Protein 3BNJ (pdb70)

Sequence (471 aa):
KTAHSQQGIEGKAMSEEWARYYPRQFDSWKKTKESSDNNITDMLKEEKPALVVAWAGYPFSKDYNAPRGHYYALQDNINTLRTGAPVDGKTGPLPSACWTCKSPDVPRIIIEQDGELEYFTGKWAKYGDEIVNTIGCYNCHDDKSAELKSKVPYLDRGLSAAGFKTFAESTHQEKRSLVCAQCHVEFYFKKTEWKDDKGVDKTAMVVTLPWSKGISTEQMEAYYDEINFADWTHGISKTPMLKAQHPDWELYKTGIHGQKGVSCADCHMPYTQEGAVKYSDHKVGNPLDNMDKSCMNCHRESEQKLKDIVKQKFERKEFLQDIAFDNIGKAHLETGKAMELGATDAELKEIRTHIRHAQWRADMAIAGHGSFFHAPEEVLRLLASGNEEAQKARIKLVKVLAKYGAIDYVAPDFETKEKAQKLAKV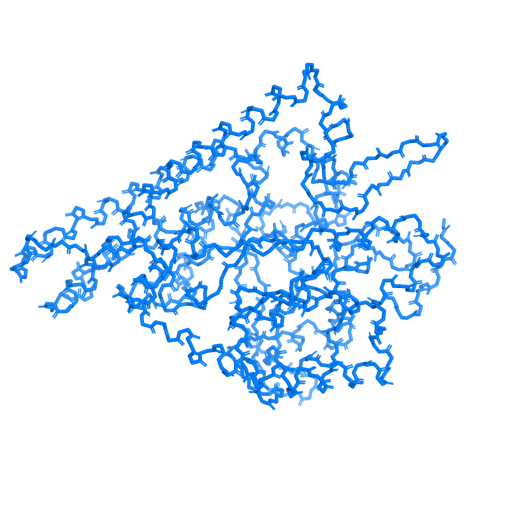DMEAFIAEKLKFKQTLEQEWKKKQAIAKGRLNPESLKGVDEKSSYYDKTKK

Nearest PDB structures (foldseek):
  3bng-assembly1_A  TM=1.001E+00  e=8.511E-74  Wolinella succinogenes
  3bnf-assembly1_A  TM=1.001E+00  e=4.387E-73  Wolinella succinogenes
  1qdb-assembly2_C  TM=9.888E-01  e=6.116E-60  Sulfurospirillum deleyianum
  2rdz-assembly1_A  TM=9.538E-01  e=1.515E-41  Escherichia coli
  3ubr-assembly1_B  TM=9.563E-01  e=2.294E-40  Shewanella oneidensis

CATH classification: 1.10.1130.10 (+1 more: 1.20.140.10)

InterPro domains:
  IPR003321 Cytochrome c552 [PF02335] (51-483)
  IPR003321 Cytochrome c552 [PIRSF000243] (6-490)
  IPR003321 Cytochrome c552 [PTHR30633] (6-475)
  IPR003321 Cytochrome c552 [cd00548] (50-429)
  IPR017570 Formate-dependent cytochrome c nitrite reductase, c552 subunit [MF_01182] (2-488)
  IPR017570 Formate-dependent cytochrome c nitrite reductase, c552 subunit [NF008339] (12-489)
  IPR036280 Multiheme cytochrome superfamily [SSF48695] (50-504)

Organism: Wolinella succinogenes (strain ATCC 29543 / DSM 1740 / CCUG 13145 / JCM 31913 / LMG 7466 / NCTC 11488 / FDC 602W) (NCBI:txid273121)

Foldseek 3Di:
DAPQQVFFDLVQAQVSCCVRPVPLSVLLLCLLVFDDWAWVCQVFVLVLLLQQQHLVVQTDTDDGGLLQQQVQLLQTLRQFFDPAQQDTDAWLCSLCQFGLLNLVCCVPVNQQSSQFGHVRNCLQRGAGGDHQNCFADRNPRQGDHSDPQLQVLCVLQVHHGLVRDDSLVSLASSVVSHQAWWFFDWDWDADPVRDITTGGHTHHQANQHLALVSSVVSCVVVVAAPGQHLQQRFRADAGARRPPSLLCQAPCVVVSHHLQLQQFFWDDDPPDIGTRSSGGDSLVPCVRRPVVPDDDDSVVVVVVLVVLVVLLVVLLSLLSVLLSQLSQLSSVLVVLPDDCVLCVLLSVLSRQLCSLQNNLPNNVCSSPSHVVSSNVSSVSSSVSSVVSVVSSLVSCVVSPRNVDDRDDRNGSVSSCVVSVNPNVVSNVSSVVSCVPVSVVSNVSSVVVVSDDCVSVVVNPQDGPVHHVPDD

GO terms:
  GO:0042597 periplasmic space (C, EXP)
  GO:0042279 nitrite reductase (cytochrome, ammonia-forming) activity (F, EXP)
  GO:0030288 outer membrane-bounded periplasmic space (C, IDA)
  GO:0009061 anaerobic respiration (P, IDA)

Secondary structure (DSSP, 8-state):
--TTTT--TTTTSGGGGTTT-HHHHHHHHGGGG-----BHHHH-THHHHHTTTSGGGT--B----GGGHHHHHHHSGGG---SSTT-SSSBGGGGTTS-THHHHHHHHH-HHHHTBSBGGGGTTT--S-S-HHHHB-TTT--B----HHHHHHHHHTTPPPTTTS-HHHHHHHHHHTTSS--EEEEEEEE-TT--EEEEEEEE---BTBSSHHHHHHHHHHTT--SEE-TTT--EE------HHHHHTTSHHHHTT--HHHHHS-EEEETTEEEE----S-GGGGHHHHTTTT--S-HHHHHHHHHHHHHHHHHHHHHHHHHHHHHHHHHHHHHHHT--HHHHHHHHHHHHHHHHHHHHHHSSTTHHHHSHHHHHHHHHHHHHHHHHHHHHHHHHHHHTT-TT--PPP--SHHHHHHHTT--HHHHHHHHHHHHHTHHHHHHHHHHHHTS--GGGGTTTTSB-SS-B-S--

B-factor: mean 23.87, std 9.18, range [12.29, 74.83]

Structure (mmCIF, N/CA/C/O backbone):
data_3BNJ
#
_entry.id   3BNJ
#
_cell.length_a   119.4
_cell.length_b   119.4
_cell.length_c   184.789
_cell.angle_alpha   90.00
_cell.angle_beta   90.00
_cell.angle_gamma   90.00
#
_symmetry.space_group_name_H-M   'I 41 2 2'
#
loop_
_entity.id
_entity.type
_entity.pdbx_description
1 polymer 'Cytochrome c-552'
2 non-polymer 'CALCIUM ION'
3 non-polymer 'SULFITE ION'
4 non-polymer 'SULFATE ION'
5 non-polymer 'YTTRIUM ION'
6 non-polymer 'ACETATE ION'
7 non-polymer 'PROTOPORPHYRIN IX CONTAINING FE'
8 water water
#
loop_
_atom_site.group_PDB
_atom_site.id
_atom_site.type_symbol
_atom_site.label_atom_id
_atom_site.label_alt_id
_atom_site.label_comp_id
_atom_site.label_asym_id
_atom_site.label_entity_id
_atom_site.label_seq_id
_atom_site.pdbx_PDB_ins_code
_atom_site.Cartn_x
_atom_site.Cartn_y
_atom_site.Cartn_z
_atom_site.occupancy
_atom_site.B_iso_or_equiv
_atom_site.auth_seq_id
_atom_site.auth_comp_id
_atom_site.auth_asym_id
_atom_site.auth_atom_id
_atom_site.pdbx_PDB_model_num
ATOM 1 N N . LYS A 1 15 ? 33.250 66.797 49.545 1.00 35.07 37 LYS A N 1
ATOM 2 C CA . LYS A 1 15 ? 34.469 66.528 48.730 1.00 34.65 37 LYS A CA 1
ATOM 3 C C . LYS A 1 15 ? 34.743 65.026 48.645 1.00 33.57 37 LYS A C 1
ATOM 4 O O . LYS A 1 15 ? 34.413 64.258 49.555 1.00 33.91 37 LYS A O 1
ATOM 10 N N . THR A 1 16 ? 35.356 64.613 47.543 1.00 31.72 38 THR A N 1
ATOM 11 C CA . THR A 1 16 ? 35.491 63.197 47.251 1.00 29.67 38 THR A CA 1
ATOM 12 C C . THR A 1 16 ? 36.818 62.667 47.771 1.00 29.30 38 THR A C 1
ATOM 13 O O . THR A 1 16 ? 37.651 63.428 48.268 1.00 29.49 38 THR A O 1
ATOM 17 N N . ALA A 1 17 ? 37.005 61.357 47.633 1.00 28.43 39 ALA A N 1
ATOM 18 C CA . ALA A 1 17 ? 38.261 60.699 47.977 1.00 27.89 39 ALA A CA 1
ATOM 19 C C . ALA A 1 17 ? 39.301 60.830 46.857 1.00 27.29 39 ALA A C 1
ATOM 20 O O . ALA A 1 17 ? 40.410 60.301 46.963 1.00 27.81 39 ALA A O 1
ATOM 22 N N . HIS A 1 18 ? 38.941 61.541 45.788 1.00 26.22 40 HIS A N 1
ATOM 23 C CA . HIS A 1 18 ? 39.820 61.721 44.635 1.00 25.04 40 HIS A CA 1
ATOM 24 C C . HIS A 1 18 ? 39.800 63.179 44.211 1.00 25.49 40 HIS A C 1
ATOM 25 O O . HIS A 1 18 ? 39.751 63.495 43.019 1.00 24.84 40 HIS A O 1
ATOM 32 N N . SER A 1 19 ? 39.865 64.072 45.200 1.00 25.75 41 SER A N 1
ATOM 33 C CA . SER A 1 19 ? 39.657 65.496 44.973 1.00 26.53 41 SER A CA 1
ATOM 34 C C . SER A 1 19 ? 40.693 66.171 44.084 1.00 26.37 41 SER A C 1
ATOM 35 O O . SER A 1 19 ? 40.429 67.239 43.535 1.00 26.66 41 SER A O 1
ATOM 38 N N . GLN A 1 20 ? 41.855 65.547 43.919 1.00 26.85 42 GLN A N 1
ATOM 39 C CA A GLN A 1 20 ? 42.855 66.103 43.017 0.50 27.08 42 GLN A CA 1
ATOM 40 C CA B GLN A 1 20 ? 42.896 66.062 43.032 0.50 27.37 42 GLN A CA 1
ATOM 41 C C . GLN A 1 20 ? 42.801 65.463 41.630 1.00 27.07 42 GLN A C 1
ATOM 42 O O . GLN A 1 20 ? 43.607 65.774 40.753 1.00 27.89 42 GLN A O 1
ATOM 53 N N . GLY A 1 21 ? 41.805 64.606 41.426 1.00 26.22 43 GLY A N 1
ATOM 54 C CA . GLY A 1 21 ? 41.600 63.966 40.133 1.00 24.91 43 GLY A CA 1
ATOM 55 C C . GLY A 1 21 ? 42.030 62.528 40.144 1.00 24.35 43 GLY A C 1
ATOM 56 O O . GLY A 1 21 ? 42.585 62.027 41.129 1.00 25.07 43 GLY A O 1
ATOM 57 N N . ILE A 1 22 ? 41.771 61.851 39.033 1.00 22.78 44 ILE A N 1
ATOM 58 C CA . ILE A 1 22 ? 42.058 60.435 38.933 1.00 22.31 44 ILE A CA 1
ATOM 59 C C . ILE A 1 22 ? 43.079 60.205 37.835 1.00 22.24 44 ILE A C 1
ATOM 60 O O . ILE A 1 22 ? 42.863 60.562 36.685 1.00 22.33 44 ILE A O 1
ATOM 65 N N . GLU A 1 23 ? 44.211 59.622 38.202 1.00 21.96 45 GLU A N 1
ATOM 66 C CA . GLU A 1 23 ? 45.215 59.219 37.221 1.00 22.47 45 GLU A CA 1
ATOM 67 C C . GLU A 1 23 ? 44.622 58.097 36.371 1.00 21.03 45 GLU A C 1
ATOM 68 O O . GLU A 1 23 ? 44.128 57.112 36.906 1.00 20.59 45 GLU A O 1
ATOM 74 N N . GLY A 1 24 ? 44.661 58.259 35.049 1.00 20.40 46 GLY A N 1
ATOM 75 C CA . GLY A 1 24 ? 44.055 57.275 34.152 1.00 20.40 46 GLY A CA 1
ATOM 76 C C . GLY A 1 24 ? 42.537 57.367 34.093 1.00 20.47 46 GLY A C 1
ATOM 77 O O . GLY A 1 24 ? 41.863 56.386 33.783 1.00 19.74 46 GLY A O 1
ATOM 78 N N . LYS A 1 25 ? 42.024 58.560 34.388 1.00 20.46 47 LYS A N 1
ATOM 79 C CA . LYS A 1 25 ? 40.581 58.847 34.452 1.00 21.33 47 LYS A CA 1
ATOM 80 C C . LYS A 1 25 ? 39.737 58.341 33.283 1.00 21.16 47 LYS A C 1
ATOM 81 O O . LYS A 1 25 ? 38.567 58.005 33.465 1.00 21.13 47 LYS A O 1
ATOM 87 N N . ALA A 1 26 ? 40.297 58.295 32.080 1.00 20.61 48 ALA A N 1
ATOM 88 C CA . ALA A 1 26 ? 39.499 57.825 30.950 1.00 20.74 48 ALA A CA 1
ATOM 89 C C . ALA A 1 26 ? 39.181 56.351 31.069 1.00 21.12 48 ALA A C 1
ATOM 90 O O . ALA A 1 26 ? 38.219 55.883 30.483 1.00 22.50 48 ALA A O 1
ATOM 92 N N . MET A 1 27 ? 39.966 55.611 31.849 1.00 20.19 49 MET A N 1
ATOM 93 C CA . MET A 1 27 ? 39.712 54.197 32.047 1.00 19.99 49 MET A CA 1
ATOM 94 C C . MET A 1 27 ? 38.802 54.051 33.248 1.00 19.29 49 MET A C 1
ATOM 95 O O . MET A 1 27 ? 39.192 54.376 34.374 1.00 19.40 49 MET A O 1
ATOM 100 N N . SER A 1 28 ? 37.578 53.593 33.009 1.00 17.91 50 SER A N 1
ATOM 101 C CA . SER A 1 28 ? 36.566 53.546 34.065 1.00 17.39 50 SER A CA 1
ATOM 102 C C . SER A 1 28 ? 37.038 52.668 35.201 1.00 17.56 50 SER A C 1
ATOM 103 O O . SER A 1 28 ? 36.653 52.883 36.338 1.00 17.77 50 SER A O 1
ATOM 106 N N . GLU A 1 29 ? 37.902 51.703 34.896 1.00 17.92 51 GLU A N 1
ATOM 107 C CA . GLU A 1 29 ? 38.409 50.822 35.952 1.00 19.37 51 GLU A CA 1
ATOM 108 C C . GLU A 1 29 ? 39.142 51.574 37.053 1.00 18.60 51 GLU A C 1
ATOM 109 O O . GLU A 1 29 ? 39.176 51.125 38.190 1.00 19.33 51 GLU A O 1
ATOM 115 N N . GLU A 1 30 ? 39.649 52.748 36.713 1.00 17.92 52 GLU A N 1
ATOM 116 C CA . GLU A 1 30 ? 40.338 53.618 37.665 1.00 17.90 52 GLU A CA 1
ATOM 117 C C . GLU A 1 30 ? 39.397 54.230 38.698 1.00 18.56 52 GLU A C 1
ATOM 118 O O . GLU A 1 30 ? 39.838 54.734 39.744 1.00 19.68 52 GLU A O 1
ATOM 124 N N . TRP A 1 31 ? 38.109 54.209 38.401 1.00 18.12 53 TRP A N 1
ATOM 125 C CA . TRP A 1 31 ? 37.133 54.832 39.293 1.00 17.93 53 TRP A CA 1
ATOM 126 C C . TRP A 1 31 ? 36.598 53.800 40.263 1.00 18.34 53 TRP A C 1
ATOM 127 O O . TRP A 1 31 ? 35.937 54.143 41.248 1.00 18.47 53 TRP A O 1
ATOM 138 N N . ALA A 1 32 ? 36.862 52.532 39.974 1.00 18.65 54 ALA A N 1
ATOM 139 C CA . ALA A 1 32 ? 36.298 51.429 40.744 1.00 19.23 54 ALA A CA 1
ATOM 140 C C . ALA A 1 32 ? 36.695 51.472 42.202 1.00 20.22 54 ALA A C 1
ATOM 141 O O . ALA A 1 32 ? 35.914 51.068 43.059 1.00 21.68 54 ALA A O 1
ATOM 143 N N . ARG A 1 33 ? 37.889 51.978 42.486 1.00 20.57 55 ARG A N 1
ATOM 144 C CA . ARG A 1 33 ? 38.365 51.984 43.863 1.00 21.55 55 ARG A CA 1
ATOM 145 C C . ARG A 1 33 ? 37.540 52.934 44.720 1.00 22.08 55 ARG A C 1
ATOM 146 O O . ARG A 1 33 ? 37.439 52.749 45.929 1.00 23.08 55 ARG A O 1
ATOM 154 N N . TYR A 1 34 ? 36.942 53.939 44.087 1.00 21.70 56 TYR A N 1
ATOM 155 C CA . TYR A 1 34 ? 36.141 54.917 44.812 1.00 21.65 56 TYR A CA 1
ATOM 156 C C . TYR A 1 34 ? 34.676 54.582 44.812 1.00 21.22 56 TYR A C 1
ATOM 157 O O . TYR A 1 34 ? 33.969 54.860 45.785 1.00 22.04 56 TYR A O 1
ATOM 166 N N . TYR A 1 35 ? 34.214 53.998 43.708 1.00 20.79 57 TYR A N 1
ATOM 167 C CA . TYR A 1 35 ? 32.791 53.799 43.484 1.00 20.70 57 TYR A CA 1
ATOM 168 C C . TYR A 1 35 ? 32.528 52.387 43.005 1.00 21.39 57 TYR A C 1
ATOM 169 O O . TYR A 1 35 ? 32.069 52.180 41.878 1.00 20.68 57 TYR A O 1
ATOM 178 N N . PRO A 1 36 ? 32.807 51.393 43.860 1.00 21.70 58 PRO A N 1
ATOM 179 C CA . PRO A 1 36 ? 32.669 50.012 43.390 1.00 22.20 58 PRO A CA 1
ATOM 180 C C . PRO A 1 36 ? 31.239 49.660 42.949 1.00 22.63 58 PRO A C 1
ATOM 181 O O . PRO A 1 36 ? 31.060 48.854 42.032 1.00 22.82 58 PRO A O 1
ATOM 185 N N . ARG A 1 37 ? 30.233 50.267 43.578 1.00 22.60 59 ARG A N 1
ATOM 186 C CA . ARG A 1 37 ? 28.849 49.924 43.283 1.00 22.97 59 ARG A CA 1
ATOM 187 C C . ARG A 1 37 ? 28.444 50.410 41.890 1.00 21.88 59 ARG A C 1
ATOM 188 O O . ARG A 1 37 ? 27.900 49.647 41.090 1.00 21.89 59 ARG A O 1
ATOM 196 N N . GLN A 1 38 ? 28.694 51.683 41.618 1.00 21.07 60 GLN A N 1
ATOM 197 C CA . GLN A 1 38 ? 28.391 52.248 40.297 1.00 20.14 60 GLN A CA 1
ATOM 198 C C . GLN A 1 38 ? 29.254 51.608 39.215 1.00 19.89 60 GLN A C 1
ATOM 199 O O . GLN A 1 38 ? 28.791 51.364 38.105 1.00 19.48 60 GLN A O 1
ATOM 205 N N . PHE A 1 39 ? 30.503 51.297 39.539 1.00 19.12 61 PHE A N 1
ATOM 206 C CA . PHE A 1 39 ? 31.316 50.588 38.581 1.00 19.12 61 PHE A CA 1
ATOM 207 C C . PHE A 1 39 ? 30.701 49.219 38.228 1.00 19.56 61 PHE A C 1
ATOM 208 O O . PHE A 1 39 ? 30.637 48.821 37.065 1.00 19.08 61 PHE A O 1
ATOM 216 N N . ASP A 1 40 ? 30.247 48.491 39.240 1.00 19.43 62 ASP A N 1
ATOM 217 C CA . ASP A 1 40 ? 29.703 47.168 39.018 1.00 21.00 62 ASP A CA 1
ATOM 218 C C . ASP A 1 40 ? 28.450 47.231 38.151 1.00 20.83 62 ASP A C 1
ATOM 219 O O . ASP A 1 40 ? 28.279 46.417 37.250 1.00 21.10 62 ASP A O 1
ATOM 224 N N . SER A 1 41 ? 27.569 48.180 38.438 1.00 20.37 63 SER A N 1
ATOM 225 C CA . SER A 1 41 ? 26.330 48.265 37.656 1.00 19.90 63 SER A CA 1
ATOM 226 C C . SER A 1 41 ? 26.616 48.790 36.253 1.00 19.39 63 SER A C 1
ATOM 227 O O . SER A 1 41 ? 26.044 48.309 35.282 1.00 19.81 63 SER A O 1
ATOM 230 N N . TRP A 1 42 ? 27.524 49.754 36.147 1.00 18.85 64 TRP A N 1
ATOM 231 C CA . TRP A 1 42 ? 27.950 50.261 34.847 1.00 18.32 64 TRP A CA 1
ATOM 232 C C . TRP A 1 42 ? 28.460 49.130 33.945 1.00 18.92 64 TRP A C 1
ATOM 233 O O . TRP A 1 42 ? 28.127 49.063 32.767 1.00 18.55 64 TRP A O 1
ATOM 244 N N . LYS A 1 43 ? 29.241 48.211 34.506 1.00 18.82 65 LYS A N 1
ATOM 245 C CA . LYS A 1 43 ? 29.795 47.119 33.705 1.00 19.98 65 LYS A CA 1
ATOM 246 C C . LYS A 1 43 ? 28.719 46.160 33.215 1.00 18.97 65 LYS A C 1
ATOM 247 O O . LYS A 1 43 ? 28.897 45.446 32.235 1.00 19.19 65 LYS A O 1
ATOM 253 N N . LYS A 1 44 ? 27.583 46.140 33.899 1.00 18.71 66 LYS A N 1
ATOM 254 C CA . LYS A 1 44 ? 26.552 45.181 33.572 1.00 18.79 66 LYS A CA 1
ATOM 255 C C . LYS A 1 44 ? 25.826 45.485 32.262 1.00 18.38 66 LYS A C 1
ATOM 256 O O . LYS A 1 44 ? 25.021 44.666 31.816 1.00 18.71 66 LYS A O 1
ATOM 262 N N . THR A 1 45 ? 26.105 46.620 31.621 1.00 17.44 67 THR A N 1
ATOM 263 C CA . THR A 1 45 ? 25.518 46.793 30.281 1.00 16.84 67 THR A CA 1
ATOM 264 C C . THR A 1 45 ? 26.107 45.765 29.307 1.00 16.98 67 THR A C 1
ATOM 265 O O . THR A 1 45 ? 25.594 45.598 28.214 1.00 17.02 67 THR A O 1
ATOM 269 N N . LYS A 1 46 ? 27.164 45.064 29.722 1.00 17.15 68 LYS A N 1
ATOM 270 C CA . LYS A 1 46 ? 27.661 43.896 28.990 1.00 17.78 68 LYS A CA 1
ATOM 271 C C . LYS A 1 46 ? 26.546 42.891 28.753 1.00 17.52 68 LYS A C 1
ATOM 272 O O . LYS A 1 46 ? 26.576 42.135 27.781 1.00 17.88 68 LYS A O 1
ATOM 278 N N . GLU A 1 47 ? 25.551 42.888 29.641 1.00 18.31 69 GLU A N 1
ATOM 279 C CA . GLU A 1 47 ? 24.441 41.936 29.533 1.00 19.19 69 GLU A CA 1
ATOM 280 C C . GLU A 1 47 ? 23.564 42.157 28.314 1.00 19.63 69 GLU A C 1
ATOM 281 O O . GLU A 1 47 ? 22.913 41.230 27.825 1.00 20.43 69 GLU A O 1
ATOM 287 N N . SER A 1 48 ? 23.535 43.394 27.848 1.00 19.57 70 SER A N 1
ATOM 288 C CA A SER A 1 48 ? 22.731 43.774 26.699 0.50 19.68 70 SER A CA 1
ATOM 289 C CA B SER A 1 48 ? 22.732 43.736 26.695 0.50 19.61 70 SER A CA 1
ATOM 290 C C . SER A 1 48 ? 23.589 43.607 25.449 1.00 19.82 70 SER A C 1
ATOM 291 O O . SER A 1 48 ? 24.145 44.578 24.946 1.00 19.78 70 SER A O 1
ATOM 296 N N . ASP A 1 49 ? 23.711 42.377 24.974 1.00 20.49 71 ASP A N 1
ATOM 297 C CA . ASP A 1 49 ? 24.644 42.081 23.898 1.00 21.70 71 ASP A CA 1
ATOM 298 C C . ASP A 1 49 ? 23.982 41.759 22.563 1.00 21.22 71 ASP A C 1
ATOM 299 O O . ASP A 1 49 ? 24.678 41.424 21.616 1.00 20.90 71 ASP A O 1
ATOM 304 N N . ASN A 1 50 ? 22.659 41.858 22.480 1.00 21.81 72 ASN A N 1
ATOM 305 C CA A ASN A 1 50 ? 21.946 41.467 21.266 0.50 22.23 72 ASN A CA 1
ATOM 306 C CA B ASN A 1 50 ? 21.949 41.450 21.271 0.50 22.17 72 ASN A CA 1
ATOM 307 C C . ASN A 1 50 ? 22.241 42.387 20.103 1.00 21.99 72 ASN A C 1
ATOM 308 O O . ASN A 1 50 ? 22.203 43.605 20.250 1.00 22.35 72 ASN A O 1
ATOM 317 N N . ILE A 1 51 ? 22.547 41.794 18.956 1.00 21.47 73 ILE A N 1
ATOM 318 C CA . ILE A 1 51 ? 22.691 42.542 17.713 1.00 21.49 73 ILE A CA 1
ATOM 319 C C . ILE A 1 51 ? 21.403 42.292 16.925 1.00 21.45 73 ILE A C 1
ATOM 320 O O . ILE A 1 51 ? 21.127 41.167 16.491 1.00 22.27 73 ILE A O 1
ATOM 325 N N . THR A 1 52 ? 20.587 43.333 16.816 1.00 20.01 74 THR A N 1
ATOM 326 C CA . THR A 1 52 ? 19.409 43.278 15.960 1.00 19.41 74 THR A CA 1
ATOM 327 C C . THR A 1 52 ? 19.752 44.059 14.715 1.00 17.62 74 THR A C 1
ATOM 328 O O . THR A 1 52 ? 19.993 45.254 14.768 1.00 17.65 74 THR A O 1
ATOM 332 N N . ASP A 1 53 ? 19.823 43.347 13.601 1.00 17.48 75 ASP A N 1
ATOM 333 C CA . ASP A 1 53 ? 20.176 43.944 12.336 1.00 16.55 75 ASP A CA 1
ATOM 334 C C . ASP A 1 53 ? 18.928 44.626 11.799 1.00 16.57 75 ASP A C 1
ATOM 335 O O . ASP A 1 53 ? 17.973 43.960 11.414 1.00 16.91 75 ASP A O 1
ATOM 340 N N . MET A 1 54 ? 18.925 45.956 11.833 1.00 15.92 76 MET A N 1
ATOM 341 C CA . MET A 1 54 ? 17.727 46.703 11.461 1.00 16.42 76 MET A CA 1
ATOM 342 C C . MET A 1 54 ? 17.482 46.722 9.960 1.00 15.84 76 MET A C 1
ATOM 343 O O . MET A 1 54 ? 16.371 46.914 9.533 1.00 15.95 76 MET A O 1
ATOM 348 N N . LEU A 1 55 ? 18.526 46.507 9.166 1.00 16.02 77 LEU A N 1
ATOM 349 C CA . LEU A 1 55 ? 18.357 46.376 7.727 1.00 15.98 77 LEU A CA 1
ATOM 350 C C . LEU A 1 55 ? 17.685 45.068 7.370 1.00 16.41 77 LEU A C 1
ATOM 351 O O . LEU A 1 55 ? 16.964 44.994 6.377 1.00 16.66 77 LEU A O 1
ATOM 356 N N . LYS A 1 56 ? 17.921 44.043 8.179 1.00 16.38 78 LYS A N 1
ATOM 357 C CA . LYS A 1 56 ? 17.237 42.773 8.007 1.00 17.47 78 LYS A CA 1
ATOM 358 C C . LYS A 1 56 ? 15.787 42.913 8.438 1.00 17.21 78 LYS A C 1
ATOM 359 O O . LYS A 1 56 ? 14.879 42.433 7.763 1.00 17.24 78 LYS A O 1
ATOM 365 N N . GLU A 1 57 ? 15.556 43.617 9.547 1.00 17.44 79 GLU A N 1
ATOM 366 C CA A GLU A 1 57 ? 14.200 43.771 10.046 0.50 17.57 79 GLU A CA 1
ATOM 367 C CA B GLU A 1 57 ? 14.201 43.807 10.068 0.50 17.82 79 GLU A CA 1
ATOM 368 C C . GLU A 1 57 ? 13.381 44.733 9.185 1.00 17.35 79 GLU A C 1
ATOM 369 O O . GLU A 1 57 ? 12.179 44.518 8.985 1.00 18.35 79 GLU A O 1
ATOM 380 N N . LYS A 1 58 ? 14.024 45.791 8.704 1.00 16.42 80 LYS A N 1
ATOM 381 C CA . LYS A 1 58 ? 13.337 46.848 7.971 1.00 16.29 80 LYS A CA 1
ATOM 382 C C . LYS A 1 58 ? 14.107 47.135 6.699 1.00 15.39 80 LYS A C 1
ATOM 383 O O . LYS A 1 58 ? 14.803 48.147 6.600 1.00 15.08 80 LYS A O 1
ATOM 389 N N . PRO A 1 59 ? 14.014 46.217 5.722 1.00 15.07 81 PRO A N 1
ATOM 390 C CA . PRO A 1 59 ? 14.820 46.396 4.527 1.00 15.42 81 PRO A CA 1
ATOM 391 C C . PRO A 1 59 ? 14.488 47.672 3.754 1.00 14.88 81 PRO A C 1
ATOM 392 O O . PRO A 1 59 ? 15.294 48.131 2.960 1.00 15.05 81 PRO A O 1
ATOM 396 N N . ALA A 1 60 ? 13.319 48.249 3.989 1.00 14.28 82 ALA A N 1
ATOM 397 C CA . ALA A 1 60 ? 13.017 49.528 3.356 1.00 14.63 82 ALA A CA 1
ATOM 398 C C . ALA A 1 60 ? 14.069 50.569 3.706 1.00 14.50 82 ALA A C 1
ATOM 399 O O . ALA A 1 60 ? 14.300 51.506 2.937 1.00 14.24 82 ALA A O 1
ATOM 401 N N . LEU A 1 61 ? 14.679 50.433 4.882 1.00 13.85 83 LEU A N 1
ATOM 402 C CA . LEU A 1 61 ? 15.711 51.379 5.285 1.00 14.13 83 LEU A CA 1
ATOM 403 C C . LEU A 1 61 ? 16.921 51.347 4.341 1.00 14.03 83 LEU A C 1
ATOM 404 O O . LEU A 1 61 ? 17.609 52.350 4.166 1.00 14.50 83 LEU A O 1
ATOM 409 N N . VAL A 1 62 ? 17.203 50.175 3.764 1.00 13.99 84 VAL A N 1
ATOM 410 C CA . VAL A 1 62 ? 18.323 50.074 2.841 1.00 14.58 84 VAL A CA 1
ATOM 411 C C . VAL A 1 62 ? 18.046 50.954 1.631 1.00 14.67 84 VAL A C 1
ATOM 412 O O . VAL A 1 62 ? 18.924 51.667 1.167 1.00 14.96 84 VAL A O 1
ATOM 416 N N . VAL A 1 63 ? 16.818 50.902 1.120 1.00 14.42 85 VAL A N 1
ATOM 417 C CA . VAL A 1 63 ? 16.469 51.765 0.001 1.00 14.21 85 VAL A CA 1
ATOM 418 C C . VAL A 1 63 ? 16.510 53.237 0.410 1.00 13.91 85 VAL A C 1
ATOM 419 O O . VAL A 1 63 ? 17.051 54.069 -0.309 1.00 14.17 85 VAL A O 1
ATOM 423 N N . ALA A 1 64 ? 15.989 53.542 1.589 1.00 13.40 86 ALA A N 1
ATOM 424 C CA . ALA A 1 64 ? 16.023 54.917 2.111 1.00 13.23 86 ALA A CA 1
ATOM 425 C C . ALA A 1 64 ? 17.449 55.434 2.161 1.00 14.26 86 ALA A C 1
ATOM 426 O O . ALA A 1 64 ? 17.702 56.597 1.873 1.00 13.62 86 ALA A O 1
ATOM 428 N N . TRP A 1 65 ? 18.382 54.560 2.531 1.00 13.49 87 TRP A N 1
ATOM 429 C CA . TRP A 1 65 ? 19.746 54.997 2.759 1.00 14.19 87 TRP A CA 1
ATOM 430 C C . TRP A 1 65 ? 20.699 54.621 1.654 1.00 14.36 87 TRP A C 1
ATOM 431 O O . TRP A 1 65 ? 21.908 54.644 1.866 1.00 14.39 87 TRP A O 1
ATOM 442 N N . ALA A 1 66 ? 20.176 54.291 0.474 1.00 14.31 88 ALA A N 1
ATOM 443 C CA . ALA A 1 66 ? 21.039 53.987 -0.655 1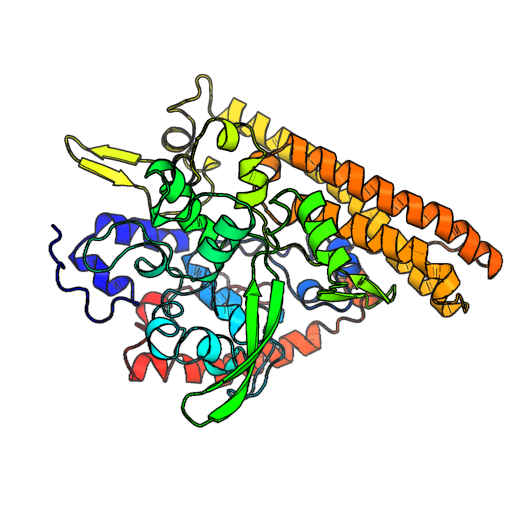.00 14.79 88 ALA A CA 1
ATOM 444 C C . ALA A 1 66 ? 21.973 55.151 -0.898 1.00 14.67 88 ALA A C 1
ATOM 445 O O . ALA A 1 66 ? 21.543 56.308 -0.976 1.00 15.27 88 ALA A O 1
ATOM 447 N N . GLY A 1 67 ? 23.253 54.834 -1.044 1.00 15.27 89 GLY A N 1
ATOM 448 C CA . GLY A 1 67 ? 24.255 55.856 -1.232 1.00 16.23 89 GLY A CA 1
ATOM 449 C C . GLY A 1 67 ? 24.891 56.320 0.065 1.00 15.86 89 GLY A C 1
ATOM 450 O O . GLY A 1 67 ? 25.767 57.190 0.039 1.00 17.15 89 GLY A O 1
ATOM 451 N N . TYR A 1 68 ? 24.448 55.761 1.194 1.00 15.28 90 TYR A N 1
ATOM 452 C CA . TYR A 1 68 ? 24.893 56.198 2.503 1.00 15.44 90 TYR A CA 1
ATOM 453 C C . TYR A 1 68 ? 25.330 54.971 3.290 1.00 14.76 90 TYR A C 1
ATOM 454 O O . TYR A 1 68 ? 24.826 53.887 3.074 1.00 14.77 90 TYR A O 1
ATOM 463 N N . PRO A 1 69 ? 26.294 55.133 4.205 1.00 15.42 91 PRO A N 1
ATOM 464 C CA . PRO A 1 69 ? 26.792 53.929 4.870 1.00 15.22 91 PRO A CA 1
ATOM 465 C C . PRO A 1 69 ? 25.772 53.103 5.630 1.00 15.05 91 PRO A C 1
ATOM 466 O O . PRO A 1 69 ? 25.976 51.907 5.828 1.00 15.36 91 PRO A O 1
ATOM 470 N N . PHE A 1 70 ? 24.681 53.720 6.066 1.00 14.65 92 PHE A N 1
ATOM 471 C CA . PHE A 1 70 ? 23.666 52.976 6.796 1.00 14.80 92 PHE A CA 1
ATOM 472 C C . PHE A 1 70 ? 22.986 51.929 5.941 1.00 15.04 92 PHE A C 1
ATOM 473 O O . PHE A 1 70 ? 22.349 51.049 6.477 1.00 15.92 92 PHE A O 1
ATOM 481 N N . SER A 1 71 ? 23.160 51.995 4.625 1.00 15.09 93 SER A N 1
ATOM 482 C CA . SER A 1 71 ? 22.608 50.956 3.761 1.00 15.39 93 SER A CA 1
ATOM 483 C C . SER A 1 71 ? 23.469 49.692 3.799 1.00 15.49 93 SER A C 1
ATOM 484 O O . SER A 1 71 ? 23.049 48.655 3.294 1.00 15.98 93 SER A O 1
ATOM 487 N N . LYS A 1 72 ? 24.653 49.787 4.413 1.00 15.66 94 LYS A N 1
ATOM 488 C CA . LYS A 1 72 ? 25.577 48.652 4.574 1.00 16.31 94 LYS A CA 1
ATOM 489 C C . LYS A 1 72 ? 25.327 47.930 5.871 1.00 15.86 94 LYS A C 1
ATOM 490 O O . LYS A 1 72 ? 25.294 46.714 5.904 1.00 15.46 94 LYS A O 1
ATOM 496 N N . ASP A 1 73 ? 25.174 48.681 6.957 1.00 15.23 95 ASP A N 1
ATOM 497 C CA . ASP A 1 73 ? 25.134 48.069 8.279 1.00 14.96 95 ASP A CA 1
ATOM 498 C C . ASP A 1 73 ? 24.456 49.072 9.186 1.00 14.28 95 ASP A C 1
ATOM 499 O O . ASP A 1 73 ? 24.839 50.241 9.241 1.00 15.30 95 ASP A O 1
ATOM 504 N N . TYR A 1 74 ? 23.403 48.613 9.846 1.00 14.18 96 TYR A N 1
ATOM 505 C CA . TYR A 1 74 ? 22.683 49.445 10.794 1.00 14.27 96 TYR A CA 1
ATOM 506 C C . TYR A 1 74 ? 21.978 48.517 11.731 1.00 14.36 96 TYR A C 1
ATOM 507 O O . TYR A 1 74 ? 21.076 47.772 11.333 1.00 14.42 96 TYR A O 1
ATOM 516 N N . ASN A 1 75 ? 22.435 48.516 12.979 1.00 14.81 97 ASN A N 1
ATOM 517 C CA . ASN A 1 75 ? 21.875 47.645 13.988 1.00 15.49 97 ASN A CA 1
ATOM 518 C C . ASN A 1 75 ? 21.247 48.482 15.073 1.00 15.41 97 ASN A C 1
ATOM 519 O O . ASN A 1 75 ? 21.570 49.643 15.216 1.00 15.26 97 ASN A O 1
ATOM 524 N N . ALA A 1 76 ? 20.356 47.874 15.829 1.00 15.57 98 ALA A N 1
ATOM 525 C CA . ALA A 1 76 ? 19.788 48.518 16.999 1.00 16.01 98 ALA A CA 1
ATOM 526 C C . ALA A 1 76 ? 20.863 48.734 18.058 1.00 16.80 98 ALA A C 1
ATOM 527 O O . ALA A 1 76 ? 21.867 48.048 18.067 1.00 16.91 98 ALA A O 1
ATOM 529 N N . PRO A 1 77 ? 20.642 49.687 18.974 1.00 16.24 99 PRO A N 1
ATOM 530 C CA . PRO A 1 77 ? 21.627 49.891 20.019 1.00 16.61 99 PRO A CA 1
ATOM 531 C C . PRO A 1 77 ? 21.663 48.689 20.926 1.00 17.25 99 PRO A C 1
ATOM 532 O O . PRO A 1 77 ? 20.664 47.980 21.087 1.00 18.14 99 PRO A O 1
ATOM 536 N N . ARG A 1 78 ? 22.815 48.477 21.536 1.00 16.15 100 ARG A N 1
ATOM 537 C CA . ARG A 1 78 ? 22.892 47.526 22.646 1.00 16.68 100 ARG A CA 1
ATOM 538 C C . ARG A 1 78 ? 23.671 48.212 23.746 1.00 15.84 100 ARG A C 1
ATOM 539 O O . ARG A 1 78 ? 23.767 49.439 23.748 1.00 15.64 100 ARG A O 1
ATOM 547 N N . GLY A 1 79 ? 24.194 47.446 24.697 1.00 15.08 101 GLY A N 1
ATOM 548 C CA . GLY A 1 79 ? 24.712 48.059 25.896 1.00 15.43 101 GLY A CA 1
ATOM 549 C C . GLY A 1 79 ? 25.894 48.959 25.652 1.00 15.25 101 GLY A C 1
ATOM 550 O O . GLY A 1 79 ? 26.688 48.733 24.723 1.00 15.00 101 GLY A O 1
ATOM 551 N N . HIS A 1 80 ? 26.025 49.966 26.511 1.00 15.47 102 HIS A N 1
ATOM 552 C CA . HIS A 1 80 ? 27.140 50.892 26.423 1.00 14.82 102 HIS A CA 1
ATOM 553 C C . HIS A 1 80 ? 28.494 50.172 26.400 1.00 14.49 102 HIS A C 1
ATOM 554 O O . HIS A 1 80 ? 29.444 50.651 25.809 1.00 14.95 102 HIS A O 1
ATOM 561 N N . TYR A 1 81 ? 28.556 49.023 27.063 1.00 14.35 103 TYR A N 1
ATOM 562 C CA . TYR A 1 81 ? 29.745 48.169 27.084 1.00 14.93 103 TYR A CA 1
ATOM 563 C C . TYR A 1 81 ? 30.300 47.904 25.698 1.00 14.57 103 TYR A C 1
ATOM 564 O O . TYR A 1 81 ? 31.505 47.675 25.542 1.00 14.99 103 TYR A O 1
ATOM 573 N N . TYR A 1 82 ? 29.414 47.890 24.700 1.00 14.73 104 TYR A N 1
ATOM 574 C CA . TYR A 1 82 ? 29.793 47.510 23.347 1.00 14.71 104 TYR A CA 1
ATOM 575 C C . TYR A 1 82 ? 29.966 48.688 22.427 1.00 14.60 104 TYR A C 1
ATOM 576 O O . TYR A 1 82 ? 30.270 48.502 21.262 1.00 15.02 104 TYR A O 1
ATOM 585 N N . ALA A 1 83 ? 29.802 49.900 22.944 1.00 14.91 105 ALA A N 1
ATOM 586 C CA . ALA A 1 83 ? 29.732 51.053 22.046 1.00 13.88 105 ALA A CA 1
ATOM 587 C C . ALA A 1 83 ? 30.995 51.204 21.209 1.00 14.30 105 ALA A C 1
ATOM 588 O O . ALA A 1 83 ? 30.935 51.377 20.002 1.00 14.89 105 ALA A O 1
ATOM 590 N N . LEU A 1 84 ? 32.150 51.149 21.851 1.00 14.52 106 LEU A N 1
ATOM 591 C CA . LEU A 1 84 ? 33.391 51.351 21.139 1.00 15.72 106 LEU A CA 1
ATOM 592 C C . LEU A 1 84 ? 33.585 50.208 20.146 1.00 15.35 106 LEU A C 1
ATOM 593 O O . LEU A 1 84 ? 33.907 50.426 18.978 1.00 15.39 106 LEU A O 1
ATOM 598 N N . GLN A 1 85 ? 33.343 48.980 20.586 1.00 14.93 107 GLN A N 1
ATOM 599 C CA . GLN A 1 85 ? 33.576 47.861 19.693 1.00 14.69 107 GLN A CA 1
ATOM 600 C C . GLN A 1 85 ? 32.611 47.868 18.515 1.00 15.04 107 GLN A C 1
ATOM 601 O O . GLN A 1 85 ? 32.979 47.468 17.406 1.00 15.03 107 GLN A O 1
ATOM 607 N N . ASP A 1 86 ? 31.375 48.298 18.750 1.00 14.61 108 ASP A N 1
ATOM 608 C CA . ASP A 1 86 ? 30.410 48.348 17.663 1.00 14.52 108 ASP A CA 1
ATOM 609 C C . ASP A 1 86 ? 30.775 49.413 16.654 1.00 14.37 108 ASP A C 1
ATOM 610 O O . ASP A 1 86 ? 30.600 49.220 15.459 1.00 14.87 108 ASP A O 1
ATOM 615 N N . ASN A 1 87 ? 31.350 50.502 17.135 1.00 14.89 109 ASN A N 1
ATOM 616 C CA . ASN A 1 87 ? 31.892 51.536 16.277 1.00 15.00 109 ASN A CA 1
ATOM 617 C C . ASN A 1 87 ? 33.001 50.956 15.398 1.00 14.83 109 ASN A C 1
ATOM 618 O O . ASN A 1 87 ? 33.086 51.261 14.226 1.00 14.99 109 ASN A O 1
ATOM 623 N N . ILE A 1 88 ? 33.826 50.084 15.962 1.00 15.06 110 ILE A N 1
ATOM 624 C CA . ILE A 1 88 ? 34.890 49.444 15.193 1.00 15.59 110 ILE A CA 1
ATOM 625 C C . ILE A 1 88 ? 34.316 48.411 14.234 1.00 15.38 110 ILE A C 1
ATOM 626 O O . ILE A 1 88 ? 34.790 48.258 13.113 1.00 15.37 110 ILE A O 1
ATOM 631 N N . ASN A 1 89 ? 33.310 47.677 14.687 1.00 14.56 111 ASN A N 1
ATOM 632 C CA . ASN A 1 89 ? 32.825 46.540 13.906 1.00 15.28 111 ASN A CA 1
ATOM 633 C C . ASN A 1 89 ? 31.908 46.930 12.770 1.00 15.23 111 ASN A C 1
ATOM 634 O O . ASN A 1 89 ? 31.804 46.223 11.780 1.00 16.04 111 ASN A O 1
ATOM 639 N N . THR A 1 90 ? 31.174 48.014 12.931 1.00 14.58 112 THR A N 1
ATOM 640 C CA . THR A 1 90 ? 30.184 48.325 11.921 1.00 14.83 112 THR A CA 1
ATOM 641 C C . THR A 1 90 ? 30.835 48.433 10.549 1.00 15.16 112 THR A C 1
ATOM 642 O O . THR A 1 90 ? 31.922 48.971 10.407 1.00 15.65 112 THR A O 1
ATOM 646 N N . LEU A 1 91 ? 30.134 47.958 9.526 1.00 15.36 113 LEU A N 1
ATOM 647 C CA . LEU A 1 91 ? 30.684 48.091 8.201 1.00 15.56 113 LEU A CA 1
ATOM 648 C C . LEU A 1 91 ? 30.786 49.563 7.844 1.00 15.87 113 LEU A C 1
ATOM 649 O O . LEU A 1 91 ? 31.524 49.926 6.952 1.00 15.23 113 LEU A O 1
ATOM 654 N N . ARG A 1 92 ? 30.073 50.429 8.562 1.00 15.17 114 ARG A N 1
ATOM 655 C CA . ARG A 1 92 ? 30.115 51.849 8.211 1.00 15.58 114 ARG A CA 1
ATOM 656 C C . ARG A 1 92 ? 31.508 52.444 8.316 1.00 15.17 114 ARG A C 1
ATOM 657 O O . ARG A 1 92 ? 31.875 53.309 7.527 1.00 16.07 114 ARG A O 1
ATOM 665 N N . THR A 1 93 ? 32.292 51.999 9.302 1.00 15.39 115 THR A N 1
ATOM 666 C CA . THR A 1 93 ? 33.651 52.515 9.445 1.00 15.24 115 THR A CA 1
ATOM 667 C C . THR A 1 93 ? 34.639 51.843 8.490 1.00 15.87 115 THR A C 1
ATOM 668 O O . THR A 1 93 ? 35.790 52.232 8.422 1.00 16.51 115 THR A O 1
ATOM 672 N N . GLY A 1 94 ? 34.184 50.823 7.763 1.00 15.63 116 GLY A N 1
ATOM 673 C CA . GLY A 1 94 ? 35.028 50.244 6.717 1.00 16.93 116 GLY A CA 1
ATOM 674 C C . GLY A 1 94 ? 36.316 49.644 7.220 1.00 17.05 116 GLY A C 1
ATOM 675 O O . GLY A 1 94 ? 36.416 49.164 8.346 1.00 17.83 116 GLY A O 1
ATOM 676 N N . ALA A 1 95 ? 37.319 49.687 6.361 1.00 17.68 117 ALA A N 1
ATOM 677 C CA . ALA A 1 95 ? 38.502 48.905 6.595 1.00 18.33 117 ALA A CA 1
ATOM 678 C C . ALA A 1 95 ? 39.732 49.741 6.319 1.00 19.03 117 ALA A C 1
ATOM 679 O O . ALA A 1 95 ? 40.394 49.574 5.292 1.00 19.95 117 ALA A O 1
ATOM 681 N N . PRO A 1 96 ? 40.064 50.640 7.245 1.00 19.39 118 PRO A N 1
ATOM 682 C CA . PRO A 1 96 ? 41.291 51.406 7.128 1.00 20.15 118 PRO A CA 1
ATOM 683 C C . PRO A 1 96 ? 42.492 50.472 7.101 1.00 20.47 118 PRO A C 1
ATOM 684 O O . PRO A 1 96 ? 42.431 49.374 7.648 1.00 20.21 118 PRO A O 1
ATOM 688 N N . VAL A 1 97 ? 43.564 50.914 6.454 1.00 21.52 119 VAL A N 1
ATOM 689 C CA . VAL A 1 97 ? 44.839 50.183 6.479 1.00 22.30 119 VAL A CA 1
ATOM 690 C C . VAL A 1 97 ? 45.877 50.919 7.319 1.00 22.89 119 VAL A C 1
ATOM 691 O O . VAL A 1 97 ? 46.926 50.364 7.646 1.00 23.90 119 VAL A O 1
ATOM 695 N N . ASP A 1 98 ? 45.564 52.158 7.666 1.00 22.94 120 ASP A N 1
ATOM 696 C CA . ASP A 1 98 ? 46.438 53.008 8.460 1.00 23.50 120 ASP A CA 1
ATOM 697 C C . ASP A 1 98 ? 45.615 54.170 8.989 1.00 23.54 120 ASP A C 1
ATOM 698 O O . ASP A 1 98 ? 44.391 54.198 8.808 1.00 23.67 120 ASP A O 1
ATOM 703 N N . GLY A 1 99 ? 46.277 55.131 9.621 1.00 23.58 121 GLY A N 1
ATOM 704 C CA . GLY A 1 99 ? 45.597 56.274 10.217 1.00 23.69 121 GLY A CA 1
ATOM 705 C C . GLY A 1 99 ? 45.032 57.294 9.253 1.00 24.18 121 GLY A C 1
ATOM 706 O O . GLY A 1 99 ? 44.348 58.228 9.676 1.00 24.01 121 GLY A O 1
ATOM 707 N N . LYS A 1 100 ? 45.301 57.107 7.960 1.00 23.67 122 LYS A N 1
ATOM 708 C CA . LYS A 1 100 ? 44.933 58.084 6.943 1.00 24.15 122 LYS A CA 1
ATOM 709 C C . LYS A 1 100 ? 43.891 57.541 5.977 1.00 23.24 122 LYS A C 1
ATOM 710 O O . LYS A 1 100 ? 43.552 58.188 4.983 1.00 23.43 122 LYS A O 1
ATOM 716 N N . THR A 1 101 ? 43.390 56.346 6.261 1.00 21.80 123 THR A N 1
ATOM 717 C CA . THR A 1 101 ? 42.462 55.685 5.344 1.00 21.62 123 THR A CA 1
ATOM 718 C C . THR A 1 101 ? 41.153 55.331 6.038 1.00 21.18 123 THR A C 1
ATOM 719 O O . THR A 1 101 ? 40.977 55.620 7.217 1.00 21.05 123 THR A O 1
ATOM 723 N N . GLY A 1 102 ? 40.260 54.672 5.305 1.00 20.64 124 GLY A N 1
ATOM 724 C CA . GLY A 1 102 ? 38.931 54.380 5.794 1.00 19.97 124 GLY A CA 1
ATOM 725 C C . GLY A 1 102 ? 37.955 55.468 5.401 1.00 19.74 124 GLY A C 1
ATOM 726 O O . GLY A 1 102 ? 38.348 56.615 5.171 1.00 19.67 124 GLY A O 1
ATOM 727 N N . PRO A 1 103 ? 36.671 55.114 5.317 1.00 19.11 125 PRO A N 1
ATOM 728 C CA . PRO A 1 103 ? 35.664 56.045 4.817 1.00 19.30 125 PRO A CA 1
ATOM 729 C C . PRO A 1 103 ? 35.279 57.211 5.739 1.00 18.86 125 PRO A C 1
ATOM 730 O O . PRO A 1 103 ? 34.911 58.288 5.245 1.00 20.00 125 PRO A O 1
ATOM 734 N N . LEU A 1 104 ? 35.360 57.021 7.049 1.00 18.02 126 LEU A N 1
ATOM 735 C CA . LEU A 1 104 ? 34.734 57.959 7.972 1.00 17.61 126 LEU A CA 1
ATOM 736 C C . LEU A 1 104 ? 35.742 58.766 8.765 1.00 17.38 126 LEU A C 1
ATOM 737 O O . LEU A 1 104 ? 36.893 58.370 8.893 1.00 17.08 126 LEU A O 1
ATOM 742 N N . PRO A 1 105 ? 35.310 59.930 9.269 1.00 17.35 127 PRO A N 1
ATOM 743 C CA . PRO A 1 105 ? 36.178 60.844 9.978 1.00 17.83 127 PRO A CA 1
ATOM 744 C C . PRO A 1 105 ? 36.289 60.584 11.477 1.00 17.56 127 PRO A C 1
ATOM 745 O O . PRO A 1 105 ? 35.570 59.749 12.041 1.00 16.64 127 PRO A O 1
ATOM 749 N N . SER A 1 106 ? 37.192 61.319 12.112 1.00 17.11 128 SER A N 1
ATOM 750 C CA . SER A 1 106 ? 37.466 61.117 13.514 1.00 17.70 128 SER A CA 1
ATOM 751 C C . SER A 1 106 ? 36.240 61.364 14.384 1.00 17.26 128 SER A C 1
ATOM 752 O O . SER A 1 106 ? 36.151 60.819 15.474 1.00 17.13 128 SER A O 1
ATOM 755 N N . ALA A 1 107 ? 35.297 62.170 13.900 1.00 16.93 129 ALA A N 1
ATOM 756 C CA . ALA A 1 107 ? 34.091 62.452 14.675 1.00 16.84 129 ALA A CA 1
ATOM 757 C C . ALA A 1 107 ? 33.321 61.200 15.040 1.00 16.49 129 ALA A C 1
ATOM 758 O O . ALA A 1 107 ? 32.521 61.217 15.962 1.00 16.36 129 ALA A O 1
ATOM 760 N N . CYS A 1 108 ? 33.544 60.107 14.317 1.00 16.16 130 CYS A N 1
ATOM 761 C CA . CYS A 1 108 ? 32.827 58.889 14.641 1.00 15.85 130 CYS A CA 1
ATOM 762 C C . CYS A 1 108 ? 33.168 58.273 15.987 1.00 15.42 130 CYS A C 1
ATOM 763 O O . CYS A 1 108 ? 32.416 57.442 16.453 1.00 15.23 130 CYS A O 1
ATOM 766 N N . TRP A 1 109 ? 34.276 58.675 16.614 1.00 15.34 131 TRP A N 1
ATOM 767 C CA . TRP A 1 109 ? 34.553 58.179 17.960 1.00 15.29 131 TRP A CA 1
ATOM 768 C C . TRP A 1 109 ? 33.776 58.905 19.039 1.00 15.14 131 TRP A C 1
ATOM 769 O O . TRP A 1 109 ? 33.689 58.410 20.144 1.00 15.07 131 TRP A O 1
ATOM 780 N N . THR A 1 110 ? 33.234 60.076 18.712 1.00 15.17 132 THR A N 1
ATOM 781 C CA . THR A 1 110 ? 32.917 61.110 19.698 1.00 15.52 132 THR A CA 1
ATOM 782 C C . THR A 1 110 ? 32.013 60.642 20.804 1.00 15.55 132 THR A C 1
ATOM 783 O O . THR A 1 110 ? 32.161 61.058 21.956 1.00 16.36 132 THR A O 1
ATOM 787 N N . CYS A 1 111 ? 31.051 59.800 20.444 1.00 14.60 133 CYS A N 1
ATOM 788 C CA . CYS A 1 111 ? 30.016 59.398 21.375 1.00 14.63 133 CYS A CA 1
ATOM 789 C C . CYS A 1 111 ? 30.174 57.954 21.781 1.00 14.36 133 CYS A C 1
ATOM 790 O O . CYS A 1 111 ? 29.214 57.292 22.122 1.00 14.96 133 CYS A O 1
ATOM 793 N N . LYS A 1 112 ? 31.419 57.485 21.759 1.00 14.45 134 LYS A N 1
ATOM 794 C CA . LYS A 1 112 ? 31.664 56.074 22.019 1.00 14.48 134 LYS A CA 1
ATOM 795 C C . LYS A 1 112 ? 32.634 55.810 23.165 1.00 14.65 134 LYS A C 1
ATOM 796 O O . LYS A 1 112 ? 32.832 54.661 23.540 1.00 15.51 134 LYS A O 1
ATOM 802 N N . SER A 1 113 ? 33.249 56.858 23.707 1.00 14.78 135 SER A N 1
ATOM 803 C CA . SER A 1 113 ? 34.449 56.627 24.517 1.00 15.24 135 SER A CA 1
ATOM 804 C C . SER A 1 113 ? 34.798 57.777 25.425 1.00 15.05 135 SER A C 1
ATOM 805 O O . SER A 1 113 ? 34.703 58.928 25.025 1.00 16.14 135 SER A O 1
ATOM 808 N N . PRO A 1 114 ? 35.257 57.468 26.647 1.00 15.89 136 PRO A N 1
ATOM 809 C CA . PRO A 1 114 ? 35.770 58.505 27.522 1.00 16.32 136 PRO A CA 1
ATOM 810 C C . PRO A 1 114 ? 37.152 58.987 27.089 1.00 16.47 136 PRO A C 1
ATOM 811 O O . PRO A 1 114 ? 37.613 60.006 27.584 1.00 17.22 136 PRO A O 1
ATOM 815 N N . ASP A 1 115 ? 37.783 58.303 26.136 1.00 16.45 137 ASP A N 1
ATOM 816 C CA . ASP A 1 115 ? 39.035 58.787 25.578 1.00 16.75 137 ASP A CA 1
ATOM 817 C C . ASP A 1 115 ? 38.790 60.004 24.726 1.00 17.21 137 ASP A C 1
ATOM 818 O O . ASP A 1 115 ? 39.720 60.748 24.446 1.00 18.00 137 ASP A O 1
ATOM 823 N N . VAL A 1 116 ? 37.541 60.212 24.311 1.00 17.33 138 VAL A N 1
ATOM 824 C CA . VAL A 1 116 ? 37.218 61.390 23.517 1.00 17.36 138 VAL A CA 1
ATOM 825 C C . VAL A 1 116 ? 37.460 62.701 24.293 1.00 18.40 138 VAL A C 1
ATOM 826 O O . VAL A 1 116 ? 38.251 63.527 23.844 1.00 18.68 138 VAL A O 1
ATOM 830 N N . PRO A 1 117 ? 36.796 62.894 25.449 1.00 19.00 139 PRO A N 1
ATOM 831 C CA . PRO A 1 117 ? 37.157 64.121 26.172 1.00 19.81 139 PRO A CA 1
ATOM 832 C C . PRO A 1 117 ? 38.626 64.161 26.571 1.00 20.35 139 PRO A C 1
ATOM 833 O O . PRO A 1 117 ? 39.216 65.233 26.547 1.00 20.61 139 PRO A O 1
ATOM 837 N N . ARG A 1 118 ? 39.230 63.012 26.871 1.00 20.68 140 ARG A N 1
ATOM 838 C CA . ARG A 1 118 ? 40.674 62.985 27.129 1.00 21.49 140 ARG A CA 1
ATOM 839 C C . ARG A 1 118 ? 41.458 63.608 25.974 1.00 22.82 140 ARG A C 1
ATOM 840 O O . ARG A 1 118 ? 42.336 64.462 26.193 1.00 23.88 140 ARG A O 1
ATOM 848 N N . ILE A 1 119 ? 41.151 63.175 24.749 1.00 23.14 141 ILE A N 1
ATOM 849 C CA A ILE A 1 119 ? 41.857 63.644 23.553 0.50 23.84 141 ILE A CA 1
ATOM 850 C CA B ILE A 1 119 ? 41.874 63.662 23.581 0.50 23.90 141 ILE A CA 1
ATOM 851 C C . ILE A 1 119 ? 41.514 65.108 23.243 1.00 24.66 141 ILE A C 1
ATOM 852 O O . ILE A 1 119 ? 42.392 65.899 22.894 1.00 25.47 141 ILE A O 1
ATOM 861 N N . ILE A 1 120 ? 40.242 65.469 23.380 1.00 24.58 142 ILE A N 1
ATOM 862 C CA . ILE A 1 120 ? 39.849 66.864 23.171 1.00 25.40 142 ILE A CA 1
ATOM 863 C C . ILE A 1 120 ? 40.577 67.794 24.150 1.00 27.11 142 ILE A C 1
ATOM 864 O O . ILE A 1 120 ? 41.047 68.866 23.764 1.00 27.52 142 ILE A O 1
ATOM 869 N N . GLU A 1 121 ? 40.659 67.376 25.410 1.00 28.50 143 GLU A N 1
ATOM 870 C CA . GLU A 1 121 ? 41.282 68.192 26.454 1.00 30.53 143 GLU A CA 1
ATOM 871 C C . GLU A 1 121 ? 42.782 68.334 26.225 1.00 31.72 143 GLU A C 1
ATOM 872 O O . GLU A 1 121 ? 43.399 69.267 26.740 1.00 32.69 143 GLU A O 1
ATOM 878 N N . GLN A 1 122 ? 43.345 67.428 25.426 1.00 32.66 144 GLN A N 1
ATOM 879 C CA . GLN A 1 122 ? 44.772 67.377 25.109 1.00 33.82 144 GLN A CA 1
ATOM 880 C C . GLN A 1 122 ? 45.143 67.922 23.712 1.00 33.60 144 GLN A C 1
ATOM 881 O O . GLN A 1 122 ? 46.088 68.715 23.595 1.00 34.47 144 GLN A O 1
ATOM 887 N N . ASP A 1 123 ? 44.435 67.469 22.670 1.00 32.91 145 ASP A N 1
ATOM 888 C CA . ASP A 1 123 ? 44.681 67.873 21.269 1.00 32.06 145 ASP A CA 1
ATOM 889 C C . ASP A 1 123 ? 43.949 69.183 20.948 1.00 30.64 145 ASP A C 1
ATOM 890 O O . ASP A 1 123 ? 44.361 69.928 20.055 1.00 30.82 145 ASP A O 1
ATOM 895 N N . GLY A 1 124 ? 42.863 69.455 21.675 1.00 28.91 146 GLY A N 1
ATOM 896 C CA . GLY A 1 124 ? 41.922 70.519 21.322 1.00 27.33 146 GLY A CA 1
ATOM 897 C C . GLY A 1 124 ? 40.801 69.954 20.464 1.00 26.13 146 GLY A C 1
ATOM 898 O O . GLY A 1 124 ? 40.989 68.958 19.778 1.00 25.70 146 GLY A O 1
ATOM 899 N N . GLU A 1 125 ? 39.645 70.602 20.504 1.00 25.18 147 GLU A N 1
ATOM 900 C CA . GLU A 1 125 ? 38.463 70.149 19.764 1.00 24.75 147 GLU A CA 1
ATOM 901 C C . GLU A 1 125 ? 38.697 70.074 18.252 1.00 24.36 147 GLU A C 1
ATOM 902 O O . GLU A 1 125 ? 38.386 69.060 17.610 1.00 23.66 147 GLU A O 1
ATOM 908 N N . LEU A 1 126 ? 39.258 71.131 17.667 1.00 23.50 148 LEU A N 1
ATOM 909 C CA . LEU A 1 126 ? 39.431 71.146 16.220 1.00 23.64 148 LEU A CA 1
ATOM 910 C C . LEU A 1 126 ? 40.385 70.057 15.745 1.00 23.38 148 LEU A C 1
ATOM 911 O O . LEU A 1 126 ? 40.089 69.364 14.766 1.00 23.16 148 LEU A O 1
ATOM 916 N N . GLU A 1 127 ? 41.511 69.888 16.446 1.00 22.83 149 GLU A N 1
ATOM 917 C CA . GLU A 1 127 ? 42.435 68.805 16.125 1.00 22.65 149 GLU A CA 1
ATOM 918 C C . GLU A 1 127 ? 41.747 67.452 16.250 1.00 21.96 149 GLU A C 1
ATOM 919 O O . GLU A 1 127 ? 41.883 66.599 15.371 1.00 21.41 149 GLU A O 1
ATOM 925 N N . TYR A 1 128 ? 41.004 67.277 17.338 1.00 21.04 150 TYR A N 1
ATOM 926 C CA . TYR A 1 128 ? 40.288 66.023 17.537 1.00 20.04 150 TYR A CA 1
ATOM 927 C C . TYR A 1 128 ? 39.397 65.734 16.320 1.00 20.18 150 TYR A C 1
ATOM 928 O O . TYR A 1 128 ? 39.336 64.601 15.823 1.00 20.26 150 TYR A O 1
ATOM 937 N N . PHE A 1 129 ? 38.736 66.777 15.832 1.00 19.80 151 PHE A N 1
ATOM 938 C CA . PHE A 1 129 ? 37.812 66.630 14.710 1.00 19.95 151 PHE A CA 1
ATOM 939 C C . PHE A 1 129 ? 38.464 66.640 13.329 1.00 20.52 151 PHE A C 1
ATOM 940 O O . PHE A 1 129 ? 37.768 66.649 12.310 1.00 20.77 151 PHE A O 1
ATOM 948 N N . THR A 1 130 ? 39.790 66.615 13.300 1.00 21.41 152 THR A N 1
ATOM 949 C CA . THR A 1 130 ? 40.525 66.595 12.057 1.00 22.16 152 THR A CA 1
ATOM 950 C C . THR A 1 130 ? 41.070 65.199 11.801 1.00 22.28 152 THR A C 1
ATOM 951 O O . THR A 1 130 ? 41.641 64.562 12.693 1.00 22.95 152 THR A O 1
ATOM 955 N N . GLY A 1 131 ? 40.862 64.730 10.581 1.00 21.69 153 GLY A N 1
ATOM 956 C CA . GLY A 1 131 ? 41.428 63.473 10.152 1.00 21.51 153 GLY A CA 1
ATOM 957 C C . GLY A 1 131 ? 40.416 62.356 10.145 1.00 21.17 153 GLY A C 1
ATOM 958 O O . GLY A 1 131 ? 39.221 62.563 10.396 1.00 21.02 153 GLY A O 1
ATOM 959 N N . LYS A 1 132 ? 40.920 61.170 9.857 1.00 20.34 154 LYS A N 1
ATOM 960 C CA . LYS A 1 132 ? 40.101 59.985 9.686 1.00 19.87 154 LYS A CA 1
ATOM 961 C C . LYS A 1 132 ? 39.781 59.360 11.027 1.00 18.96 154 LYS A C 1
ATOM 962 O O . LYS A 1 132 ? 40.501 59.543 12.013 1.00 18.85 154 LYS A O 1
ATOM 968 N N . TRP A 1 133 ? 38.687 58.614 11.066 1.00 17.83 155 TRP A N 1
ATOM 969 C CA . TRP A 1 133 ? 38.405 57.750 12.204 1.00 17.52 155 TRP A CA 1
ATOM 970 C C . TRP A 1 133 ? 39.657 56.945 12.589 1.00 17.65 155 TRP A C 1
ATOM 971 O O . TRP A 1 133 ? 40.034 56.866 13.763 1.00 17.08 155 TRP A O 1
ATOM 982 N N . ALA A 1 134 ? 40.352 56.394 11.596 1.00 17.44 156 ALA A N 1
ATOM 983 C CA . ALA A 1 134 ? 41.509 55.547 11.881 1.00 17.81 156 ALA A CA 1
ATOM 984 C C . ALA A 1 134 ? 42.647 56.270 12.611 1.00 18.80 156 ALA A C 1
ATOM 985 O O . ALA A 1 134 ? 43.504 55.632 13.207 1.00 19.43 156 ALA A O 1
ATOM 987 N N . LYS A 1 135 ? 42.632 57.598 12.573 1.00 18.95 157 LYS A N 1
ATOM 988 C CA . LYS A 1 135 ? 43.661 58.410 13.241 1.00 19.17 157 LYS A CA 1
ATOM 989 C C . LYS A 1 135 ? 43.853 58.036 14.705 1.00 19.07 157 LYS A C 1
ATOM 990 O O . LYS A 1 135 ? 44.978 58.036 15.223 1.00 19.50 157 LYS A O 1
ATOM 996 N N . TYR A 1 136 ? 42.744 57.733 15.370 1.00 18.81 158 TYR A N 1
ATOM 997 C CA . TYR A 1 136 ? 42.752 57.513 16.809 1.00 18.96 158 TYR A CA 1
ATOM 998 C C . TYR A 1 136 ? 42.533 56.071 17.234 1.00 18.79 158 TYR A C 1
ATOM 999 O O . TYR A 1 136 ? 42.279 55.805 18.400 1.00 17.85 158 TYR A O 1
ATOM 1008 N N . GLY A 1 137 ? 42.685 55.137 16.309 1.00 18.76 159 GLY A N 1
ATOM 1009 C CA . GLY A 1 137 ? 42.430 53.750 16.620 1.00 18.81 159 GLY A CA 1
ATOM 1010 C C . GLY A 1 137 ? 43.178 53.201 17.816 1.00 19.46 159 GLY A C 1
ATOM 1011 O O . GLY A 1 137 ? 42.662 52.336 18.507 1.00 19.47 159 GLY A O 1
ATOM 1012 N N . ASP A 1 138 ? 44.402 53.666 18.061 1.00 19.96 160 ASP A N 1
ATOM 1013 C CA . ASP A 1 138 ? 45.137 53.147 19.213 1.00 20.55 160 ASP A CA 1
ATOM 1014 C C . ASP A 1 138 ? 45.110 54.064 20.431 1.00 20.39 160 ASP A C 1
ATOM 1015 O O . ASP A 1 138 ? 45.814 53.825 21.412 1.00 21.70 160 ASP A O 1
ATOM 1020 N N . GLU A 1 139 ? 44.245 55.073 20.382 1.00 19.67 161 GLU A N 1
ATOM 1021 C CA . GLU A 1 139 ? 44.070 55.988 21.506 1.00 19.67 161 GLU A CA 1
ATOM 1022 C C . GLU A 1 139 ? 42.672 55.930 22.078 1.00 19.25 161 GLU A C 1
ATOM 1023 O O . GLU A 1 139 ? 42.493 56.051 23.288 1.00 19.68 161 GLU A O 1
ATOM 1029 N N . ILE A 1 140 ? 41.678 55.767 21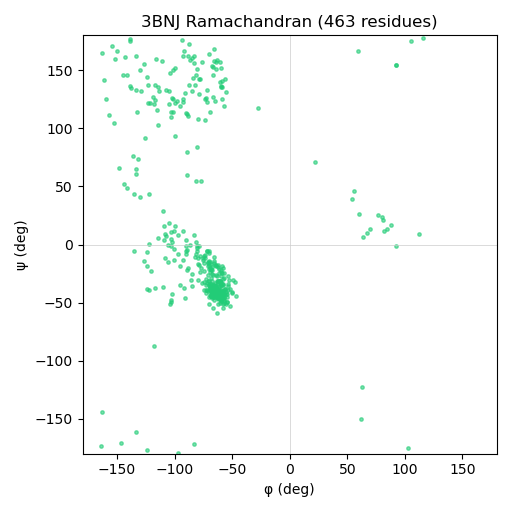.207 1.00 17.94 162 ILE A N 1
ATOM 1030 C CA . ILE A 1 140 ? 40.289 55.778 21.651 1.00 17.83 162 ILE A CA 1
ATOM 1031 C C . ILE A 1 140 ? 39.848 54.344 21.764 1.00 17.49 162 ILE A C 1
ATOM 1032 O O . ILE A 1 140 ? 39.440 53.709 20.781 1.00 17.94 162 ILE A O 1
ATOM 1037 N N . VAL A 1 141 ? 39.988 53.819 22.980 1.00 17.12 163 VAL A N 1
ATOM 1038 C CA . VAL A 1 141 ? 39.987 52.377 23.173 1.00 17.03 163 VAL A CA 1
ATOM 1039 C C . VAL A 1 141 ? 39.138 51.930 24.349 1.00 16.73 163 VAL A C 1
ATOM 1040 O O . VAL A 1 141 ? 38.952 50.750 24.568 1.00 17.38 163 VAL A O 1
ATOM 1044 N N . ASN A 1 142 ? 38.616 52.887 25.102 1.00 15.78 164 ASN A N 1
ATOM 1045 C CA . ASN A 1 142 ? 37.716 52.570 26.196 1.00 16.04 164 ASN A CA 1
ATOM 1046 C C . ASN A 1 142 ? 36.326 52.899 25.761 1.00 15.80 164 ASN A C 1
ATOM 1047 O O . ASN A 1 142 ? 36.133 53.809 24.974 1.00 16.75 164 ASN A O 1
ATOM 1052 N N . THR A 1 143 ? 35.367 52.135 26.244 1.00 15.48 165 THR A N 1
ATOM 1053 C CA . THR A 1 143 ? 33.988 52.418 25.895 1.00 15.30 165 THR A CA 1
ATOM 1054 C C . THR A 1 143 ? 33.347 53.342 26.923 1.00 16.21 165 THR A C 1
ATOM 1055 O O . THR A 1 143 ? 33.895 53.547 28.012 1.00 16.65 165 THR A O 1
ATOM 1059 N N . ILE A 1 144 ? 32.193 53.887 26.554 1.00 16.42 166 ILE A N 1
ATOM 1060 C CA . ILE A 1 144 ? 31.406 54.833 27.354 1.00 16.46 166 ILE A CA 1
ATOM 1061 C C . ILE A 1 144 ? 31.653 54.620 28.832 1.00 16.30 166 ILE A C 1
ATOM 1062 O O . ILE A 1 144 ? 31.344 53.560 29.387 1.00 16.35 166 ILE A O 1
ATOM 1067 N N . GLY A 1 145 ? 32.191 55.646 29.474 1.00 15.91 167 GLY A N 1
ATOM 1068 C CA . GLY A 1 145 ? 32.744 55.430 30.804 1.00 16.00 167 GLY A CA 1
ATOM 1069 C C . GLY A 1 145 ? 32.432 56.541 31.771 1.00 16.26 167 GLY A C 1
ATOM 1070 O O . GLY A 1 145 ? 31.837 57.555 31.408 1.00 16.47 167 GLY A O 1
ATOM 1071 N N . CYS A 1 146 ? 32.866 56.356 33.004 1.00 16.37 168 CYS A N 1
ATOM 1072 C CA . CYS A 1 146 ? 32.586 57.337 34.057 1.00 16.54 168 CYS A CA 1
ATOM 1073 C C . CYS A 1 146 ? 32.951 58.732 33.617 1.00 16.92 168 CYS A C 1
ATOM 1074 O O . CYS A 1 146 ? 32.236 59.692 33.881 1.00 17.39 168 CYS A O 1
ATOM 1077 N N . TYR A 1 147 ? 34.077 58.832 32.931 1.00 16.76 169 TYR A N 1
ATOM 1078 C CA . TYR A 1 147 ? 34.614 60.110 32.547 1.00 17.11 169 TYR A CA 1
ATOM 1079 C C . TYR A 1 147 ? 33.798 60.794 31.465 1.00 17.39 169 TYR A C 1
ATOM 1080 O O . TYR A 1 147 ? 33.978 61.977 31.222 1.00 17.78 169 TYR A O 1
ATOM 1089 N N . ASN A 1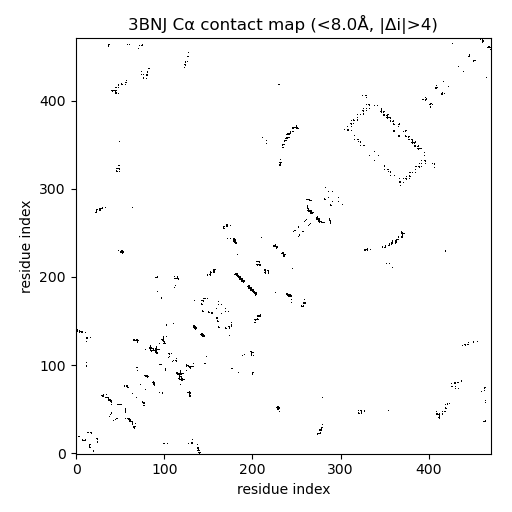 148 ? 32.919 60.057 30.788 1.00 16.56 170 ASN A N 1
ATOM 1090 C CA . ASN A 1 148 ? 31.999 60.728 29.867 1.00 16.61 170 ASN A CA 1
ATOM 1091 C C . ASN A 1 148 ? 30.950 61.561 30.569 1.00 17.59 170 ASN A C 1
ATOM 1092 O O . ASN A 1 148 ? 30.368 62.455 29.959 1.00 17.49 170 ASN A O 1
ATOM 1097 N N . CYS A 1 149 ? 30.691 61.266 31.835 1.00 18.05 171 CYS A N 1
ATOM 1098 C CA . CYS A 1 149 ? 29.591 61.935 32.518 1.00 17.86 171 CYS A CA 1
ATOM 1099 C C . CYS A 1 149 ? 29.950 62.605 33.817 1.00 18.03 171 CYS A C 1
ATOM 1100 O O . CYS A 1 149 ? 29.131 63.348 34.354 1.00 18.39 171 CYS A O 1
ATOM 1103 N N . HIS A 1 150 ? 31.120 62.292 34.360 1.00 17.91 172 HIS A N 1
ATOM 1104 C CA . HIS A 1 150 ? 31.518 62.769 35.679 1.00 18.21 172 HIS A CA 1
ATOM 1105 C C . HIS A 1 150 ? 32.819 63.524 35.686 1.00 18.89 172 HIS A C 1
ATOM 1106 O O . HIS A 1 150 ? 33.749 63.187 34.947 1.00 19.13 172 HIS A O 1
ATOM 1113 N N . ASP A 1 151 ? 32.874 64.550 36.536 1.00 19.40 173 ASP A N 1
ATOM 1114 C CA . ASP A 1 151 ? 34.096 65.260 36.800 1.00 20.48 173 ASP A CA 1
ATOM 1115 C C . ASP A 1 151 ? 34.983 64.348 37.638 1.00 19.92 173 ASP A C 1
ATOM 1116 O O . ASP A 1 151 ? 34.513 63.760 38.605 1.00 20.18 173 ASP A O 1
ATOM 1121 N N . ASP A 1 152 ? 36.257 64.225 37.273 1.00 20.03 174 ASP A N 1
ATOM 1122 C CA . ASP A 1 152 ? 37.118 63.276 37.993 1.00 20.54 174 ASP A CA 1
ATOM 1123 C C . ASP A 1 152 ? 37.656 63.788 39.321 1.00 21.33 174 ASP A C 1
ATOM 1124 O O . ASP A 1 152 ? 38.378 63.070 39.997 1.00 21.15 174 ASP A O 1
ATOM 1129 N N . LYS A 1 153 ? 37.322 65.026 39.676 1.00 21.51 175 LYS A N 1
ATOM 1130 C CA . LYS A 1 153 ? 37.672 65.557 40.998 1.00 22.00 175 LYS A CA 1
ATOM 1131 C C . LYS A 1 153 ? 36.463 65.577 41.926 1.00 22.42 175 LYS A C 1
ATOM 1132 O O . LYS A 1 153 ? 36.536 65.125 43.071 1.00 22.72 175 LYS A O 1
ATOM 1138 N N . SER A 1 154 ? 35.341 66.088 41.423 1.00 22.28 176 SER A N 1
ATOM 1139 C CA . SER A 1 154 ? 34.166 66.285 42.258 1.00 22.75 176 SER A CA 1
ATOM 1140 C C . SER A 1 154 ? 33.129 65.183 42.084 1.00 22.39 176 SER A C 1
ATOM 1141 O O . SER A 1 154 ? 32.199 65.071 42.877 1.00 22.64 176 SER A O 1
ATOM 1144 N N . ALA A 1 155 ? 33.285 64.378 41.031 1.00 21.74 177 ALA A N 1
ATOM 1145 C CA . ALA A 1 155 ? 32.296 63.372 40.645 1.00 21.75 177 ALA A CA 1
ATOM 1146 C C . ALA A 1 155 ? 30.952 63.955 40.224 1.00 21.90 177 ALA A C 1
ATOM 1147 O O . ALA A 1 155 ? 30.027 63.201 39.970 1.00 21.17 177 ALA A O 1
ATOM 1149 N N . GLU A 1 156 ? 30.850 65.277 40.123 1.00 21.57 178 GLU A N 1
ATOM 1150 C CA . GLU A 1 156 ? 29.594 65.867 39.681 1.00 22.03 178 GLU A CA 1
ATOM 1151 C C . GLU A 1 156 ? 29.325 65.522 38.223 1.00 21.48 178 GLU A C 1
ATOM 1152 O O . GLU A 1 156 ? 30.255 65.285 37.448 1.00 21.02 178 GLU A O 1
ATOM 1158 N N . LEU A 1 157 ? 28.050 65.508 37.856 1.00 21.08 179 LEU A N 1
ATOM 1159 C CA . LEU A 1 157 ? 27.682 65.361 36.454 1.00 20.98 179 LEU A CA 1
ATOM 1160 C C . LEU A 1 157 ? 28.275 66.504 35.643 1.00 21.74 179 LEU A C 1
ATOM 1161 O O . LEU A 1 157 ? 28.249 67.668 36.059 1.00 21.64 179 LEU A O 1
ATOM 1166 N N . LYS A 1 158 ? 28.824 66.164 34.480 1.00 21.34 180 LYS A N 1
ATOM 1167 C CA . LYS A 1 158 ? 29.355 67.143 33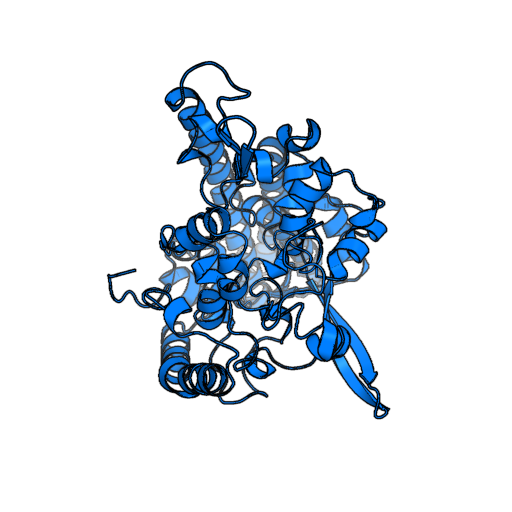.559 1.00 22.43 180 LYS A CA 1
ATOM 1168 C C . LYS A 1 158 ? 29.087 66.665 32.143 1.00 22.31 180 LYS A C 1
ATOM 1169 O O . LYS A 1 158 ? 29.114 65.463 31.860 1.00 23.41 180 LYS A O 1
ATOM 1175 N N . SER A 1 159 ? 28.832 67.621 31.264 1.00 22.43 181 SER A N 1
ATOM 1176 C CA . SER A 1 159 ? 28.965 67.383 29.846 1.00 22.68 181 SER A CA 1
ATOM 1177 C C . SER A 1 159 ? 30.420 67.603 29.467 1.00 22.88 181 SER A C 1
ATOM 1178 O O . SER A 1 159 ? 31.046 68.610 29.847 1.00 23.62 181 SER A O 1
ATOM 1181 N N . LYS A 1 160 ? 30.967 66.644 28.726 1.00 22.33 182 LYS A N 1
ATOM 1182 C CA . LYS A 1 160 ? 32.391 66.636 28.417 1.00 22.60 182 LYS A CA 1
ATOM 1183 C C . LYS A 1 160 ? 32.660 67.029 26.981 1.00 23.01 182 LYS A C 1
ATOM 1184 O O . LYS A 1 160 ? 33.818 67.084 26.548 1.00 24.06 182 LYS A O 1
ATOM 1190 N N . VAL A 1 161 ? 31.589 67.305 26.242 1.00 22.74 183 VAL A N 1
ATOM 1191 C CA . VAL A 1 161 ? 31.711 67.626 24.825 1.00 22.75 183 VAL A CA 1
ATOM 1192 C C . VAL A 1 161 ? 31.190 69.029 24.547 1.00 23.18 183 VAL A C 1
ATOM 1193 O O . VAL A 1 161 ? 30.077 69.368 24.932 1.00 23.25 183 VAL A O 1
ATOM 1197 N N . PRO A 1 162 ? 32.017 69.858 23.895 1.00 23.98 184 PRO A N 1
ATOM 1198 C CA . PRO A 1 162 ? 31.645 71.260 23.711 1.00 23.80 184 PRO A CA 1
ATOM 1199 C C . PRO A 1 162 ? 30.403 71.518 22.850 1.00 22.95 184 PRO A C 1
ATOM 1200 O O . PRO A 1 162 ? 29.730 72.521 23.050 1.00 22.17 184 PRO A O 1
ATOM 1204 N N . TYR A 1 163 ? 30.075 70.623 21.930 1.00 21.53 185 TYR A N 1
ATOM 1205 C CA . TYR A 1 163 ? 28.959 70.875 21.018 1.00 20.22 185 TYR A CA 1
ATOM 1206 C C . TYR A 1 163 ? 27.592 70.871 21.695 1.00 20.05 185 TYR A C 1
ATOM 1207 O O . TYR A 1 163 ? 26.638 71.452 21.162 1.00 20.41 185 TYR A O 1
ATOM 1216 N N . LEU A 1 164 ? 27.474 70.225 22.857 1.00 19.67 186 LEU A N 1
ATOM 1217 C CA . LEU A 1 164 ? 26.180 70.190 23.522 1.00 19.60 186 LEU A CA 1
ATOM 1218 C C . LEU A 1 164 ? 25.782 71.582 24.000 1.00 20.43 186 LEU A C 1
ATOM 1219 O O . LEU A 1 164 ? 24.707 72.066 23.650 1.00 20.78 186 LEU A O 1
ATOM 1224 N N . ASP A 1 165 ? 26.643 72.222 24.787 1.00 21.22 187 ASP A N 1
ATOM 1225 C CA . ASP A 1 165 ? 26.338 73.588 25.227 1.00 22.32 187 ASP A CA 1
ATOM 1226 C C . ASP A 1 165 ? 26.114 74.513 24.040 1.00 23.04 187 ASP A C 1
ATOM 1227 O O . ASP A 1 165 ? 25.232 75.366 24.074 1.00 23.17 187 ASP A O 1
ATOM 1232 N N . ARG A 1 166 ? 26.917 74.338 22.993 1.00 23.13 188 ARG A N 1
ATOM 1233 C CA . ARG A 1 166 ? 26.804 75.129 21.767 1.00 24.40 188 ARG A CA 1
ATOM 1234 C C . ARG A 1 166 ? 25.394 74.985 21.208 1.00 23.75 188 ARG A C 1
ATOM 1235 O O . ARG A 1 166 ? 24.761 75.966 20.826 1.00 23.31 188 ARG A O 1
ATOM 1243 N N . GLY A 1 167 ? 24.898 73.752 21.160 1.00 22.56 189 GLY A N 1
ATOM 1244 C CA . GLY A 1 167 ? 23.549 73.496 20.673 1.00 22.32 189 GLY A CA 1
ATOM 1245 C C . GLY A 1 167 ? 22.490 74.039 21.605 1.00 22.58 189 GLY A C 1
ATOM 1246 O O . GLY A 1 167 ? 21.522 74.652 21.168 1.00 21.99 189 GLY A O 1
ATOM 1247 N N . LEU A 1 168 ? 22.672 73.811 22.900 1.00 22.27 190 LEU A N 1
ATOM 1248 C CA . LEU A 1 168 ? 21.727 74.302 23.895 1.00 22.16 190 LEU A CA 1
ATOM 1249 C C . LEU A 1 168 ? 21.561 75.811 23.801 1.00 23.19 190 LEU A C 1
ATOM 1250 O O . LEU A 1 168 ? 20.432 76.300 23.743 1.00 23.69 190 LEU A O 1
ATOM 1255 N N . SER A 1 169 ? 22.686 76.521 23.758 1.00 23.87 191 SER A N 1
ATOM 1256 C CA . SER A 1 169 ? 22.674 77.984 23.642 1.00 24.91 191 SER A CA 1
ATOM 1257 C C . SER A 1 169 ? 22.032 78.422 22.331 1.00 25.68 191 SER A C 1
ATOM 1258 O O . SER A 1 169 ? 21.232 79.359 22.307 1.00 26.42 191 SER A O 1
ATOM 1261 N N . ALA A 1 170 ? 22.351 77.726 21.239 1.00 25.26 192 ALA A N 1
ATOM 1262 C CA . ALA A 1 170 ? 21.756 78.058 19.936 1.00 25.53 192 ALA A CA 1
ATOM 1263 C C . ALA A 1 170 ? 20.238 77.933 19.949 1.00 25.50 192 ALA A C 1
ATOM 1264 O O . ALA A 1 170 ? 19.555 78.677 19.248 1.00 26.13 192 ALA A O 1
ATOM 1266 N N . ALA A 1 171 ? 19.716 76.997 20.735 1.00 25.32 193 ALA A N 1
ATOM 1267 C CA . ALA A 1 171 ? 18.282 76.738 20.815 1.00 26.18 193 ALA A CA 1
ATOM 1268 C C . ALA A 1 171 ? 17.613 77.584 21.892 1.00 26.65 193 ALA A C 1
ATOM 1269 O O . ALA A 1 171 ? 16.403 77.485 22.111 1.00 27.21 193 ALA A O 1
ATOM 1271 N N . GLY A 1 172 ? 18.414 78.379 22.584 1.00 26.86 194 GLY A N 1
ATOM 1272 C CA . GLY A 1 172 ? 17.892 79.240 23.645 1.00 27.42 194 GLY A CA 1
ATOM 1273 C C . GLY A 1 172 ? 17.701 78.543 24.979 1.00 27.75 194 GLY A C 1
ATOM 1274 O O . GLY A 1 172 ? 17.076 79.098 25.885 1.00 28.59 194 GLY A O 1
ATOM 1275 N N . PHE A 1 173 ? 18.232 77.327 25.112 1.00 27.67 195 PHE A N 1
ATOM 1276 C CA . PHE A 1 173 ? 18.194 76.594 26.375 1.00 27.40 195 PHE A CA 1
ATOM 1277 C C . PHE A 1 173 ? 19.340 77.070 27.256 1.00 27.17 195 PHE A C 1
ATOM 1278 O O . PHE A 1 173 ? 20.310 77.646 26.767 1.00 26.33 195 PHE A O 1
ATOM 1286 N N . LYS A 1 174 ? 19.236 76.787 28.551 1.00 27.50 196 LYS A N 1
ATOM 1287 C CA . LYS A 1 174 ? 20.347 76.987 29.478 1.00 27.91 196 LYS A CA 1
ATOM 1288 C C . LYS A 1 174 ? 21.471 76.025 29.127 1.00 26.95 196 LYS A C 1
ATOM 1289 O O . LYS A 1 174 ? 21.212 74.895 28.678 1.00 25.92 196 LYS A O 1
ATOM 1295 N N . THR A 1 175 ? 22.709 76.470 29.317 1.00 26.10 197 THR A N 1
ATOM 1296 C CA . THR A 1 175 ? 23.862 75.576 29.190 1.00 25.91 197 THR A CA 1
ATOM 1297 C C . THR A 1 175 ? 23.800 74.534 30.299 1.00 25.12 197 THR A C 1
ATOM 1298 O O . THR A 1 175 ? 23.005 74.651 31.241 1.00 24.64 197 THR A O 1
ATOM 1302 N N . PHE A 1 176 ? 24.638 73.506 30.180 1.00 24.10 198 PHE A N 1
ATOM 1303 C CA . PHE A 1 176 ? 24.706 72.463 31.186 1.00 24.05 198 PHE A CA 1
ATOM 1304 C C . PHE A 1 176 ? 24.907 73.048 32.586 1.00 24.68 198 PHE A C 1
ATOM 1305 O O . PHE A 1 176 ? 24.143 72.740 33.492 1.00 24.19 198 PHE A O 1
ATOM 1313 N N . ALA A 1 177 ? 25.924 73.895 32.739 1.00 25.71 199 ALA A N 1
ATOM 1314 C CA . ALA A 1 177 ? 26.241 74.488 34.047 1.00 26.73 199 ALA A CA 1
ATOM 1315 C C . ALA A 1 177 ? 25.093 75.333 34.607 1.00 27.58 199 ALA A C 1
ATOM 1316 O O . ALA A 1 177 ? 24.924 75.422 35.828 1.00 28.02 199 ALA A O 1
ATOM 1318 N N . GLU A 1 178 ? 24.319 75.958 33.721 1.00 27.82 200 GLU A N 1
ATOM 1319 C CA . GLU A 1 178 ? 23.197 76.821 34.128 1.00 28.71 200 GLU A CA 1
ATOM 1320 C C . GLU A 1 178 ? 21.940 76.022 34.449 1.00 28.11 200 GLU A C 1
ATOM 1321 O O . GLU A 1 178 ? 20.962 76.562 34.968 1.00 28.67 200 GLU A O 1
ATOM 1327 N N . SER A 1 179 ? 21.944 74.734 34.114 1.00 27.18 201 SER A N 1
ATOM 1328 C CA . SER A 1 179 ? 20.751 73.905 34.249 1.00 26.45 201 SER A CA 1
ATOM 1329 C C . SER A 1 179 ? 20.583 73.342 35.644 1.00 26.40 201 SER A C 1
ATOM 1330 O O . SER A 1 179 ? 21.546 73.265 36.413 1.00 27.29 201 SER A O 1
ATOM 1333 N N . THR A 1 180 ? 19.360 72.928 35.958 1.00 26.11 202 THR A N 1
ATOM 1334 C CA . THR A 1 180 ? 19.065 72.313 37.243 1.00 26.34 202 THR A CA 1
ATOM 1335 C C . THR A 1 180 ? 19.717 70.944 37.285 1.00 26.27 202 THR A C 1
ATOM 1336 O O . THR A 1 180 ? 20.095 70.392 36.235 1.00 25.85 202 THR A O 1
ATOM 1340 N N . HIS A 1 181 ? 19.840 70.385 38.483 1.00 26.30 203 HIS A N 1
ATOM 1341 C CA . HIS A 1 181 ? 20.356 69.034 38.618 1.00 26.18 203 HIS A CA 1
ATOM 1342 C C . HIS A 1 181 ? 19.504 68.052 37.830 1.00 25.80 203 HIS A C 1
ATOM 1343 O O . HIS A 1 181 ? 20.038 67.205 37.125 1.00 25.35 203 HIS A O 1
ATOM 1350 N N . GLN A 1 182 ? 18.183 68.186 37.911 1.00 25.16 204 GLN A N 1
ATOM 1351 C CA . GLN A 1 182 ? 17.279 67.279 37.208 1.00 24.74 204 GLN A CA 1
ATOM 1352 C C . GLN A 1 182 ? 17.455 67.410 35.690 1.00 24.25 204 GLN A C 1
ATOM 1353 O O . GLN A 1 182 ? 17.427 66.405 34.968 1.00 24.58 204 GLN A O 1
ATOM 1359 N N . GLU A 1 183 ? 17.684 68.629 35.208 1.00 23.26 205 GLU A N 1
ATOM 1360 C CA . GLU A 1 183 ? 17.980 68.833 33.787 1.00 23.69 205 GLU A CA 1
ATOM 1361 C C . GLU A 1 183 ? 19.300 68.149 33.403 1.00 22.75 205 GLU A C 1
ATOM 1362 O O . GLU A 1 183 ? 19.399 67.507 32.358 1.00 21.43 205 GLU A O 1
ATOM 1368 N N . LYS A 1 184 ? 20.302 68.261 34.262 1.00 21.65 206 LYS A N 1
ATOM 1369 C CA . LYS A 1 184 ? 21.587 67.611 34.020 1.00 21.09 206 LYS A CA 1
ATOM 1370 C C . LYS A 1 184 ? 21.461 66.098 33.923 1.00 20.68 206 LYS A C 1
ATOM 1371 O O . LYS A 1 184 ? 22.221 65.448 33.192 1.00 19.91 206 LYS A O 1
ATOM 1377 N N . ARG A 1 185 ? 20.505 65.535 34.647 1.00 20.85 207 ARG A N 1
ATOM 1378 C CA . ARG A 1 185 ? 20.245 64.102 34.630 1.00 21.63 207 ARG A CA 1
ATOM 1379 C C . ARG A 1 185 ? 19.642 63.629 33.314 1.00 21.15 207 ARG A C 1
ATOM 1380 O O . ARG A 1 185 ? 19.451 62.434 33.120 1.00 23.00 207 ARG A O 1
ATOM 1388 N N . SER A 1 186 ? 19.326 64.566 32.429 1.00 20.35 208 SER A N 1
ATOM 1389 C CA . SER A 1 186 ? 19.056 64.200 31.028 1.00 20.06 208 SER A CA 1
ATOM 1390 C C . SER A 1 186 ? 20.153 64.684 30.098 1.00 19.84 208 SER A C 1
ATOM 1391 O O . SER A 1 186 ? 20.509 63.995 29.133 1.00 18.71 208 SER A O 1
ATOM 1394 N N . LEU A 1 187 ? 20.708 65.854 30.381 1.00 19.30 209 LEU A N 1
ATOM 1395 C CA . LEU A 1 187 ? 21.730 66.423 29.508 1.00 18.85 209 LEU A CA 1
ATOM 1396 C C . LEU A 1 187 ? 22.995 65.576 29.418 1.00 18.78 209 LEU A C 1
ATOM 1397 O O . LEU A 1 187 ? 23.655 65.578 28.392 1.00 18.61 209 LEU A O 1
ATOM 1402 N N . VAL A 1 188 ? 23.350 64.855 30.482 1.00 18.77 210 VAL A N 1
ATOM 1403 C CA . VAL A 1 188 ? 24.533 63.996 30.361 1.00 19.10 210 VAL A CA 1
ATOM 1404 C C . VAL A 1 188 ? 24.309 62.989 29.245 1.00 18.40 210 VAL A C 1
ATOM 1405 O O . VAL A 1 188 ? 25.249 62.662 28.513 1.00 19.26 210 VAL A O 1
ATOM 1409 N N . CYS A 1 189 ? 23.061 62.546 29.089 1.00 17.48 211 CYS A N 1
ATOM 1410 C CA . CYS A 1 189 ? 22.740 61.621 27.987 1.00 17.22 211 CYS A CA 1
ATOM 1411 C C . CYS A 1 189 ? 22.749 62.315 26.642 1.00 17.16 211 CYS A C 1
ATOM 1412 O O . CYS A 1 189 ? 23.122 61.727 25.626 1.00 15.98 211 CYS A O 1
ATOM 1415 N N . ALA A 1 190 ? 22.326 63.572 26.643 1.00 16.76 212 ALA A N 1
ATOM 1416 C CA . ALA A 1 190 ? 22.210 64.363 25.427 1.00 16.62 212 ALA A CA 1
ATOM 1417 C C . ALA A 1 190 ? 23.564 64.730 24.832 1.00 16.49 212 ALA A C 1
ATOM 1418 O O . ALA A 1 190 ? 23.634 65.285 23.747 1.00 17.41 212 ALA A O 1
ATOM 1420 N N . GLN A 1 191 ? 24.653 64.437 25.536 1.00 16.19 213 GLN A N 1
ATOM 1421 C CA . GLN A 1 191 ? 25.942 64.565 24.900 1.00 16.32 213 GLN A CA 1
ATOM 1422 C C . GLN A 1 191 ? 25.995 63.686 23.657 1.00 15.63 213 GLN A C 1
ATOM 1423 O O . GLN A 1 191 ? 26.721 64.000 22.708 1.00 16.53 213 GLN A O 1
ATOM 1429 N N . CYS A 1 192 ? 25.249 62.585 23.694 1.00 15.84 214 CYS A N 1
ATOM 1430 C CA . CYS A 1 192 ? 25.367 61.573 22.647 1.00 15.46 214 CYS A CA 1
ATOM 1431 C C . CYS A 1 192 ? 24.059 61.274 21.969 1.00 15.45 214 CYS A C 1
ATOM 1432 O O . CYS A 1 192 ? 24.035 61.049 20.766 1.00 15.28 214 CYS A O 1
ATOM 1435 N N . HIS A 1 193 ? 22.988 61.258 22.760 1.00 15.22 215 HIS A N 1
ATOM 1436 C CA . HIS A 1 193 ? 21.695 60.793 22.316 1.00 15.37 215 HIS A CA 1
ATOM 1437 C C . HIS A 1 193 ? 20.898 61.940 21.717 1.00 14.95 215 HIS A C 1
ATOM 1438 O O . HIS A 1 193 ? 19.792 62.270 22.168 1.00 15.68 215 HIS A O 1
ATOM 1445 N N . VAL A 1 194 ? 21.482 62.512 20.677 1.00 14.63 216 VAL A N 1
ATOM 1446 C CA . VAL A 1 194 ? 20.922 63.655 19.983 1.00 15.18 216 VAL A CA 1
ATOM 1447 C C . VAL A 1 194 ? 21.204 63.526 18.491 1.00 15.67 216 VAL A C 1
ATOM 1448 O O . VAL A 1 194 ? 22.104 62.792 18.073 1.00 15.73 216 VAL A O 1
ATOM 1452 N N . GLU A 1 195 ? 20.446 64.275 17.701 1.00 15.57 217 GLU A N 1
ATOM 1453 C CA . GLU A 1 195 ? 20.704 64.415 16.282 1.00 15.16 217 GLU A CA 1
ATOM 1454 C C . GLU A 1 195 ? 21.832 65.408 16.040 1.00 15.56 217 GLU A C 1
ATOM 1455 O O . GLU A 1 195 ? 21.993 66.420 16.749 1.00 16.66 217 GLU A O 1
ATOM 1461 N N . PHE A 1 196 ? 22.648 65.097 15.051 1.00 15.82 218 PHE A N 1
ATOM 1462 C CA . PHE A 1 196 ? 23.843 65.879 14.784 1.00 15.55 218 PHE A CA 1
ATOM 1463 C C . PHE A 1 196 ? 24.168 65.833 13.310 1.00 15.67 218 PHE A C 1
ATOM 1464 O O . PHE A 1 196 ? 23.640 64.997 12.559 1.00 15.26 218 PHE A O 1
ATOM 1472 N N . TYR A 1 197 ? 25.054 66.719 12.889 1.00 16.39 219 TYR A N 1
ATOM 1473 C CA . TYR A 1 197 ? 25.680 66.563 11.599 1.00 17.10 219 TYR A CA 1
ATOM 1474 C C . TYR A 1 197 ? 27.136 66.915 11.753 1.00 17.31 219 TYR A C 1
ATOM 1475 O O . TYR A 1 197 ? 27.556 67.334 12.833 1.00 17.60 219 TYR A O 1
ATOM 1484 N N . PHE A 1 198 ? 27.907 66.735 10.692 1.00 17.47 220 PHE A N 1
ATOM 1485 C CA . PHE A 1 198 ? 29.308 67.130 10.718 1.00 18.30 220 PHE A CA 1
ATOM 1486 C C . PHE A 1 198 ? 29.425 68.403 9.905 1.00 18.96 220 PHE A C 1
ATOM 1487 O O . PHE A 1 198 ? 29.070 68.421 8.732 1.00 19.40 220 PHE A O 1
ATOM 1495 N N . LYS A 1 199 ? 29.902 69.464 10.544 1.00 20.03 221 LYS A N 1
ATOM 1496 C CA . LYS A 1 199 ? 30.117 70.738 9.876 1.00 21.26 221 LYS A CA 1
ATOM 1497 C C . LYS A 1 199 ? 31.565 70.796 9.436 1.00 22.15 221 LYS A C 1
ATOM 1498 O O . LYS A 1 199 ? 32.476 70.736 10.263 1.00 21.93 221 LYS A O 1
ATOM 1504 N N . LYS A 1 200 ? 31.778 70.905 8.131 1.00 23.05 222 LYS A N 1
ATOM 1505 C CA . LYS A 1 200 ? 33.126 71.058 7.601 1.00 24.37 222 LYS A CA 1
ATOM 1506 C C . LYS A 1 200 ? 33.668 72.391 8.102 1.00 24.89 222 LYS A C 1
ATOM 1507 O O . LYS A 1 200 ? 33.060 73.443 7.891 1.00 24.96 222 LYS A O 1
ATOM 1513 N N . THR A 1 201 ? 34.808 72.336 8.775 1.00 25.46 223 THR A N 1
ATOM 1514 C CA . THR A 1 201 ? 35.300 73.504 9.481 1.00 26.37 223 THR A CA 1
ATOM 1515 C C . THR A 1 201 ? 36.764 73.709 9.166 1.00 27.27 223 THR A C 1
ATOM 1516 O O . THR A 1 201 ? 37.613 72.894 9.537 1.00 27.53 223 THR A O 1
ATOM 1520 N N . GLU A 1 202 ? 37.046 74.814 8.476 1.00 28.75 224 GLU A N 1
ATOM 1521 C CA . GLU A 1 202 ? 38.410 75.165 8.133 1.00 30.34 224 GLU A CA 1
ATOM 1522 C C . GLU A 1 202 ? 39.041 75.853 9.328 1.00 30.56 224 GLU A C 1
ATOM 1523 O O . GLU A 1 202 ? 38.407 76.677 9.990 1.00 31.01 224 GLU A O 1
ATOM 1529 N N . TRP A 1 203 ? 40.283 75.486 9.616 1.00 31.15 225 TRP A N 1
ATOM 1530 C CA . TRP A 1 203 ? 41.015 76.087 10.720 1.00 31.86 225 TRP A CA 1
ATOM 1531 C C . TRP A 1 203 ? 42.516 76.005 10.468 1.00 32.97 225 TRP A C 1
ATOM 1532 O O . TRP A 1 203 ? 42.961 75.361 9.515 1.00 32.92 225 TRP A O 1
ATOM 1543 N N . LYS A 1 204 ? 43.282 76.689 11.314 1.00 34.46 226 LYS A N 1
ATOM 1544 C CA . LYS A 1 204 ? 44.741 76.670 11.247 1.00 36.33 226 LYS A CA 1
ATOM 1545 C C . LYS A 1 204 ? 45.268 76.342 12.635 1.00 37.48 226 LYS A C 1
ATOM 1546 O O . LYS A 1 204 ? 44.827 76.933 13.619 1.00 37.62 226 LYS A O 1
ATOM 1552 N N . ASP A 1 205 ? 46.202 75.399 12.714 1.00 39.05 227 ASP A N 1
ATOM 1553 C CA . ASP A 1 205 ? 46.693 74.920 14.009 1.00 40.73 227 ASP A CA 1
ATOM 1554 C C . ASP A 1 205 ? 47.781 75.811 14.622 1.00 41.69 227 ASP A C 1
ATOM 1555 O O . ASP A 1 205 ? 48.052 76.903 14.114 1.00 41.92 227 ASP A O 1
ATOM 1560 N N . ASP A 1 206 ? 48.389 75.338 15.710 1.00 42.80 228 ASP A N 1
ATOM 1561 C CA . ASP A 1 206 ? 49.457 76.064 16.410 1.00 43.86 228 ASP A CA 1
ATOM 1562 C C . ASP A 1 206 ? 50.721 76.244 15.567 1.00 44.24 228 ASP A C 1
ATOM 1563 O O . ASP A 1 206 ? 51.566 77.089 15.880 1.00 44.63 228 ASP A O 1
ATOM 1568 N N . LYS A 1 207 ? 50.848 75.445 14.509 1.00 44.39 229 LYS A N 1
ATOM 1569 C CA . LYS A 1 207 ? 52.000 75.507 13.607 1.00 44.47 229 LYS A CA 1
ATOM 1570 C C . LYS A 1 207 ? 51.647 76.227 12.304 1.00 44.38 229 LYS A C 1
ATOM 1571 O O . LYS A 1 207 ? 52.417 76.197 11.336 1.00 44.73 229 LYS A O 1
ATOM 1577 N N . GLY A 1 208 ? 50.477 76.864 12.285 1.00 44.00 230 GLY A N 1
ATOM 1578 C CA . GLY A 1 208 ? 49.998 77.600 11.117 1.00 43.60 230 GLY A CA 1
ATOM 1579 C C . GLY A 1 208 ? 49.603 76.741 9.926 1.00 43.27 230 GLY A C 1
ATOM 1580 O O . GLY A 1 208 ? 49.426 77.257 8.821 1.00 43.51 230 GLY A O 1
ATOM 1581 N N . VAL A 1 209 ? 49.466 75.434 10.146 1.00 42.67 231 VAL A N 1
ATOM 1582 C CA . VAL A 1 209 ? 49.045 74.509 9.091 1.00 41.91 231 VAL A CA 1
ATOM 1583 C C . VAL A 1 209 ? 47.530 74.599 8.900 1.00 41.25 231 VAL A C 1
ATOM 1584 O O . VAL A 1 209 ? 46.771 74.536 9.872 1.00 41.25 231 VAL A O 1
ATOM 1588 N N . ASP A 1 210 ? 47.105 74.775 7.650 1.00 40.16 232 ASP A N 1
ATOM 1589 C CA . ASP A 1 210 ? 45.688 74.773 7.311 1.00 39.18 232 ASP A CA 1
ATOM 1590 C C . ASP A 1 210 ? 45.145 73.358 7.393 1.00 37.84 232 ASP A C 1
ATOM 1591 O O . ASP A 1 210 ? 45.686 72.432 6.780 1.00 37.89 232 ASP A O 1
ATOM 1596 N N . LYS A 1 211 ? 44.079 73.195 8.166 1.00 36.16 233 LYS A N 1
ATOM 1597 C CA . LYS A 1 211 ? 43.454 71.889 8.336 1.00 34.51 233 LYS A CA 1
ATOM 1598 C C . LYS A 1 211 ? 41.938 71.979 8.190 1.00 33.47 233 LYS A C 1
ATOM 1599 O O . LYS A 1 211 ? 41.347 73.059 8.284 1.00 33.46 233 LYS A O 1
ATOM 1605 N N . THR A 1 212 ? 41.315 70.830 7.956 1.00 31.78 234 THR A N 1
ATOM 1606 C CA . THR A 1 212 ? 39.873 70.761 7.841 1.00 30.36 234 THR A CA 1
ATOM 1607 C C . THR A 1 212 ? 39.365 69.807 8.900 1.00 28.60 234 THR A C 1
ATOM 1608 O O . THR A 1 212 ? 39.776 68.649 8.948 1.00 28.65 234 THR A O 1
ATOM 1612 N N . ALA A 1 213 ? 38.499 70.321 9.762 1.00 26.67 235 ALA A N 1
ATOM 1613 C CA . ALA A 1 213 ? 37.834 69.501 10.766 1.00 24.83 235 ALA A CA 1
ATOM 1614 C C . ALA A 1 213 ? 36.410 69.174 10.320 1.00 23.98 235 ALA A C 1
ATOM 1615 O O . ALA A 1 213 ? 35.800 69.927 9.564 1.00 23.50 235 ALA A O 1
ATOM 1617 N N . MET A 1 214 ? 35.900 68.025 10.748 1.00 22.30 236 MET A N 1
ATOM 1618 C CA . MET A 1 214 ? 34.498 67.696 10.544 1.00 21.07 236 MET A CA 1
ATOM 1619 C C . MET A 1 214 ? 33.914 67.652 11.936 1.00 20.14 236 MET A C 1
ATOM 1620 O O . MET A 1 214 ? 34.141 66.703 12.688 1.00 19.55 236 MET A O 1
ATOM 1625 N N . VAL A 1 215 ? 33.192 68.706 12.291 1.00 19.22 237 VAL A N 1
ATOM 1626 C CA . VAL A 1 215 ? 32.846 68.974 13.672 1.00 18.48 237 VAL A CA 1
ATOM 1627 C C . VAL A 1 215 ? 31.411 68.589 13.987 1.00 18.32 237 VAL A C 1
ATOM 1628 O O . VAL A 1 215 ? 30.477 69.031 13.327 1.00 18.26 237 VAL A O 1
ATOM 1632 N N . VAL A 1 216 ? 31.245 67.777 15.018 1.00 17.72 238 VAL A N 1
ATOM 1633 C CA . VAL A 1 216 ? 29.914 67.410 15.468 1.00 17.81 238 VAL A CA 1
ATOM 1634 C C . VAL A 1 216 ? 29.154 68.665 15.855 1.00 18.04 238 VAL A C 1
ATOM 1635 O O . VAL A 1 216 ? 29.630 69.464 16.662 1.00 18.78 238 VAL A O 1
ATOM 1639 N N . THR A 1 217 ? 27.987 68.848 15.250 1.00 18.39 239 THR A N 1
ATOM 1640 C CA . THR A 1 217 ? 27.221 70.053 15.427 1.00 18.77 239 THR A CA 1
ATOM 1641 C C . THR A 1 217 ? 25.770 69.655 15.584 1.00 18.13 239 THR A C 1
ATOM 1642 O O . THR A 1 217 ? 25.267 68.806 14.831 1.00 17.71 239 THR A O 1
ATOM 1646 N N . LEU A 1 218 ? 25.092 70.254 16.558 1.00 18.28 240 LEU A N 1
ATOM 1647 C CA . LEU A 1 218 ? 23.679 69.988 16.782 1.00 18.02 240 LEU A CA 1
ATOM 1648 C C . LEU A 1 218 ? 22.907 71.026 16.009 1.00 18.27 240 LEU A C 1
ATOM 1649 O O . LEU A 1 218 ? 23.139 72.212 16.164 1.00 19.04 240 LEU A O 1
ATOM 1654 N N . PRO A 1 219 ? 21.998 70.581 15.138 1.00 17.79 241 PRO A N 1
ATOM 1655 C CA . PRO A 1 219 ? 21.316 71.518 14.235 1.00 17.94 241 PRO A CA 1
ATOM 1656 C C . PRO A 1 219 ? 20.146 72.230 14.906 1.00 18.20 241 PRO A C 1
ATOM 1657 O O . PRO A 1 219 ? 19.020 72.201 14.408 1.00 18.05 241 PRO A O 1
ATOM 1661 N N . TRP A 1 220 ? 20.428 72.867 16.033 1.00 18.58 242 TRP A N 1
ATOM 1662 C CA . TRP A 1 220 ? 19.374 73.283 16.941 1.00 19.26 242 TRP A CA 1
ATOM 1663 C C . TRP A 1 220 ? 19.112 74.786 16.958 1.00 19.69 242 TRP A C 1
ATOM 1664 O O . TRP A 1 220 ? 18.323 75.261 17.789 1.00 20.88 242 TRP A O 1
ATO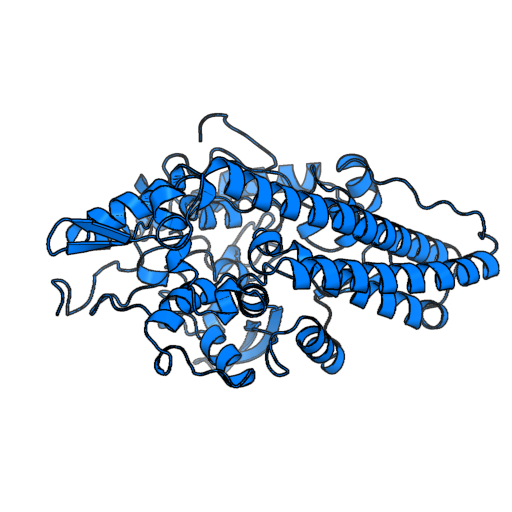M 1675 N N . SER A 1 221 ? 19.747 75.523 16.055 1.00 20.41 243 SER A N 1
ATOM 1676 C CA . SER A 1 221 ? 19.695 76.990 16.123 1.00 21.72 243 SER A CA 1
ATOM 1677 C C . SER A 1 221 ? 18.313 77.575 15.813 1.00 21.96 243 SER A C 1
ATOM 1678 O O . SER A 1 221 ? 18.053 78.745 16.133 1.00 22.74 243 SER A O 1
ATOM 1681 N N . LYS A 1 222 ? 17.430 76.790 15.205 1.00 21.40 244 LYS A N 1
ATOM 1682 C CA . LYS A 1 222 ? 16.035 77.210 15.036 1.00 21.45 244 LYS A CA 1
ATOM 1683 C C . LYS A 1 222 ? 15.111 76.532 16.028 1.00 21.14 244 LYS A C 1
ATOM 1684 O O . LYS A 1 222 ? 13.891 76.696 15.985 1.00 21.77 244 LYS A O 1
ATOM 1690 N N . GLY A 1 223 ? 15.701 75.761 16.940 1.00 20.97 245 GLY A N 1
ATOM 1691 C CA . GLY A 1 223 ? 14.927 74.984 17.876 1.00 20.29 245 GLY A CA 1
ATOM 1692 C C . GLY A 1 223 ? 15.143 73.490 17.665 1.00 19.84 245 GLY A C 1
ATOM 1693 O O . GLY A 1 223 ? 15.873 73.085 16.757 1.00 20.26 245 GLY A O 1
ATOM 1694 N N . ILE A 1 224 ? 14.510 72.688 18.505 1.00 19.29 246 ILE A N 1
ATOM 1695 C CA . ILE A 1 224 ? 14.755 71.252 18.517 1.00 19.23 246 ILE A CA 1
ATOM 1696 C C . ILE A 1 224 ? 13.616 70.411 17.951 1.00 19.35 246 ILE A C 1
ATOM 1697 O O . ILE A 1 224 ? 13.646 69.194 18.058 1.00 19.63 246 ILE A O 1
ATOM 1702 N N . SER A 1 225 ? 12.610 71.045 17.341 1.00 19.22 247 SER A N 1
ATOM 1703 C CA . SER A 1 225 ? 11.606 70.247 16.642 1.00 19.09 247 SER A CA 1
ATOM 1704 C C . SER A 1 225 ? 12.167 69.754 15.320 1.00 18.61 247 SER A C 1
ATOM 1705 O O . SER A 1 225 ? 13.075 70.344 14.761 1.00 18.48 247 SER A O 1
ATOM 1708 N N . THR A 1 226 ? 11.585 68.672 14.827 1.00 19.03 248 THR A N 1
ATOM 1709 C CA . THR A 1 226 ? 11.978 68.129 13.542 1.00 18.48 248 THR A CA 1
ATOM 1710 C C . THR A 1 226 ? 11.847 69.161 12.434 1.00 18.69 248 THR A C 1
ATOM 1711 O O . THR A 1 226 ? 12.712 69.262 11.572 1.00 18.32 248 THR A O 1
ATOM 1715 N N . GLU A 1 227 ? 10.761 69.928 12.473 1.00 18.94 249 GLU A N 1
ATOM 1716 C CA . GLU A 1 227 ? 10.528 70.953 11.462 1.00 20.05 249 GLU A CA 1
ATOM 1717 C C . GLU A 1 227 ? 11.495 72.112 11.570 1.00 19.61 249 GLU A C 1
ATOM 1718 O O . GLU A 1 227 ? 11.877 72.699 10.569 1.00 19.78 249 GLU A O 1
ATOM 1724 N N . GLN A 1 228 ? 11.893 72.448 12.792 1.00 19.10 250 GLN A N 1
ATOM 1725 C CA . GLN A 1 228 ? 12.861 73.516 12.984 1.00 19.16 250 GLN A CA 1
ATOM 1726 C C . GLN A 1 228 ? 14.207 73.069 12.449 1.00 18.62 250 GLN A C 1
ATOM 1727 O O . GLN A 1 228 ? 14.879 73.806 11.736 1.00 18.81 250 GLN A O 1
ATOM 1733 N N . MET A 1 229 ? 14.573 71.820 12.739 1.00 18.29 251 MET A N 1
ATOM 1734 C CA . MET A 1 229 ? 15.840 71.298 12.237 1.00 18.88 251 MET A CA 1
ATOM 1735 C C . MET A 1 229 ? 15.801 71.160 10.721 1.00 18.21 251 MET A C 1
ATOM 1736 O O . MET A 1 229 ? 16.791 71.421 10.061 1.00 17.78 251 MET A O 1
ATOM 1741 N N . GLU A 1 230 ? 14.648 70.783 10.178 1.00 18.73 252 GLU A N 1
ATOM 1742 C CA . GLU A 1 230 ? 14.481 70.715 8.732 1.00 18.45 252 GLU A CA 1
ATOM 1743 C C . GLU A 1 230 ? 14.711 72.090 8.110 1.00 18.60 252 GLU A C 1
ATOM 1744 O O . GLU A 1 230 ? 15.418 72.222 7.118 1.00 18.66 252 GLU A O 1
ATOM 1750 N N . ALA A 1 231 ? 14.118 73.115 8.717 1.00 18.93 253 ALA A N 1
ATOM 1751 C CA . ALA A 1 231 ? 14.321 74.489 8.249 1.00 19.79 253 ALA A CA 1
ATOM 1752 C C . ALA A 1 231 ? 15.790 74.896 8.354 1.00 20.29 253 ALA A C 1
ATOM 1753 O O . ALA A 1 231 ? 16.331 75.549 7.463 1.00 20.79 253 ALA A O 1
ATOM 1755 N N . TYR A 1 232 ? 16.437 74.491 9.445 1.00 20.11 254 TYR A N 1
ATOM 1756 C CA . TYR A 1 232 ? 17.839 74.762 9.649 1.00 20.62 254 TYR A CA 1
ATOM 1757 C C . TYR A 1 232 ? 18.643 74.182 8.493 1.00 20.08 254 TYR A C 1
ATOM 1758 O O . TYR A 1 232 ? 19.422 74.866 7.840 1.00 20.66 254 TYR A O 1
ATOM 1767 N N . TYR A 1 233 ? 18.456 72.893 8.236 1.00 18.54 255 TYR A N 1
ATOM 1768 C CA . TYR A 1 233 ? 19.229 72.253 7.195 1.00 17.92 255 TYR A CA 1
ATOM 1769 C C . TYR A 1 233 ? 18.904 72.778 5.797 1.00 17.74 255 TYR A C 1
ATOM 1770 O O . TYR A 1 233 ? 19.771 72.856 4.945 1.00 18.53 255 TYR A O 1
ATOM 1779 N N . ASP A 1 234 ? 17.638 73.100 5.556 1.00 18.27 256 ASP A N 1
ATOM 1780 C CA . ASP A 1 234 ? 17.261 73.642 4.251 1.00 19.56 256 ASP A CA 1
ATOM 1781 C C . ASP A 1 234 ? 17.889 75.008 4.038 1.00 20.56 256 ASP A C 1
ATOM 1782 O O . ASP A 1 234 ? 18.362 75.314 2.950 1.00 21.20 256 ASP A O 1
ATOM 1787 N N . GLU A 1 235 ? 17.932 75.804 5.099 1.00 21.83 257 GLU A N 1
ATOM 1788 C CA . GLU A 1 235 ? 18.460 77.159 5.000 1.00 22.99 257 GLU A CA 1
ATOM 1789 C C . GLU A 1 235 ? 19.918 77.153 4.570 1.00 23.27 257 GLU A C 1
ATOM 1790 O O . GLU A 1 235 ? 20.350 78.024 3.804 1.00 23.56 257 GLU A O 1
ATOM 1796 N N . ILE A 1 236 ? 20.672 76.165 5.049 1.00 22.94 258 ILE A N 1
ATOM 1797 C CA . ILE A 1 236 ? 22.085 76.062 4.718 1.00 23.38 258 ILE A CA 1
ATOM 1798 C C . ILE A 1 236 ? 22.320 75.090 3.554 1.00 23.10 258 ILE A C 1
ATOM 1799 O O . ILE A 1 236 ? 23.468 74.745 3.247 1.00 23.68 258 ILE A O 1
ATOM 1804 N N . ASN A 1 237 ? 21.228 74.635 2.934 1.00 22.60 259 ASN A N 1
ATOM 1805 C CA . ASN A 1 237 ? 21.288 73.738 1.771 1.00 23.03 259 ASN A CA 1
ATOM 1806 C C . ASN A 1 237 ? 22.123 72.498 2.041 1.00 22.09 259 ASN A C 1
ATOM 1807 O O . ASN A 1 237 ? 22.866 72.009 1.177 1.00 22.47 259 ASN A O 1
ATOM 1812 N N . PHE A 1 238 ? 21.984 71.986 3.254 1.00 20.43 260 PHE A N 1
ATOM 1813 C CA . PHE A 1 238 ? 22.829 70.881 3.681 1.00 19.24 260 PHE A CA 1
ATOM 1814 C C . PHE A 1 238 ? 22.261 69.554 3.224 1.00 18.45 260 PHE A C 1
ATOM 1815 O O . PHE A 1 238 ? 21.045 69.360 3.228 1.00 18.12 260 PHE A O 1
ATOM 1823 N N . ALA A 1 239 ? 23.152 68.638 2.861 1.00 17.75 261 ALA A N 1
ATOM 1824 C CA . ALA A 1 239 ? 22.755 67.249 2.624 1.00 17.43 261 ALA A CA 1
ATOM 1825 C C . ALA A 1 239 ? 23.815 66.353 3.225 1.00 17.43 261 ALA A C 1
ATOM 1826 O O . ALA A 1 239 ? 25.010 66.579 3.041 1.00 17.77 261 ALA A O 1
ATOM 1828 N N . ASP A 1 240 ? 23.375 65.312 3.915 1.00 16.63 262 ASP A N 1
ATOM 1829 C CA . ASP A 1 240 ? 24.311 64.294 4.367 1.00 16.40 262 ASP A CA 1
ATOM 1830 C C . ASP A 1 240 ? 24.836 63.430 3.227 1.00 16.78 262 ASP A C 1
ATOM 1831 O O . ASP A 1 240 ? 25.978 62.993 3.254 1.00 17.98 262 ASP A O 1
ATOM 1836 N N . TRP A 1 241 ? 23.990 63.199 2.229 1.00 15.86 263 TRP A N 1
ATOM 1837 C CA . TRP A 1 241 ? 24.436 62.482 1.036 1.00 15.67 263 TRP A CA 1
ATOM 1838 C C . TRP A 1 241 ? 23.457 62.713 -0.092 1.00 15.74 263 TRP A C 1
ATOM 1839 O O . TRP A 1 241 ? 22.349 63.183 0.132 1.00 15.71 263 TRP A O 1
ATOM 1850 N N . THR A 1 242 ? 23.889 62.382 -1.303 1.00 15.57 264 THR A N 1
ATOM 1851 C CA . THR A 1 242 ? 23.028 62.422 -2.463 1.00 15.96 264 THR A CA 1
ATOM 1852 C C . THR A 1 242 ? 22.537 61.005 -2.685 1.00 15.74 264 THR A C 1
ATOM 1853 O O . THR A 1 242 ? 23.316 60.056 -2.815 1.00 16.01 264 THR A O 1
ATOM 1857 N N . HIS A 1 243 ? 21.226 60.854 -2.708 1.00 15.23 265 HIS A N 1
ATOM 1858 C CA . HIS A 1 243 ? 20.664 59.519 -2.693 1.00 14.84 265 HIS A CA 1
ATOM 1859 C C . HIS A 1 243 ? 21.141 58.697 -3.883 1.00 15.76 265 HIS A C 1
ATOM 1860 O O . HIS A 1 243 ? 21.173 59.182 -5.010 1.00 15.89 265 HIS A O 1
ATOM 1867 N N . GLY A 1 244 ? 21.519 57.455 -3.615 1.00 15.44 266 GLY A N 1
ATOM 1868 C CA . GLY A 1 244 ? 22.115 56.615 -4.643 1.00 15.40 266 GLY A CA 1
ATOM 1869 C C . GLY A 1 244 ? 21.144 56.197 -5.720 1.00 15.91 266 GLY A C 1
ATOM 1870 O O . GLY A 1 244 ? 21.564 55.846 -6.816 1.00 17.01 266 GLY A O 1
ATOM 1871 N N . ILE A 1 245 ? 19.851 56.256 -5.429 1.00 15.51 267 ILE A N 1
ATOM 1872 C CA . ILE A 1 245 ? 18.844 55.897 -6.417 1.00 15.57 267 ILE A CA 1
ATOM 1873 C C . ILE A 1 245 ? 18.177 57.133 -6.987 1.00 16.20 267 ILE A C 1
ATOM 1874 O O . ILE A 1 245 ? 18.092 57.275 -8.196 1.00 16.82 267 ILE A O 1
ATOM 1879 N N . SER A 1 246 ? 17.692 58.021 -6.120 1.00 15.15 268 SER A N 1
ATOM 1880 C CA . SER A 1 246 ? 16.896 59.132 -6.592 1.00 15.52 268 SER A CA 1
ATOM 1881 C C . SER A 1 246 ? 17.679 60.423 -6.774 1.00 15.72 268 SER A C 1
ATOM 1882 O O . SER A 1 246 ? 17.125 61.392 -7.288 1.00 16.32 268 SER A O 1
ATOM 1885 N N . LYS A 1 247 ? 18.937 60.441 -6.325 1.00 15.93 269 LYS A N 1
ATOM 1886 C CA . LYS A 1 247 ? 19.790 61.617 -6.403 1.00 17.36 269 LYS A CA 1
ATOM 1887 C C . LYS A 1 247 ? 19.178 62.781 -5.623 1.00 17.53 269 LYS A C 1
ATOM 1888 O O . LYS A 1 247 ? 19.422 63.945 -5.906 1.00 18.65 269 LYS A O 1
ATOM 1894 N N . THR A 1 248 ? 18.372 62.460 -4.624 1.00 16.24 270 THR A N 1
ATOM 1895 C CA . THR A 1 248 ? 17.798 63.501 -3.776 1.00 16.28 270 THR A CA 1
ATOM 1896 C C . THR A 1 248 ? 18.866 63.965 -2.779 1.00 16.32 270 THR A C 1
ATOM 1897 O O . THR A 1 248 ? 19.659 63.147 -2.301 1.00 15.76 270 THR A O 1
ATOM 1901 N N . PRO A 1 249 ? 18.916 65.277 -2.475 1.00 16.53 271 PRO A N 1
ATOM 1902 C CA . PRO A 1 249 ? 19.786 65.729 -1.373 1.00 16.32 271 PRO A CA 1
ATOM 1903 C C . PRO A 1 249 ? 19.173 65.348 -0.035 1.00 16.37 271 PRO A C 1
ATOM 1904 O O . PRO A 1 249 ? 18.171 65.917 0.390 1.00 16.26 271 PRO A O 1
ATOM 1908 N N . MET A 1 250 ? 19.774 64.351 0.600 1.00 15.01 272 MET A N 1
ATOM 1909 C CA . MET A 1 250 ? 19.151 63.715 1.736 1.00 14.88 272 MET A CA 1
ATOM 1910 C C . MET A 1 250 ? 19.687 64.205 3.065 1.00 15.30 272 MET A C 1
ATOM 1911 O O . MET A 1 250 ? 20.847 64.595 3.183 1.00 15.89 272 MET A O 1
ATOM 1916 N N . LEU A 1 251 ? 18.830 64.125 4.067 1.00 15.04 273 LEU A N 1
ATOM 1917 C CA . LEU A 1 251 ? 19.232 64.326 5.444 1.00 15.04 273 LEU A CA 1
ATOM 1918 C C . LEU A 1 251 ? 19.068 63.036 6.217 1.00 14.61 273 LEU A C 1
ATOM 1919 O O . LEU A 1 251 ? 18.031 62.355 6.095 1.00 15.57 273 LEU A O 1
ATOM 1924 N N . LYS A 1 252 ? 20.089 62.736 7.014 1.00 14.87 274 LYS A N 1
ATOM 1925 C CA . LYS A 1 252 ? 20.085 61.572 7.882 1.00 14.76 274 LYS A CA 1
ATOM 1926 C C . LYS A 1 252 ? 19.768 61.987 9.300 1.00 14.37 274 LYS A C 1
ATOM 1927 O O . LYS A 1 252 ? 20.441 62.841 9.861 1.00 15.04 274 LYS A O 1
ATOM 1933 N N . ALA A 1 253 ? 18.750 61.367 9.885 1.00 14.33 275 ALA A N 1
ATOM 1934 C CA . ALA A 1 253 ? 18.473 61.593 11.301 1.00 15.20 275 ALA A CA 1
ATOM 1935 C C . ALA A 1 253 ? 19.297 60.608 12.092 1.00 15.95 275 ALA A C 1
ATOM 1936 O O . ALA A 1 253 ? 19.401 59.446 11.703 1.00 16.63 275 ALA A O 1
ATOM 1938 N N . GLN A 1 254 ? 19.906 61.060 13.188 1.00 15.83 276 GLN A N 1
ATOM 1939 C CA . GLN A 1 254 ? 20.515 60.102 14.090 1.00 17.25 276 GLN A CA 1
ATOM 1940 C C . GLN A 1 254 ? 19.926 60.271 15.460 1.00 16.73 276 GLN A C 1
ATOM 1941 O O . GLN A 1 254 ? 19.962 61.373 16.017 1.00 16.75 276 GLN A O 1
ATOM 1947 N N . HIS A 1 255 ? 19.335 59.197 15.972 1.00 16.77 277 HIS A N 1
ATOM 1948 C CA . HIS A 1 255 ? 18.894 59.099 17.359 1.00 16.15 277 HIS A CA 1
ATOM 1949 C C . HIS A 1 255 ? 18.676 60.461 18.034 1.00 15.99 277 HIS A C 1
ATOM 1950 O O . HIS A 1 255 ? 19.436 60.849 18.923 1.00 16.27 277 HIS A O 1
ATOM 1957 N N . PRO A 1 256 ? 17.624 61.175 17.633 1.00 15.89 278 PRO A N 1
ATOM 1958 C CA . PRO A 1 256 ? 17.237 62.428 18.292 1.00 16.15 278 PRO A CA 1
ATOM 1959 C C . PRO A 1 256 ? 16.531 62.091 19.600 1.00 16.90 278 PRO A C 1
ATOM 1960 O O . PRO A 1 256 ? 15.389 62.502 19.832 1.00 17.19 278 PRO A O 1
ATOM 1964 N N . ASP A 1 257 ? 17.191 61.313 20.450 1.00 16.90 279 ASP A N 1
ATOM 1965 C CA . ASP A 1 257 ? 16.487 60.778 21.592 1.00 16.69 279 ASP A CA 1
ATOM 1966 C C . ASP A 1 257 ? 16.082 61.904 22.528 1.00 16.76 279 ASP A C 1
ATOM 1967 O O . ASP A 1 257 ? 14.937 61.976 22.949 1.00 17.07 279 ASP A O 1
ATOM 1972 N N . TRP A 1 258 ? 17.014 62.790 22.843 1.00 17.02 280 TRP A N 1
ATOM 1973 C CA . TRP A 1 258 ? 16.708 63.886 23.752 1.00 17.77 280 TRP A CA 1
ATOM 1974 C C . TRP A 1 258 ? 15.735 64.886 23.131 1.00 17.88 280 TRP A C 1
ATOM 1975 O O . TRP A 1 258 ? 14.769 65.316 23.778 1.00 18.24 280 TRP A O 1
ATOM 1986 N N . GLU A 1 259 ? 15.961 65.251 21.876 1.00 17.50 281 GLU A N 1
ATOM 1987 C CA . GLU A 1 259 ? 15.074 66.229 21.247 1.00 18.35 281 GLU A CA 1
ATOM 1988 C C . GLU A 1 259 ? 13.635 65.777 21.260 1.00 18.76 281 GLU A C 1
ATOM 1989 O O . GLU A 1 259 ? 12.744 66.577 21.566 1.00 19.62 281 GLU A O 1
ATOM 1995 N N . LEU A 1 260 ? 13.383 64.516 20.917 1.00 18.90 282 LEU A N 1
ATOM 1996 C CA . LEU A 1 260 ? 12.019 64.034 20.910 1.00 19.98 282 LEU A CA 1
ATOM 1997 C C . LEU A 1 260 ? 11.498 63.818 22.324 1.00 19.78 282 LEU A C 1
ATOM 1998 O O . LEU A 1 260 ? 10.352 64.111 22.620 1.00 19.84 282 LEU A O 1
ATOM 2003 N N . TYR A 1 261 ? 12.346 63.315 23.211 1.00 19.77 283 TYR A N 1
ATOM 2004 C CA . TYR A 1 261 ? 11.949 63.162 24.604 1.00 20.28 283 TYR A CA 1
ATOM 2005 C C . TYR A 1 261 ? 11.426 64.479 25.189 1.00 21.62 283 TYR A C 1
ATOM 2006 O O . TYR A 1 261 ? 10.483 64.478 25.980 1.00 20.39 283 TYR A O 1
ATOM 2015 N N . LYS A 1 262 ? 12.014 65.596 24.783 1.00 22.92 284 LYS A N 1
ATOM 2016 C CA . LYS A 1 262 ? 11.492 66.935 25.159 1.00 25.67 284 LYS A CA 1
ATOM 2017 C C . LYS A 1 262 ? 10.063 67.236 24.650 1.00 25.85 284 LYS A C 1
ATOM 2018 O O . LYS A 1 262 ? 9.360 68.111 25.183 1.00 27.19 284 LYS A O 1
ATOM 2024 N N . THR A 1 263 ? 9.607 66.536 23.616 1.00 26.66 285 THR A N 1
ATOM 2025 C CA . THR A 1 263 ? 8.249 66.795 23.138 1.00 26.82 285 THR A CA 1
ATOM 2026 C C . THR A 1 263 ? 7.233 65.903 23.832 1.00 26.69 285 THR A C 1
ATOM 2027 O O . THR A 1 263 ? 6.021 66.120 23.729 1.00 28.52 285 THR A O 1
ATOM 2031 N N . GLY A 1 264 ? 7.728 64.949 24.610 1.00 24.27 286 GLY A N 1
ATOM 2032 C CA . GLY A 1 264 ? 6.890 63.914 25.139 1.00 22.89 286 GLY A CA 1
ATOM 2033 C C . GLY A 1 264 ? 6.396 64.336 26.491 1.00 21.76 286 GLY A C 1
ATOM 2034 O O . GLY A 1 264 ? 6.966 65.244 27.105 1.00 21.39 286 GLY A O 1
ATOM 2035 N N . ILE A 1 265 ? 5.345 63.678 26.949 1.00 21.96 287 ILE A N 1
ATOM 2036 C CA . ILE A 1 265 ? 4.747 64.103 28.203 1.00 22.61 287 ILE A CA 1
ATOM 2037 C C . ILE A 1 265 ? 5.714 63.922 29.375 1.00 22.20 287 ILE A C 1
ATOM 2038 O O . ILE A 1 265 ? 5.779 64.777 30.242 1.00 22.34 287 ILE A O 1
ATOM 2043 N N . HIS A 1 266 ? 6.490 62.842 29.391 1.00 21.51 288 HIS A N 1
ATOM 2044 C CA . HIS A 1 266 ? 7.410 62.664 30.512 1.00 21.38 288 HIS A CA 1
ATOM 2045 C C . HIS A 1 266 ? 8.437 63.795 30.557 1.00 21.49 288 HIS A C 1
ATOM 2046 O O . HIS A 1 266 ? 8.700 64.354 31.627 1.00 21.19 288 HIS A O 1
ATOM 2053 N N . GLY A 1 267 ? 9.021 64.129 29.405 1.00 21.70 289 GLY A N 1
ATOM 2054 C CA . GLY A 1 267 ? 9.936 65.250 29.272 1.00 22.61 289 GLY A CA 1
ATOM 2055 C C . GLY A 1 267 ? 9.296 66.554 29.702 1.00 24.38 289 GLY A C 1
ATOM 2056 O O . GLY A 1 267 ? 9.917 67.366 30.384 1.00 24.48 289 GLY A O 1
ATOM 2057 N N . GLN A 1 268 ? 8.045 66.749 29.289 1.00 25.15 290 GLN A N 1
ATOM 2058 C CA . GLN A 1 268 ? 7.322 67.971 29.640 1.00 26.80 290 GLN A CA 1
ATOM 2059 C C . GLN A 1 268 ? 7.114 68.076 31.147 1.00 26.57 290 GLN A C 1
ATOM 2060 O O . GLN A 1 268 ? 7.209 69.170 31.721 1.00 27.33 290 GLN A O 1
ATOM 2066 N N . LYS A 1 269 ? 6.854 66.930 31.767 1.00 26.42 291 LYS A N 1
ATOM 2067 C CA . LYS A 1 269 ? 6.636 66.838 33.214 1.00 26.80 291 LYS A CA 1
ATOM 2068 C C . LYS A 1 269 ? 7.934 66.856 34.033 1.00 26.85 291 LYS A C 1
ATOM 2069 O O . LYS A 1 269 ? 7.886 66.825 35.263 1.00 27.70 291 LYS A O 1
ATOM 2075 N N . GLY A 1 270 ? 9.084 66.917 33.362 1.00 25.90 292 GLY A N 1
ATOM 2076 C CA . GLY A 1 270 ? 10.384 67.007 34.042 1.00 25.76 292 GLY A CA 1
ATOM 2077 C C . GLY A 1 270 ? 10.996 65.688 34.493 1.00 25.40 292 GLY A C 1
ATOM 2078 O O . GLY A 1 270 ? 11.933 65.689 35.289 1.00 26.40 292 GLY A O 1
ATOM 2079 N N . VAL A 1 271 ? 10.467 64.565 34.014 1.00 24.06 293 VAL A N 1
ATOM 2080 C CA . VAL A 1 271 ? 11.050 63.251 34.292 1.00 22.94 293 VAL A CA 1
ATOM 2081 C C . VAL A 1 271 ? 12.312 63.156 33.448 1.00 22.71 293 VAL A C 1
ATOM 2082 O O . VAL A 1 271 ? 12.250 63.360 32.254 1.00 23.18 293 VAL A O 1
ATOM 2086 N N . SER A 1 272 ? 13.452 62.871 34.068 1.00 21.35 294 SER A N 1
ATOM 2087 C CA . SER A 1 272 ? 14.730 62.853 33.355 1.00 21.41 294 SER A CA 1
ATOM 2088 C C . SER A 1 272 ? 15.009 61.472 32.765 1.00 20.41 294 SER A C 1
ATOM 2089 O O . SER A 1 272 ? 14.444 60.477 33.206 1.00 19.75 294 SER A O 1
ATOM 2092 N N . CYS A 1 273 ? 15.926 61.411 31.797 1.00 19.66 295 CYS A N 1
ATOM 2093 C CA . CYS A 1 273 ? 16.375 60.113 31.276 1.00 19.29 295 CYS A CA 1
ATOM 2094 C C . CYS A 1 273 ? 16.767 59.206 32.434 1.00 19.10 295 CYS A C 1
ATOM 2095 O O . CYS A 1 273 ? 16.460 58.028 32.432 1.00 18.84 295 CYS A O 1
ATOM 2098 N N . ALA A 1 274 ? 17.457 59.783 33.418 1.00 19.34 296 ALA A N 1
ATOM 2099 C CA . ALA A 1 274 ? 18.008 59.001 34.518 1.00 20.28 296 ALA A CA 1
ATOM 2100 C C . ALA A 1 274 ? 16.912 58.433 35.409 1.00 20.28 296 ALA A C 1
ATOM 2101 O O . ALA A 1 274 ? 17.076 57.375 35.996 1.00 20.46 296 ALA A O 1
ATOM 2103 N N . ASP A 1 275 ? 15.768 59.112 35.486 1.00 20.74 297 ASP A N 1
ATOM 2104 C CA . ASP A 1 275 ? 14.679 58.577 36.287 1.00 21.40 297 ASP A CA 1
ATOM 2105 C C . ASP A 1 275 ? 14.228 57.211 35.821 1.00 21.22 297 ASP A C 1
ATOM 2106 O O . ASP A 1 275 ? 13.953 56.339 36.620 1.00 21.80 297 ASP A O 1
ATOM 2111 N N . CYS A 1 276 ? 14.157 57.012 34.508 1.00 20.43 298 CYS A N 1
ATOM 2112 C CA . CYS A 1 276 ? 13.738 55.725 34.002 1.00 20.31 298 CYS A CA 1
ATOM 2113 C C . CYS A 1 276 ? 14.884 54.777 33.740 1.00 19.53 298 CYS A C 1
ATOM 2114 O O . CYS A 1 276 ? 14.743 53.573 33.946 1.00 20.83 298 CYS A O 1
ATOM 2117 N N . HIS A 1 277 ? 16.001 55.316 33.255 1.00 19.68 299 HIS A N 1
ATOM 2118 C CA . HIS A 1 277 ? 17.086 54.480 32.787 1.00 19.39 299 HIS A CA 1
ATOM 2119 C C . HIS A 1 277 ? 18.159 54.247 33.842 1.00 20.11 299 HIS A C 1
ATOM 2120 O O . HIS A 1 277 ? 18.949 53.316 33.710 1.00 19.83 299 HIS A O 1
ATOM 2127 N N . MET A 1 278 ? 18.189 55.100 34.863 1.00 20.50 300 MET A N 1
ATOM 2128 C CA . MET A 1 278 ? 19.123 54.927 35.987 1.00 21.61 300 MET A CA 1
ATOM 2129 C C . MET A 1 278 ? 18.399 55.103 37.320 1.00 22.14 300 MET A C 1
ATOM 2130 O O . MET A 1 278 ? 18.753 55.987 38.113 1.00 22.47 300 MET A O 1
ATOM 2135 N N . PRO A 1 279 ? 17.403 54.249 37.580 1.00 23.08 301 PRO A N 1
ATOM 2136 C CA . PRO A 1 279 ? 16.593 54.479 38.782 1.00 23.88 301 PRO A CA 1
ATOM 2137 C C . PRO A 1 279 ? 17.416 54.337 40.053 1.00 24.61 301 PRO A C 1
ATOM 2138 O O . PRO A 1 279 ? 18.440 53.648 40.062 1.00 23.20 301 PRO A O 1
ATOM 2142 N N . TYR A 1 280 ? 16.936 54.970 41.116 1.00 25.78 302 TYR A N 1
ATOM 2143 C CA . TYR A 1 280 ? 17.570 54.904 42.420 1.00 27.09 302 TYR A CA 1
ATOM 2144 C C . TYR A 1 280 ? 17.210 53.643 43.194 1.00 28.35 302 TYR A C 1
ATOM 2145 O O . TYR A 1 280 ? 16.091 53.126 43.110 1.00 29.18 302 TYR A O 1
ATOM 2154 N N . THR A 1 281 ? 18.177 53.162 43.965 1.00 29.35 303 THR A N 1
ATOM 2155 C CA . THR A 1 281 ? 17.923 52.198 45.027 1.00 30.69 303 THR A CA 1
ATOM 2156 C C . THR A 1 281 ? 18.304 52.891 46.327 1.00 31.31 303 THR A C 1
ATOM 2157 O O . THR A 1 281 ? 19.423 53.396 46.453 1.00 31.13 303 THR A O 1
ATOM 2161 N N . GLN A 1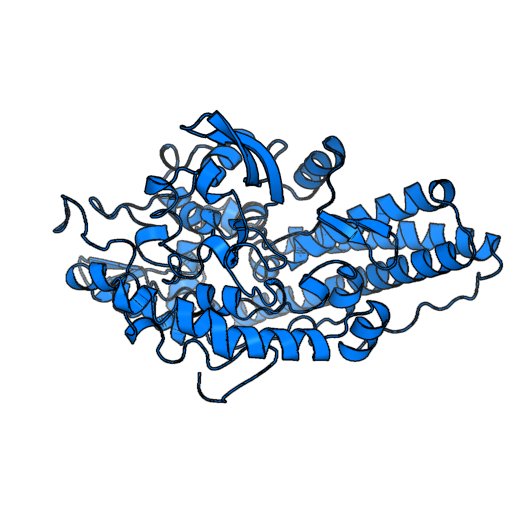 282 ? 17.357 52.943 47.267 1.00 32.26 304 GLN A N 1
ATOM 2162 C CA . GLN A 1 282 ? 17.596 53.523 48.593 1.00 33.44 304 GLN A CA 1
ATOM 2163 C C . GLN A 1 282 ? 18.021 52.438 49.572 1.00 33.95 304 GLN A C 1
ATOM 2164 O O . GLN A 1 282 ? 17.294 51.467 49.786 1.00 34.23 304 GLN A O 1
ATOM 2170 N N . GLU A 1 283 ? 19.196 52.615 50.168 1.00 34.56 305 GLU A N 1
ATOM 2171 C CA . GLU A 1 283 ? 19.685 51.713 51.206 1.00 35.18 305 GLU A CA 1
ATOM 2172 C C . GLU A 1 283 ? 20.043 52.517 52.449 1.00 35.19 305 GLU A C 1
ATOM 2173 O O . GLU A 1 283 ? 21.164 53.017 52.590 1.00 35.21 305 GLU A O 1
ATOM 2179 N N . GLY A 1 284 ? 19.065 52.648 53.342 1.00 35.28 306 GLY A N 1
ATOM 2180 C CA . GLY A 1 284 ? 19.196 53.497 54.515 1.00 35.13 306 GLY A CA 1
ATOM 2181 C C . GLY A 1 284 ? 19.376 54.949 54.119 1.00 34.85 306 GLY A C 1
ATOM 2182 O O . GLY A 1 284 ? 18.547 55.527 53.407 1.00 34.61 306 GLY A O 1
ATOM 2183 N N . ALA A 1 285 ? 20.482 55.526 54.575 1.00 34.62 307 ALA A N 1
ATOM 2184 C CA . ALA A 1 285 ? 20.815 56.919 54.311 1.00 34.51 307 ALA A CA 1
ATOM 2185 C C . ALA A 1 285 ? 21.454 57.121 52.932 1.00 34.36 307 ALA A C 1
ATOM 2186 O O . ALA A 1 285 ? 21.654 58.264 52.502 1.00 35.06 307 ALA A O 1
ATOM 2188 N N . VAL A 1 286 ? 21.766 56.016 52.252 1.00 33.79 308 VAL A N 1
ATOM 2189 C CA . VAL A 1 286 ? 22.487 56.064 50.974 1.00 32.87 308 VAL A CA 1
ATOM 2190 C C . VAL A 1 286 ? 21.575 55.735 49.791 1.00 32.08 308 VAL A C 1
ATOM 2191 O O . VAL A 1 286 ? 20.820 54.762 49.817 1.00 32.08 308 VAL A O 1
ATOM 2195 N N . LYS A 1 287 ? 21.660 56.568 48.763 1.00 30.97 309 LYS A N 1
ATOM 2196 C CA . LYS A 1 287 ? 20.918 56.383 47.525 1.00 30.12 309 LYS A CA 1
ATOM 2197 C C . LYS A 1 287 ? 21.920 56.081 46.411 1.00 28.75 309 LYS A C 1
ATOM 2198 O O . LYS A 1 287 ? 22.945 56.754 46.303 1.00 28.87 309 LYS A O 1
ATOM 2204 N N . TYR A 1 288 ? 21.638 55.049 45.617 1.00 27.31 310 TYR A N 1
ATOM 2205 C CA . TYR A 1 288 ? 22.524 54.634 44.521 1.00 26.37 310 TYR A CA 1
ATOM 2206 C C . TYR A 1 288 ? 21.757 54.643 43.221 1.00 25.18 310 TYR A C 1
ATOM 2207 O O . TYR A 1 288 ? 20.621 54.179 43.178 1.00 25.62 310 TYR A O 1
ATOM 2216 N N . SER A 1 289 ? 22.389 55.154 42.170 1.00 23.06 311 SER A N 1
ATOM 2217 C CA . SER A 1 289 ? 21.803 55.115 40.831 1.00 22.29 311 SER A CA 1
ATOM 2218 C C . SER A 1 289 ? 22.241 53.848 40.128 1.00 21.78 311 SER A C 1
ATOM 2219 O O . SER A 1 289 ? 23.424 53.525 40.105 1.00 21.23 311 SER A O 1
ATOM 2222 N N . ASP A 1 290 ? 21.282 53.126 39.560 1.00 20.94 312 ASP A N 1
ATOM 2223 C CA . ASP A 1 290 ? 21.595 51.964 38.757 1.00 21.12 312 ASP A CA 1
ATOM 2224 C C . ASP A 1 290 ? 22.255 52.440 37.475 1.00 21.30 312 ASP A C 1
ATOM 2225 O O . ASP A 1 290 ? 21.646 53.131 36.671 1.00 21.18 312 ASP A O 1
ATOM 2230 N N . HIS A 1 291 ? 23.525 52.098 37.307 1.00 19.59 313 HIS A N 1
ATOM 2231 C CA . HIS A 1 291 ? 24.281 52.507 36.127 1.00 19.07 313 HIS A CA 1
ATOM 2232 C C . HIS A 1 291 ? 24.194 51.492 34.982 1.00 18.88 313 HIS A C 1
ATOM 2233 O O . HIS A 1 291 ? 24.826 51.674 33.945 1.00 18.45 313 HIS A O 1
ATOM 2240 N N . LYS A 1 292 ? 23.408 50.433 35.161 1.00 17.97 314 LYS A N 1
ATOM 2241 C CA . LYS A 1 292 ? 23.152 49.519 34.060 1.00 19.04 314 LYS A CA 1
ATOM 2242 C C . LYS A 1 292 ? 22.081 50.140 33.190 1.00 18.40 314 LYS A C 1
ATOM 2243 O O . LYS A 1 292 ? 20.888 49.865 33.333 1.00 19.42 314 LYS A O 1
ATOM 2249 N N . VAL A 1 293 ? 22.528 51.012 32.302 1.00 18.06 315 VAL A N 1
ATOM 2250 C CA . VAL A 1 293 ? 21.623 51.718 31.400 1.00 17.96 315 VAL A CA 1
ATOM 2251 C C . VAL A 1 293 ? 21.129 50.705 30.377 1.00 18.14 315 VAL A C 1
ATOM 2252 O O . VAL A 1 293 ? 21.922 50.082 29.663 1.00 17.57 315 VAL A O 1
ATOM 2256 N N . GLY A 1 294 ? 19.813 50.542 30.297 1.00 18.15 316 GLY A N 1
ATOM 2257 C CA . GLY A 1 294 ? 19.245 49.498 29.456 1.00 18.74 316 GLY A CA 1
ATOM 2258 C C . GLY A 1 294 ? 17.779 49.755 29.205 1.00 19.30 316 GLY A C 1
ATOM 2259 O O . GLY A 1 294 ? 17.364 50.902 29.074 1.00 19.78 316 GLY A O 1
ATOM 2260 N N . ASN A 1 295 ? 17.019 48.669 29.153 1.00 19.71 317 ASN A N 1
ATOM 2261 C CA . ASN A 1 295 ? 15.599 48.713 28.888 1.00 20.53 317 ASN A CA 1
ATOM 2262 C C . ASN A 1 295 ? 14.873 48.879 30.213 1.00 20.84 317 ASN A C 1
ATOM 2263 O O . ASN A 1 295 ? 14.874 47.943 31.011 1.00 21.83 317 ASN A O 1
ATOM 2268 N N . PRO A 1 296 ? 14.253 50.056 30.462 1.00 21.77 318 PRO A N 1
ATOM 2269 C CA . PRO A 1 296 ? 13.577 50.284 31.748 1.00 22.86 318 PRO A CA 1
ATOM 2270 C C . PRO A 1 296 ? 12.466 49.276 32.011 1.00 24.35 318 PRO A C 1
ATOM 2271 O O . PRO A 1 296 ? 12.116 49.033 33.175 1.00 25.39 318 PRO A O 1
ATOM 2275 N N . LEU A 1 297 ? 11.949 48.656 30.954 1.00 25.76 319 LEU A N 1
ATOM 2276 C CA . LEU A 1 297 ? 10.888 47.665 31.100 1.00 27.23 319 LEU A CA 1
ATOM 2277 C C . LEU A 1 297 ? 11.364 46.353 31.721 1.00 28.66 319 LEU A C 1
ATOM 2278 O O . LEU A 1 297 ? 10.550 45.546 32.160 1.00 29.22 319 LEU A O 1
ATOM 2283 N N . ASP A 1 298 ? 12.681 46.154 31.746 1.00 29.49 320 ASP A N 1
ATOM 2284 C CA . ASP A 1 298 ? 13.310 45.021 32.427 1.00 31.09 320 ASP A CA 1
ATOM 2285 C C . ASP A 1 298 ? 13.324 45.211 33.944 1.00 31.56 320 ASP A C 1
ATOM 2286 O O . ASP A 1 298 ? 13.584 44.266 34.693 1.00 31.78 320 ASP A O 1
ATOM 2291 N N . ASN A 1 299 ? 13.047 46.433 34.388 1.00 31.92 321 ASN A N 1
ATOM 2292 C CA . ASN A 1 299 ? 13.225 46.819 35.781 1.00 32.74 321 ASN A CA 1
ATOM 2293 C C . ASN A 1 299 ? 12.133 47.790 36.229 1.00 32.71 321 ASN A C 1
ATOM 2294 O O . ASN A 1 299 ? 12.408 48.858 36.772 1.00 31.80 321 ASN A O 1
ATOM 2299 N N . MET A 1 300 ? 10.884 47.397 35.998 1.00 33.26 322 MET A N 1
ATOM 2300 C CA . MET A 1 300 ? 9.766 48.331 36.096 1.00 34.15 322 MET A CA 1
ATOM 2301 C C . MET A 1 300 ? 9.421 48.806 37.490 1.00 34.12 322 MET A C 1
ATOM 2302 O O . MET A 1 300 ? 9.040 49.967 37.671 1.00 33.98 322 MET A O 1
ATOM 2307 N N . ASP A 1 301 ? 9.573 47.925 38.475 1.00 34.47 323 ASP A N 1
ATOM 2308 C CA . ASP A 1 301 ? 9.290 48.308 39.850 1.00 34.80 323 ASP A CA 1
ATOM 2309 C C . ASP A 1 301 ? 10.113 49.549 40.210 1.00 34.24 323 ASP A C 1
ATOM 2310 O O . ASP A 1 301 ? 9.603 50.469 40.842 1.00 34.83 323 ASP A O 1
ATOM 2315 N N . LYS A 1 302 ? 11.373 49.588 39.767 1.00 33.44 324 LYS A N 1
ATOM 2316 C CA . LYS A 1 302 ? 12.253 50.733 40.024 1.00 32.66 324 LYS A CA 1
ATOM 2317 C C . LYS A 1 302 ? 12.092 51.872 39.012 1.00 31.84 324 LYS A C 1
ATOM 2318 O O . LYS A 1 302 ? 12.217 53.049 39.363 1.00 30.82 324 LYS A O 1
ATOM 2324 N N . SER A 1 303 ? 11.840 51.514 37.755 1.00 31.10 325 SER A N 1
ATOM 2325 C CA . SER A 1 303 ? 11.844 52.493 36.666 1.00 30.60 325 SER A CA 1
ATOM 2326 C C . SER A 1 303 ? 10.526 53.226 36.459 1.00 30.27 325 SER A C 1
ATOM 2327 O O . SER A 1 303 ? 10.536 54.373 36.014 1.00 29.77 325 SER A O 1
ATOM 2330 N N . CYS A 1 304 ? 9.412 52.560 36.775 1.00 29.65 326 CYS A N 1
ATOM 2331 C CA . CYS A 1 304 ? 8.070 53.074 36.463 1.00 29.56 326 CYS A CA 1
ATOM 2332 C C . CYS A 1 304 ? 7.173 53.226 37.671 1.00 30.73 326 CYS A C 1
ATOM 2333 O O . CYS A 1 304 ? 6.415 54.189 37.766 1.00 30.38 326 CYS A O 1
ATOM 2336 N N . MET A 1 305 ? 7.267 52.266 38.584 1.00 32.40 327 MET A N 1
ATOM 2337 C CA . MET A 1 305 ? 6.237 52.075 39.608 1.00 34.35 327 MET A CA 1
ATOM 2338 C C . MET A 1 305 ? 6.300 53.006 40.808 1.00 35.02 327 MET A C 1
ATOM 2339 O O . MET A 1 305 ? 5.420 52.960 41.667 1.00 35.29 327 MET A O 1
ATOM 2344 N N . ASN A 1 306 ? 7.320 53.862 40.854 1.00 35.87 328 ASN A N 1
ATOM 2345 C CA . ASN A 1 306 ? 7.371 54.954 41.828 1.00 36.58 328 ASN A CA 1
ATOM 2346 C C . ASN A 1 306 ? 6.407 56.080 41.472 1.00 36.42 328 ASN A C 1
ATOM 2347 O O . ASN A 1 306 ? 6.101 56.936 42.306 1.00 36.82 328 ASN A O 1
ATOM 2352 N N . CYS A 1 307 ? 5.938 56.082 40.223 1.00 35.72 329 CYS A N 1
ATOM 2353 C CA . CYS A 1 307 ? 5.045 57.132 39.741 1.00 35.14 329 CYS A CA 1
ATOM 2354 C C . CYS A 1 307 ? 3.743 56.579 39.200 1.00 35.49 329 CYS A C 1
ATOM 2355 O O . CYS A 1 307 ? 2.766 57.313 39.062 1.00 36.08 329 CYS A O 1
ATOM 2358 N N . HIS A 1 308 ? 3.736 55.289 38.889 1.00 35.47 330 HIS A N 1
ATOM 2359 C CA . HIS A 1 308 ? 2.565 54.650 38.310 1.00 35.87 330 HIS A CA 1
ATOM 2360 C C . HIS A 1 308 ? 1.997 53.562 39.198 1.00 37.03 330 HIS A C 1
ATOM 2361 O O . HIS A 1 308 ? 2.740 52.774 39.780 1.00 37.13 330 HIS A O 1
ATOM 2368 N N . ARG A 1 309 ? 0.670 53.544 39.303 1.00 38.32 331 ARG A N 1
ATOM 2369 C CA . ARG A 1 309 ? -0.040 52.505 40.040 1.00 39.75 331 ARG A CA 1
ATOM 2370 C C . ARG A 1 309 ? -0.499 51.475 39.017 1.00 40.33 331 ARG A C 1
ATOM 2371 O O . ARG A 1 309 ? -0.231 51.642 37.827 1.00 40.64 331 ARG A O 1
ATOM 2379 N N . GLU A 1 310 ? -1.185 50.424 39.463 1.00 40.86 332 GLU A N 1
ATOM 2380 C CA . GLU A 1 310 ? -1.552 49.269 38.609 1.00 41.19 332 GLU A CA 1
ATOM 2381 C C . GLU A 1 310 ? -0.370 48.515 37.967 1.00 41.00 332 GLU A C 1
ATOM 2382 O O . GLU A 1 310 ? 0.770 48.998 37.949 1.00 41.38 332 GLU A O 1
ATOM 2388 N N . SER A 1 311 ? -0.675 47.334 37.436 1.00 40.26 333 SER A N 1
ATOM 2389 C CA . SER A 1 311 ? 0.315 46.304 37.148 1.00 39.32 333 SER A CA 1
ATOM 2390 C C . SER A 1 311 ? 1.418 46.678 36.160 1.00 38.75 333 SER A C 1
ATOM 2391 O O . SER A 1 311 ? 1.268 47.579 35.325 1.00 38.47 333 SER A O 1
ATOM 2394 N N . GLU A 1 312 ? 2.523 45.950 36.274 1.00 37.84 334 GLU A N 1
ATOM 2395 C CA . GLU A 1 312 ? 3.615 46.031 35.316 1.00 37.08 334 GLU A CA 1
ATOM 2396 C C . GLU A 1 312 ? 3.141 45.558 33.955 1.00 36.28 334 GLU A C 1
ATOM 2397 O O . GLU A 1 312 ? 3.459 46.174 32.940 1.00 35.76 334 GLU A O 1
ATOM 2403 N N . GLN A 1 313 ? 2.371 44.474 33.939 1.00 35.32 335 GLN A N 1
ATOM 2404 C CA . GLN A 1 313 ? 1.909 43.901 32.682 1.00 35.00 335 GLN A CA 1
ATOM 2405 C C . GLN A 1 313 ? 1.031 44.867 31.887 1.00 34.15 335 GLN A C 1
ATOM 2406 O O . GLN A 1 313 ? 1.179 44.968 30.665 1.00 33.78 335 GLN A O 1
ATOM 2412 N N . LYS A 1 314 ? 0.143 45.586 32.572 1.00 33.26 336 LYS A N 1
ATOM 2413 C CA . LYS A 1 314 ? -0.730 46.548 31.901 1.00 32.60 336 LYS A CA 1
ATOM 2414 C C . LYS A 1 314 ? 0.086 47.682 31.282 1.00 32.20 336 LYS A C 1
ATOM 2415 O O . LYS A 1 314 ? -0.163 48.085 30.146 1.00 31.53 336 LYS A O 1
ATOM 2421 N N . LEU A 1 315 ? 1.075 48.174 32.019 1.00 31.19 337 LEU A N 1
ATOM 2422 C CA . LEU A 1 315 ? 1.950 49.227 31.524 1.00 30.93 337 LEU A CA 1
ATOM 2423 C C . LEU A 1 315 ? 2.787 48.727 30.342 1.00 29.73 337 LEU A C 1
ATOM 2424 O O . LEU A 1 315 ? 2.922 49.428 29.329 1.00 29.08 337 LEU A O 1
ATOM 2429 N N . LYS A 1 316 ? 3.322 47.514 30.463 1.00 28.23 338 LYS A N 1
ATOM 2430 C CA . LYS A 1 316 ? 4.045 46.866 29.362 1.00 27.51 338 LYS A CA 1
ATOM 2431 C C . LYS A 1 316 ? 3.166 46.739 28.131 1.00 26.92 338 LYS A C 1
ATOM 2432 O O . LYS A 1 316 ? 3.632 46.942 27.008 1.00 25.65 338 LYS A O 1
ATOM 2438 N N . ASP A 1 317 ? 1.894 46.399 28.338 1.00 26.31 339 ASP A N 1
ATOM 2439 C CA . ASP A 1 317 ? 0.944 46.239 27.239 1.00 26.39 339 ASP A CA 1
ATOM 2440 C C . ASP A 1 317 ? 0.703 47.570 26.535 1.00 25.68 339 ASP A C 1
ATOM 2441 O O . ASP A 1 317 ? 0.607 47.616 25.311 1.00 24.43 339 ASP A O 1
ATOM 2446 N N . ILE A 1 318 ? 0.605 48.646 27.308 1.00 24.91 340 ILE A N 1
ATOM 2447 C CA . ILE A 1 318 ? 0.416 49.982 26.750 1.00 24.80 340 ILE A CA 1
ATOM 2448 C C . ILE A 1 318 ? 1.617 50.383 25.905 1.00 24.19 340 ILE A C 1
ATOM 2449 O O . ILE A 1 318 ? 1.465 50.915 24.809 1.00 24.08 340 ILE A O 1
ATOM 2454 N N . VAL A 1 319 ? 2.817 50.103 26.398 1.00 23.18 341 VAL A N 1
ATOM 2455 C CA . VAL A 1 319 ? 4.014 50.402 25.627 1.00 22.90 341 VAL A CA 1
ATOM 2456 C C . VAL A 1 319 ? 4.033 49.591 24.341 1.00 22.43 341 VAL A C 1
ATOM 2457 O O . VAL A 1 319 ? 4.400 50.117 23.285 1.00 21.60 341 VAL A O 1
ATOM 2461 N N . LYS A 1 320 ? 3.631 48.327 24.414 1.00 22.37 342 LYS A N 1
ATOM 2462 C CA . LYS A 1 320 ? 3.611 47.480 23.234 1.00 23.00 342 LYS A CA 1
ATOM 2463 C C . LYS A 1 320 ? 2.669 48.069 22.200 1.00 22.56 342 LYS A C 1
ATOM 2464 O O . LYS A 1 320 ? 3.003 48.103 21.020 1.00 22.42 342 LYS A O 1
ATOM 2470 N N . GLN A 1 321 ? 1.496 48.530 22.632 1.00 22.30 343 GLN A N 1
ATOM 2471 C CA . GLN A 1 321 ? 0.543 49.157 21.708 1.00 22.33 343 GLN A CA 1
ATOM 2472 C C . GLN A 1 321 ? 1.176 50.348 21.019 1.00 20.99 343 GLN A C 1
ATOM 2473 O O . GLN A 1 321 ? 0.947 50.564 19.829 1.00 20.44 343 GLN A O 1
ATOM 2479 N N . LYS A 1 322 ? 1.940 51.149 21.762 1.00 19.68 344 LYS A N 1
ATOM 2480 C CA . LYS A 1 322 ? 2.622 52.302 21.186 1.00 19.25 344 LYS A CA 1
ATOM 2481 C C . LYS A 1 322 ? 3.605 51.846 20.133 1.00 19.07 344 LYS A C 1
ATOM 2482 O O . LYS A 1 322 ? 3.708 52.449 19.065 1.00 18.35 344 LYS A O 1
ATOM 2488 N N . PHE A 1 323 ? 4.336 50.777 20.436 1.00 18.35 345 PHE A N 1
ATOM 2489 C CA . PHE A 1 323 ? 5.301 50.253 19.485 1.00 18.69 345 PHE A CA 1
ATOM 2490 C C . PHE A 1 323 ? 4.588 49.813 18.210 1.00 18.86 345 PHE A C 1
ATOM 2491 O O . PHE A 1 323 ? 5.037 50.113 17.100 1.00 17.69 345 PHE A O 1
ATOM 2499 N N . GLU A 1 324 ? 3.464 49.126 18.368 1.00 19.20 346 GLU A N 1
ATOM 2500 C CA . GLU A 1 324 ? 2.719 48.632 17.221 1.00 20.26 346 GLU A CA 1
ATOM 2501 C C . GLU A 1 324 ? 2.174 49.760 16.361 1.00 19.63 346 GLU A C 1
ATOM 2502 O O . GLU A 1 324 ? 2.168 49.658 15.138 1.00 19.35 346 GLU A O 1
ATOM 2508 N N . ARG A 1 325 ? 1.736 50.844 16.982 1.00 18.59 347 ARG A N 1
ATOM 2509 C CA . ARG A 1 325 ? 1.226 51.976 16.196 1.00 18.98 347 ARG A CA 1
ATOM 2510 C C . ARG A 1 325 ? 2.342 52.609 15.401 1.00 18.47 347 ARG A C 1
ATOM 2511 O O . ARG A 1 325 ? 2.184 52.943 14.231 1.00 18.37 347 ARG A O 1
ATOM 2519 N N . LYS A 1 326 ? 3.489 52.773 16.040 1.00 17.70 348 LYS A N 1
ATOM 2520 C CA . LYS A 1 326 ? 4.657 53.290 15.367 1.00 17.84 348 LYS A CA 1
ATOM 2521 C C . LYS A 1 326 ? 5.063 52.390 14.210 1.00 17.41 348 LYS A C 1
ATOM 2522 O O . LYS A 1 326 ? 5.310 52.884 13.126 1.00 17.53 348 LYS A O 1
ATOM 2528 N N . GLU A 1 327 ? 5.119 51.081 14.435 1.00 17.12 349 GLU A N 1
ATOM 2529 C CA . GLU A 1 327 ? 5.523 50.145 13.372 1.00 17.44 349 GLU A CA 1
ATOM 2530 C C . GLU A 1 327 ? 4.615 50.254 12.165 1.00 17.13 349 GLU A C 1
ATOM 2531 O O . GLU A 1 327 ? 5.067 50.238 11.028 1.00 16.50 349 GLU A O 1
ATOM 2537 N N . PHE A 1 328 ? 3.323 50.368 12.433 1.00 17.10 350 PHE A N 1
ATOM 2538 C CA . PHE A 1 328 ? 2.306 50.484 11.397 1.00 17.34 350 PHE A CA 1
ATOM 2539 C C . PHE A 1 328 ? 2.583 51.697 10.510 1.00 16.52 350 PHE A C 1
ATOM 2540 O O . PHE A 1 328 ? 2.629 51.593 9.279 1.00 16.96 350 PHE A O 1
ATOM 2548 N N . LEU A 1 329 ? 2.788 52.849 11.128 1.00 16.91 351 LEU A N 1
ATOM 2549 C CA . LEU A 1 329 ? 3.017 54.053 10.360 1.00 16.24 351 LEU A CA 1
ATOM 2550 C C . LEU A 1 329 ? 4.407 54.086 9.757 1.00 16.27 351 LEU A C 1
ATOM 2551 O O . LEU A 1 329 ? 4.602 54.659 8.694 1.00 16.20 351 LEU A O 1
ATOM 2556 N N . GLN A 1 330 ? 5.379 53.493 10.439 1.00 15.85 352 GLN A N 1
ATOM 2557 C CA . GLN A 1 330 ? 6.727 53.459 9.916 1.00 15.94 352 GLN A CA 1
ATOM 2558 C C . GLN A 1 330 ? 6.768 52.662 8.627 1.00 15.97 352 GLN A C 1
ATOM 2559 O O . GLN A 1 330 ? 7.380 53.077 7.651 1.00 15.91 352 GLN A O 1
ATOM 2565 N N . ASP A 1 331 ? 6.115 51.509 8.632 1.00 15.79 353 ASP A N 1
ATOM 2566 C CA . ASP A 1 331 ? 6.168 50.652 7.453 1.00 16.26 353 ASP A CA 1
ATOM 2567 C C . ASP A 1 331 ? 5.475 51.320 6.274 1.00 16.61 353 ASP A C 1
ATOM 2568 O O . ASP A 1 331 ? 5.938 51.243 5.152 1.00 16.55 353 ASP A O 1
ATOM 2573 N N . ILE A 1 332 ? 4.371 51.999 6.527 1.00 15.98 354 ILE A N 1
ATOM 2574 C CA . ILE A 1 332 ? 3.707 52.752 5.460 1.00 16.10 354 ILE A CA 1
ATOM 2575 C C . ILE A 1 332 ? 4.620 53.847 4.942 1.00 15.66 354 ILE A C 1
ATOM 2576 O O . ILE A 1 332 ? 4.843 53.961 3.732 1.00 15.94 354 ILE A O 1
ATOM 2581 N N . ALA A 1 333 ? 5.165 54.664 5.835 1.00 14.93 355 ALA A N 1
ATOM 2582 C CA . ALA A 1 333 ? 5.960 55.790 5.397 1.00 14.88 355 ALA A CA 1
ATOM 2583 C C . ALA A 1 333 ? 7.168 55.338 4.610 1.00 14.63 355 ALA A C 1
ATOM 2584 O O . ALA A 1 333 ? 7.468 55.891 3.562 1.00 14.69 355 ALA A O 1
ATOM 2586 N N . PHE A 1 334 ? 7.862 54.317 5.095 1.00 14.53 356 PHE A N 1
ATOM 2587 C CA . PHE A 1 334 ? 9.087 53.895 4.409 1.00 14.32 356 PHE A CA 1
ATOM 2588 C C . PHE A 1 334 ? 8.835 53.100 3.156 1.00 14.66 356 PHE A C 1
ATOM 2589 O O . PHE A 1 334 ? 9.691 53.042 2.280 1.00 14.63 356 PHE A O 1
ATOM 2597 N N . ASP A 1 335 ? 7.648 52.541 3.050 1.00 14.71 357 ASP A N 1
ATOM 2598 C CA . ASP A 1 335 ? 7.271 51.904 1.795 1.00 15.60 357 ASP A CA 1
ATOM 2599 C C . ASP A 1 335 ? 7.069 52.963 0.734 1.00 15.42 357 ASP A C 1
ATOM 2600 O O . ASP A 1 335 ? 7.563 52.832 -0.373 1.00 15.01 357 ASP A O 1
ATOM 2605 N N . ASN A 1 336 ? 6.365 54.032 1.078 1.00 14.86 358 ASN A N 1
ATOM 2606 C CA . ASN A 1 336 ? 6.182 55.116 0.113 1.00 15.14 358 ASN A CA 1
ATOM 2607 C C . ASN A 1 336 ? 7.456 55.862 -0.170 1.00 15.06 358 ASN A C 1
ATOM 2608 O O . ASN A 1 336 ? 7.712 56.238 -1.301 1.00 14.86 358 ASN A O 1
ATOM 2613 N N . ILE A 1 337 ? 8.286 56.044 0.847 1.00 14.40 359 ILE A N 1
ATOM 2614 C CA . ILE A 1 337 ? 9.582 56.660 0.634 1.00 13.86 359 ILE A CA 1
ATOM 2615 C C . ILE A 1 337 ? 10.412 55.792 -0.321 1.00 14.36 359 ILE A C 1
ATOM 2616 O O . ILE A 1 337 ? 11.013 56.306 -1.267 1.00 13.94 359 ILE A O 1
ATOM 2621 N N . GLY A 1 338 ? 10.436 54.482 -0.091 1.00 13.68 360 GLY A N 1
ATOM 2622 C CA . GLY A 1 338 ? 11.250 53.603 -0.949 1.00 13.43 360 GLY A CA 1
ATOM 2623 C C . GLY A 1 338 ? 10.750 53.621 -2.364 1.00 13.86 360 GLY A C 1
ATOM 2624 O O . GLY A 1 338 ? 11.530 53.705 -3.309 1.00 14.30 360 GLY A O 1
ATOM 2625 N N . LYS A 1 339 ? 9.438 53.544 -2.519 1.00 13.34 361 LYS A N 1
ATOM 2626 C CA . LYS A 1 339 ? 8.852 53.615 -3.849 1.00 13.75 361 LYS A CA 1
ATOM 2627 C C . LYS A 1 339 ? 9.156 54.935 -4.505 1.00 13.98 361 LYS A C 1
ATOM 2628 O O . LYS A 1 339 ? 9.467 54.964 -5.686 1.00 14.25 361 LYS A O 1
ATOM 2634 N N . ALA A 1 340 ? 9.094 56.026 -3.752 1.00 14.05 362 ALA A N 1
ATOM 2635 C CA . ALA A 1 340 ? 9.388 57.319 -4.337 1.00 13.36 362 ALA A CA 1
ATOM 2636 C C . ALA A 1 340 ? 10.830 57.380 -4.815 1.00 13.97 362 ALA A C 1
ATOM 2637 O O . ALA A 1 340 ? 11.101 57.884 -5.906 1.00 13.97 362 ALA A O 1
ATOM 2639 N N . HIS A 1 341 ? 11.775 56.860 -4.033 1.00 13.25 363 HIS A N 1
ATOM 2640 C CA . HIS A 1 341 ? 13.145 56.844 -4.506 1.00 13.57 363 HIS A CA 1
ATOM 2641 C C . HIS A 1 341 ? 13.260 56.063 -5.795 1.00 13.48 363 HIS A C 1
ATOM 2642 O O . HIS A 1 341 ? 13.920 56.494 -6.742 1.00 14.23 363 HIS A O 1
ATOM 2649 N N . LEU A 1 342 ? 12.649 54.883 -5.809 1.00 13.90 364 LEU A N 1
ATOM 2650 C CA . LEU A 1 342 ? 12.788 53.981 -6.962 1.00 14.30 364 LEU A CA 1
ATOM 2651 C C . LEU A 1 342 ? 12.114 54.561 -8.205 1.00 14.67 364 LEU A C 1
ATOM 2652 O O . LEU A 1 342 ? 12.647 54.488 -9.303 1.00 15.10 364 LEU A O 1
ATOM 2657 N N . GLU A 1 343 ? 10.944 55.147 -8.020 1.00 14.21 365 GLU A N 1
ATOM 2658 C CA . GLU A 1 343 ? 10.254 55.795 -9.117 1.00 14.41 365 GLU A CA 1
ATOM 2659 C C . GLU A 1 343 ? 11.033 56.973 -9.645 1.00 14.24 365 GLU A C 1
ATOM 2660 O O . GLU A 1 343 ? 11.007 57.241 -10.838 1.00 15.07 365 GLU A O 1
ATOM 2666 N N . THR A 1 344 ? 11.714 57.699 -8.763 1.00 15.01 366 THR A N 1
ATOM 2667 C CA . THR A 1 344 ? 12.531 58.824 -9.201 1.00 15.05 366 THR A CA 1
ATOM 2668 C C . THR A 1 344 ? 13.707 58.282 -10.010 1.00 15.36 366 THR A C 1
ATOM 2669 O O . THR A 1 344 ? 14.039 58.829 -11.057 1.00 15.47 366 THR A O 1
ATOM 2673 N N . GLY A 1 345 ? 14.316 57.191 -9.542 1.00 15.13 367 GLY A N 1
ATOM 2674 C CA . GLY A 1 345 ? 15.410 56.561 -10.274 1.00 15.88 367 GLY A CA 1
ATOM 2675 C C . GLY A 1 345 ? 14.945 56.124 -11.652 1.00 15.85 367 GLY A C 1
ATOM 2676 O O . GLY A 1 345 ? 15.671 56.281 -12.630 1.00 16.36 367 GLY A O 1
ATOM 2677 N N . LYS A 1 346 ? 13.731 55.598 -11.733 1.00 15.66 368 LYS A N 1
ATOM 2678 C CA . LYS A 1 346 ? 13.190 55.165 -13.011 1.00 16.53 368 LYS A CA 1
ATOM 2679 C C . LYS A 1 346 ? 12.979 56.368 -13.911 1.00 16.99 368 LYS A C 1
ATOM 2680 O O . LYS A 1 346 ? 13.343 56.353 -15.086 1.00 16.68 368 LYS A O 1
ATOM 2686 N N . ALA A 1 347 ? 12.421 57.437 -13.348 1.00 16.79 369 ALA A N 1
ATOM 2687 C CA . ALA A 1 347 ? 12.199 58.646 -14.133 1.00 16.62 369 ALA A CA 1
ATOM 2688 C C . ALA A 1 347 ? 13.530 59.166 -14.660 1.00 17.46 369 ALA A C 1
ATOM 2689 O O . ALA A 1 347 ? 13.640 59.571 -15.811 1.00 17.54 369 ALA A O 1
ATOM 2691 N N . MET A 1 348 ? 14.559 59.124 -13.823 1.00 17.44 370 MET A N 1
ATOM 2692 C CA . MET A 1 348 ? 15.891 59.533 -14.254 1.00 18.49 370 MET A CA 1
ATOM 2693 C C . MET A 1 348 ? 16.371 58.681 -15.416 1.00 18.67 370 MET A C 1
ATOM 2694 O O . MET A 1 348 ? 16.914 59.205 -16.387 1.00 19.31 370 MET A O 1
ATOM 2699 N N . GLU A 1 349 ? 16.173 57.373 -15.315 1.00 19.62 371 GLU A N 1
ATOM 2700 C CA . GLU A 1 349 ? 16.628 56.445 -16.357 1.00 21.52 371 GLU A CA 1
ATOM 2701 C C . GLU A 1 349 ? 15.957 56.788 -17.680 1.00 20.43 371 GLU A C 1
ATOM 2702 O O . GLU A 1 349 ? 16.581 56.681 -18.744 1.00 21.91 371 GLU A O 1
ATOM 2708 N N . LEU A 1 350 ? 14.704 57.227 -17.616 1.00 19.92 372 LEU A N 1
ATOM 2709 C CA . LEU A 1 350 ? 13.948 57.566 -18.816 1.00 20.23 372 LEU A CA 1
ATOM 2710 C C . LEU A 1 350 ? 14.297 58.938 -19.379 1.00 20.78 372 LEU A C 1
ATOM 2711 O O . LEU A 1 350 ? 13.868 59.272 -20.480 1.00 21.68 372 LEU A O 1
ATOM 2716 N N . GLY A 1 351 ? 15.040 59.735 -18.615 1.00 20.11 373 GLY A N 1
ATOM 2717 C CA . GLY A 1 351 ? 15.505 61.034 -19.072 1.00 21.05 373 GLY A CA 1
ATOM 2718 C C . GLY A 1 351 ? 14.908 62.224 -18.357 1.00 21.20 373 GLY A C 1
ATOM 2719 O O . GLY A 1 351 ? 15.109 63.353 -18.779 1.00 21.92 373 GLY A O 1
ATOM 2720 N N . ALA A 1 352 ? 14.174 62.003 -17.267 1.00 20.56 374 ALA A N 1
ATOM 2721 C CA . ALA A 1 352 ? 13.614 63.144 -16.546 1.00 20.85 374 ALA A CA 1
ATOM 2722 C C . ALA A 1 352 ? 14.732 64.058 -16.056 1.00 21.15 374 ALA A C 1
ATOM 2723 O O . ALA A 1 352 ? 15.780 63.597 -15.609 1.00 21.65 374 ALA A O 1
ATOM 2725 N N . THR A 1 353 ? 14.507 65.362 -16.162 1.00 21.60 375 THR A N 1
ATOM 2726 C CA . THR A 1 353 ? 15.519 66.348 -15.837 1.00 22.00 375 THR A CA 1
ATOM 2727 C C . THR A 1 353 ? 15.493 66.681 -14.357 1.00 22.04 375 THR A C 1
ATOM 2728 O O . THR A 1 353 ? 14.477 66.473 -13.670 1.00 20.68 375 THR A O 1
ATOM 2732 N N . ASP A 1 354 ? 16.613 67.200 -13.868 1.00 22.02 376 ASP A N 1
ATOM 2733 C CA . ASP A 1 354 ? 16.652 67.719 -12.505 1.00 22.20 376 ASP A CA 1
ATOM 2734 C C . ASP A 1 354 ? 15.547 68.744 -12.253 1.00 22.20 376 ASP A C 1
ATOM 2735 O O . ASP A 1 354 ? 14.928 68.744 -11.190 1.00 22.53 376 ASP A O 1
ATOM 2740 N N . ALA A 1 355 ? 15.270 69.603 -13.233 1.00 21.89 377 ALA A N 1
ATOM 2741 C CA . ALA A 1 355 ? 14.222 70.594 -13.045 1.00 21.94 377 ALA A CA 1
ATOM 2742 C C . ALA A 1 355 ? 12.874 69.919 -12.843 1.00 21.54 377 ALA A C 1
ATOM 2743 O O . ALA A 1 355 ? 12.097 70.328 -11.973 1.00 22.17 377 ALA A O 1
ATOM 2745 N N . GLU A 1 356 ? 12.614 68.869 -13.624 1.00 21.08 378 GLU A N 1
ATOM 2746 C CA . GLU A 1 356 ? 11.342 68.154 -13.564 1.00 21.04 378 GLU A CA 1
ATOM 2747 C C . GLU A 1 356 ? 11.208 67.393 -12.261 1.00 20.26 378 GLU A C 1
ATOM 2748 O O . GLU A 1 356 ? 10.097 67.084 -11.836 1.00 20.55 378 GLU A O 1
ATOM 2754 N N . LEU A 1 357 ? 12.349 67.076 -11.649 1.00 18.72 379 LEU A N 1
ATOM 2755 C CA . LEU A 1 357 ? 12.353 66.265 -10.428 1.00 18.11 379 LEU A CA 1
ATOM 2756 C C . LEU A 1 357 ? 12.590 67.056 -9.150 1.00 18.10 379 LEU A C 1
ATOM 2757 O O . LEU A 1 357 ? 12.587 66.492 -8.066 1.00 17.86 379 LEU A O 1
ATOM 2762 N N . LYS A 1 358 ? 12.786 68.362 -9.274 1.00 18.24 380 LYS A N 1
ATOM 2763 C CA . LYS A 1 358 ? 13.192 69.160 -8.130 1.00 18.82 380 LYS A CA 1
ATOM 2764 C C . LYS A 1 358 ? 12.172 69.121 -6.996 1.00 18.55 380 LYS A C 1
ATOM 2765 O O . LYS A 1 358 ? 12.532 68.878 -5.843 1.00 18.48 380 LYS A O 1
ATOM 2771 N N . GLU A 1 359 ? 10.905 69.374 -7.305 1.00 18.16 381 GLU A N 1
ATOM 2772 C CA . GLU A 1 359 ? 9.879 69.397 -6.268 1.00 18.40 381 GLU A CA 1
ATOM 2773 C C . GLU A 1 359 ? 9.713 68.012 -5.660 1.00 17.45 381 GLU A C 1
ATOM 2774 O O . GLU A 1 359 ? 9.586 67.855 -4.450 1.00 17.33 381 GLU A O 1
ATOM 2780 N N . ILE A 1 360 ? 9.719 67.000 -6.516 1.00 16.68 382 ILE A N 1
ATOM 2781 C CA . ILE A 1 360 ? 9.662 65.616 -6.059 1.00 16.05 382 ILE A CA 1
ATOM 2782 C C . ILE A 1 360 ? 10.773 65.329 -5.054 1.00 15.87 382 ILE A C 1
ATOM 2783 O O . ILE A 1 360 ? 10.537 64.790 -3.972 1.00 15.41 382 ILE A O 1
ATOM 2788 N N . ARG A 1 361 ? 11.992 65.705 -5.408 1.00 15.72 383 ARG A N 1
ATOM 2789 C CA . ARG A 1 361 ? 13.126 65.464 -4.545 1.00 16.27 383 ARG A CA 1
ATOM 2790 C C . ARG A 1 361 ? 13.012 66.200 -3.235 1.00 16.70 383 ARG A C 1
ATOM 2791 O O . ARG A 1 361 ? 13.361 65.663 -2.200 1.00 16.09 383 ARG A O 1
ATOM 2799 N N . THR A 1 362 ? 12.494 67.420 -3.258 1.00 16.32 384 THR A N 1
ATOM 2800 C CA . THR A 1 362 ? 12.305 68.135 -1.999 1.00 17.07 384 THR A CA 1
ATOM 2801 C C . THR A 1 362 ? 11.305 67.401 -1.136 1.00 16.05 384 THR A C 1
ATOM 2802 O O . THR A 1 362 ? 11.523 67.253 0.053 1.00 15.74 384 THR A O 1
ATOM 2806 N N . HIS A 1 363 ? 10.217 66.915 -1.733 1.00 15.69 385 HIS A N 1
ATOM 2807 C CA . HIS A 1 363 ? 9.240 66.144 -0.963 1.00 15.63 385 HIS A CA 1
ATOM 2808 C C . HIS A 1 363 ? 9.903 64.906 -0.382 1.00 15.47 385 HIS A C 1
ATOM 2809 O O . HIS A 1 363 ? 9.657 64.569 0.761 1.00 15.46 385 HIS A O 1
ATOM 2816 N N . ILE A 1 364 ? 10.752 64.228 -1.158 1.00 15.28 386 ILE A N 1
ATOM 2817 C CA . ILE A 1 364 ? 11.376 62.996 -0.661 1.00 15.24 386 ILE A CA 1
ATOM 2818 C C . ILE A 1 364 ? 12.332 63.328 0.479 1.00 14.29 386 ILE A C 1
ATOM 2819 O O . ILE A 1 364 ? 12.339 62.654 1.507 1.00 14.70 386 ILE A O 1
ATOM 2824 N N . ARG A 1 365 ? 13.102 64.392 0.317 1.00 14.48 387 ARG A N 1
ATOM 2825 C CA . ARG A 1 365 ? 14.028 64.804 1.368 1.00 15.08 387 ARG A CA 1
ATOM 2826 C C . ARG A 1 365 ? 13.295 65.049 2.673 1.00 15.27 387 ARG A C 1
ATOM 2827 O O . ARG A 1 365 ? 13.685 64.568 3.733 1.00 15.13 387 ARG A O 1
ATOM 2835 N N . HIS A 1 366 ? 12.203 65.786 2.584 1.00 14.83 388 HIS A N 1
ATOM 2836 C CA . HIS A 1 366 ? 11.422 66.113 3.770 1.00 15.36 388 HIS A CA 1
ATOM 2837 C C . HIS A 1 366 ? 10.683 64.912 4.314 1.00 14.82 388 HIS A C 1
ATOM 2838 O O . HIS A 1 366 ? 10.623 64.722 5.524 1.00 14.57 388 HIS A O 1
ATOM 2845 N N . ALA A 1 367 ? 10.138 64.085 3.431 1.00 14.52 389 ALA A N 1
ATOM 2846 C CA . ALA A 1 367 ? 9.455 62.886 3.859 1.00 14.21 389 ALA A CA 1
ATOM 2847 C C . ALA A 1 367 ? 10.388 62.075 4.708 1.00 13.61 389 ALA A C 1
ATOM 2848 O O . ALA A 1 367 ? 10.014 61.603 5.788 1.00 14.48 389 ALA A O 1
ATOM 2850 N N . GLN A 1 368 ? 11.590 61.844 4.185 1.00 13.68 390 GLN A N 1
ATOM 2851 C CA . GLN A 1 368 ? 12.480 60.926 4.859 1.00 13.71 390 GLN A CA 1
ATOM 2852 C C . GLN A 1 368 ? 13.107 61.555 6.080 1.00 13.73 390 GLN A C 1
ATOM 2853 O O . GLN A 1 368 ? 13.361 60.863 7.067 1.00 14.22 390 GLN A O 1
ATOM 2859 N N . TRP A 1 369 ? 13.357 62.854 6.036 1.00 13.89 391 TRP A N 1
ATOM 2860 C CA . TRP A 1 369 ? 13.846 63.523 7.230 1.00 14.13 391 TRP A CA 1
ATOM 2861 C C . TRP A 1 369 ? 12.857 63.349 8.372 1.00 14.46 391 TRP A C 1
ATOM 2862 O O . TRP A 1 369 ? 13.235 62.982 9.480 1.00 15.09 391 TRP A O 1
ATOM 2873 N N . ARG A 1 370 ? 11.584 63.562 8.090 1.00 14.50 392 ARG A N 1
ATOM 2874 C CA . ARG A 1 370 ? 10.578 63.480 9.132 1.00 14.70 392 ARG A CA 1
ATOM 2875 C C . ARG A 1 370 ? 10.385 62.058 9.614 1.00 15.17 392 ARG A C 1
ATOM 2876 O O . ARG A 1 370 ? 10.281 61.811 10.811 1.00 15.72 392 ARG A O 1
ATOM 2884 N N . ALA A 1 371 ? 10.329 61.117 8.679 1.00 14.46 393 ALA A N 1
ATOM 2885 C CA . ALA A 1 371 ? 10.135 59.732 9.063 1.00 14.45 393 ALA A CA 1
ATOM 2886 C C . ALA A 1 371 ? 11.370 59.177 9.786 1.00 14.26 393 ALA A C 1
ATOM 2887 O O . ALA A 1 371 ? 11.227 58.428 10.753 1.00 15.07 393 ALA A O 1
ATOM 2889 N N . ASP A 1 372 ? 12.565 59.541 9.327 1.00 14.38 394 ASP A N 1
ATOM 2890 C CA . ASP A 1 372 ? 13.780 59.099 9.976 1.00 15.08 394 ASP A CA 1
ATOM 2891 C C . ASP A 1 372 ? 13.867 59.702 11.353 1.00 15.63 394 ASP A C 1
ATOM 2892 O O . ASP A 1 372 ? 14.200 59.005 12.309 1.00 15.91 394 ASP A O 1
ATOM 2897 N N . MET A 1 373 ? 13.569 60.988 11.482 1.00 14.99 395 MET A N 1
ATOM 2898 C CA . MET A 1 373 ? 13.575 61.606 12.810 1.00 15.93 395 MET A CA 1
ATOM 2899 C C . MET A 1 373 ? 12.602 60.906 13.752 1.00 15.73 395 MET A C 1
ATOM 2900 O O . MET A 1 373 ? 12.870 60.800 14.943 1.00 16.51 395 MET A O 1
ATOM 2905 N N . ALA A 1 374 ? 11.485 60.417 13.229 1.00 15.70 396 ALA A N 1
ATOM 2906 C CA . ALA A 1 374 ? 10.516 59.700 14.048 1.00 16.11 396 ALA A CA 1
ATOM 2907 C C . ALA A 1 374 ? 11.037 58.372 14.559 1.00 16.73 396 ALA A C 1
ATOM 2908 O O . ALA A 1 374 ? 10.742 57.999 15.682 1.00 16.94 396 ALA A O 1
ATOM 2910 N N . ILE A 1 375 ? 11.805 57.661 13.730 1.00 16.23 397 ILE A N 1
ATOM 2911 C CA . ILE A 1 375 ? 12.187 56.276 14.035 1.00 17.56 397 ILE A CA 1
ATOM 2912 C C . ILE A 1 375 ? 13.636 56.103 14.472 1.00 16.41 397 ILE A C 1
ATOM 2913 O O . ILE A 1 375 ? 13.988 55.053 15.000 1.00 17.00 397 ILE A O 1
ATOM 2918 N N . ALA A 1 376 ? 14.466 57.112 14.243 1.00 15.03 398 ALA A N 1
ATOM 2919 C CA . ALA A 1 376 ? 15.907 56.957 14.481 1.00 15.44 398 ALA A CA 1
ATOM 2920 C C . ALA A 1 376 ? 16.198 56.889 15.973 1.00 15.79 398 ALA A C 1
ATOM 2921 O O . ALA A 1 376 ? 17.210 56.357 16.369 1.00 16.52 398 ALA A O 1
ATOM 2923 N N . GLY A 1 377 ? 15.339 57.484 16.799 1.00 16.14 399 GLY A N 1
ATOM 2924 C CA . GLY A 1 377 ? 15.434 57.298 18.246 1.00 16.29 399 GLY A CA 1
ATOM 2925 C C . GLY A 1 377 ? 14.593 56.089 18.582 1.00 16.23 399 GLY A C 1
ATOM 2926 O O . GLY A 1 377 ? 13.358 56.120 18.450 1.00 17.01 399 GLY A O 1
ATOM 2927 N N . HIS A 1 378 ? 15.244 55.012 19.018 1.00 16.48 400 HIS A N 1
ATOM 2928 C CA . HIS A 1 378 ? 14.550 53.753 19.202 1.00 17.63 400 HIS A CA 1
ATOM 2929 C C . HIS A 1 378 ? 13.591 53.734 20.359 1.00 18.04 400 HIS A C 1
ATOM 2930 O O . HIS A 1 378 ? 12.769 52.834 20.457 1.00 19.75 400 HIS A O 1
ATOM 2937 N N . GLY A 1 379 ? 13.705 54.724 21.229 1.00 17.40 401 GLY A N 1
ATOM 2938 C CA . GLY A 1 379 ? 12.759 54.861 22.325 1.00 17.14 401 GLY A CA 1
ATOM 2939 C C . GLY A 1 379 ? 11.706 55.903 22.079 1.00 17.31 401 GLY A C 1
ATOM 2940 O O . GLY A 1 379 ? 10.802 56.044 22.890 1.00 17.14 401 GLY A O 1
ATOM 2941 N N . SER A 1 380 ? 11.794 56.625 20.967 1.00 16.80 402 SER A N 1
ATOM 2942 C CA . SER A 1 380 ? 10.893 57.754 20.780 1.00 17.13 402 SER A CA 1
ATOM 2943 C C . SER A 1 380 ? 9.435 57.351 20.723 1.00 16.76 402 SER A C 1
ATOM 2944 O O . SER A 1 380 ? 8.567 58.129 21.118 1.00 17.08 402 SER A O 1
ATOM 2947 N N . PHE A 1 381 ? 9.159 56.152 20.213 1.00 16.67 403 PHE A N 1
ATOM 2948 C CA . PHE A 1 381 ? 7.787 55.670 20.131 1.00 17.36 403 PHE A CA 1
ATOM 2949 C C . PHE A 1 381 ? 7.150 55.678 21.517 1.00 17.29 403 PHE A C 1
ATOM 2950 O O . PHE A 1 381 ? 5.924 55.729 21.639 1.00 17.94 403 PHE A O 1
ATOM 2958 N N . PHE A 1 382 ? 7.995 55.601 22.551 1.00 17.14 404 PHE A N 1
ATOM 2959 C CA . PHE A 1 382 ? 7.535 55.661 23.923 1.00 18.02 404 PHE A CA 1
ATOM 2960 C C . PHE A 1 382 ? 7.787 57.031 24.524 1.00 17.56 404 PHE A C 1
ATOM 2961 O O . PHE A 1 382 ? 6.912 57.562 25.217 1.00 18.79 404 PHE A O 1
ATOM 2969 N N . HIS A 1 383 ? 8.955 57.626 24.274 1.00 17.60 405 HIS A N 1
ATOM 2970 C CA . HIS A 1 383 ? 9.276 58.906 24.902 1.00 18.19 405 HIS A CA 1
ATOM 2971 C C . HIS A 1 383 ? 8.342 60.007 24.435 1.00 18.66 405 HIS A C 1
ATOM 2972 O O . HIS A 1 383 ? 8.005 60.914 25.191 1.00 19.08 405 HIS A O 1
ATOM 2979 N N . ALA A 1 384 ? 7.942 59.940 23.170 1.00 18.37 406 ALA A N 1
ATOM 2980 C CA . ALA A 1 384 ? 7.124 61.002 22.570 1.00 18.39 406 ALA A CA 1
ATOM 2981 C C . ALA A 1 384 ? 6.206 60.378 21.531 1.00 18.33 406 ALA A C 1
ATOM 2982 O O . ALA A 1 384 ? 6.345 60.626 20.333 1.00 17.59 406 ALA A O 1
ATOM 2984 N N . PRO A 1 385 ? 5.269 59.544 21.984 1.00 18.63 407 PRO A N 1
ATOM 2985 C CA . PRO A 1 385 ? 4.495 58.731 21.050 1.00 18.67 407 PRO A CA 1
ATOM 2986 C C . PRO A 1 385 ? 3.697 59.552 20.043 1.00 18.50 407 PRO A C 1
ATOM 2987 O O . PRO A 1 385 ? 3.680 59.239 18.870 1.00 18.48 407 PRO A O 1
ATOM 2991 N N . GLU A 1 386 ? 3.040 60.605 20.504 1.00 17.37 408 GLU A N 1
ATOM 2992 C CA . GLU A 1 386 ? 2.210 61.408 19.624 1.00 17.43 408 GLU A CA 1
ATOM 2993 C C . GLU A 1 386 ? 3.010 62.190 18.611 1.00 18.20 408 GLU A C 1
ATOM 2994 O O . GLU A 1 386 ? 2.600 62.299 17.452 1.00 18.38 408 GLU A O 1
ATOM 3000 N N . GLU A 1 387 ? 4.169 62.696 19.003 1.00 18.40 409 GLU A N 1
ATOM 3001 C CA . GLU A 1 387 ? 5.028 63.365 18.038 1.00 19.01 409 GLU A CA 1
ATOM 3002 C C . GLU A 1 387 ? 5.542 62.360 17.015 1.00 18.32 409 GLU A C 1
ATOM 3003 O O . GLU A 1 387 ? 5.574 62.663 15.829 1.00 18.21 409 GLU A O 1
ATOM 3009 N N . VAL A 1 388 ? 5.920 61.164 17.456 1.00 17.55 410 VAL A N 1
ATOM 3010 C CA . VAL A 1 388 ? 6.390 60.140 16.517 1.00 16.85 410 VAL A CA 1
ATOM 3011 C C . VAL A 1 388 ? 5.312 59.806 15.481 1.00 16.67 410 VAL A C 1
ATOM 3012 O O . VAL A 1 388 ? 5.584 59.790 14.283 1.00 16.18 410 VAL A O 1
ATOM 3016 N N . LEU A 1 389 ? 4.080 59.599 15.922 1.00 16.46 411 LEU A N 1
ATOM 3017 C CA . LEU A 1 389 ? 3.004 59.290 14.981 1.00 16.64 411 LEU A CA 1
ATOM 3018 C C . LEU A 1 389 ? 2.771 60.457 14.045 1.00 16.77 411 LEU A C 1
ATOM 3019 O O . LEU A 1 389 ? 2.575 60.260 12.853 1.00 16.96 411 LEU A O 1
ATOM 3024 N N . ARG A 1 390 ? 2.764 61.674 14.576 1.00 16.65 412 ARG A N 1
ATOM 3025 C CA . ARG A 1 390 ? 2.562 62.846 13.723 1.00 16.66 412 ARG A CA 1
ATOM 3026 C C . ARG A 1 390 ? 3.669 62.968 12.689 1.00 16.58 412 ARG A C 1
ATOM 3027 O O . ARG A 1 390 ? 3.406 63.292 11.527 1.00 16.90 412 ARG A O 1
ATOM 3035 N N . LEU A 1 391 ? 4.900 62.705 13.110 1.00 15.92 413 LEU A N 1
ATOM 3036 C CA . LEU A 1 391 ? 6.032 62.802 12.196 1.00 15.98 413 LEU A CA 1
ATOM 3037 C C . LEU A 1 391 ? 5.947 61.763 11.099 1.00 15.66 413 LEU A C 1
ATOM 3038 O O . LEU A 1 391 ? 6.238 62.059 9.945 1.00 15.35 413 LEU A O 1
ATOM 3043 N N . LEU A 1 392 ? 5.584 60.542 11.455 1.00 15.61 414 LEU A N 1
ATOM 3044 C CA . LEU A 1 392 ? 5.459 59.487 10.444 1.00 15.92 414 LEU A CA 1
ATOM 3045 C C . LEU A 1 392 ? 4.325 59.798 9.474 1.00 16.43 414 LEU A C 1
ATOM 3046 O O . LEU A 1 392 ? 4.419 59.514 8.280 1.00 16.23 414 LEU A O 1
ATOM 3051 N N . ALA A 1 393 ? 3.249 60.384 9.984 1.00 16.06 415 ALA A N 1
ATOM 3052 C CA . ALA A 1 393 ? 2.115 60.765 9.138 1.00 16.15 415 ALA A CA 1
ATOM 3053 C C . ALA A 1 393 ? 2.518 61.901 8.211 1.00 16.57 415 ALA A C 1
ATOM 3054 O O . ALA A 1 393 ? 2.162 61.913 7.027 1.00 16.55 415 ALA A O 1
ATOM 3056 N N . SER A 1 394 ? 3.287 62.843 8.748 1.00 16.38 416 SER A N 1
ATOM 3057 C CA . SER A 1 394 ? 3.740 64.004 7.988 1.00 17.04 416 SER A CA 1
ATOM 3058 C C . SER A 1 394 ? 4.715 63.567 6.917 1.00 17.35 416 SER A C 1
ATOM 3059 O O . SER A 1 394 ? 4.603 63.977 5.764 1.00 17.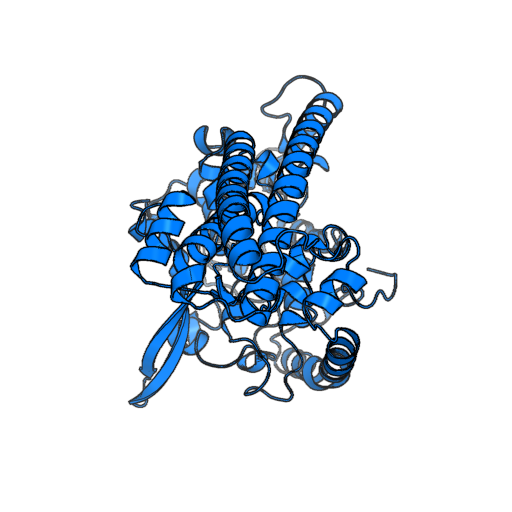57 416 SER A O 1
ATOM 3062 N N . GLY A 1 395 ? 5.644 62.694 7.292 1.00 16.46 417 GLY A N 1
ATOM 3063 C CA . GLY A 1 395 ? 6.629 62.162 6.356 1.00 16.66 417 GLY A CA 1
ATOM 3064 C C . GLY A 1 395 ? 5.955 61.369 5.255 1.00 16.62 417 GLY A C 1
ATOM 3065 O O . GLY A 1 395 ? 6.262 61.527 4.074 1.00 16.30 417 GLY A O 1
ATOM 3066 N N . ASN A 1 396 ? 4.986 60.543 5.624 1.00 16.21 418 ASN A N 1
ATOM 3067 C CA . ASN A 1 396 ? 4.269 59.780 4.602 1.00 16.53 418 ASN A CA 1
ATOM 3068 C C . ASN A 1 396 ? 3.525 60.697 3.647 1.00 16.68 418 ASN A C 1
ATOM 3069 O O . ASN A 1 396 ? 3.483 60.445 2.449 1.00 16.28 418 ASN A O 1
ATOM 3074 N N . GLU A 1 397 ? 2.931 61.758 4.173 1.00 16.02 419 GLU A N 1
ATOM 3075 C CA . GLU A 1 397 ? 2.217 62.687 3.305 1.00 16.47 419 GLU A CA 1
ATOM 3076 C C . GLU A 1 397 ? 3.158 63.305 2.294 1.00 16.10 419 GLU A C 1
ATOM 3077 O O . GLU A 1 397 ? 2.823 63.396 1.113 1.00 16.55 419 GLU A O 1
ATOM 3083 N N . GLU A 1 398 ? 4.340 63.710 2.732 1.00 16.07 420 GLU A N 1
ATOM 3084 C CA . GLU A 1 398 ? 5.334 64.234 1.802 1.00 15.72 420 GLU A CA 1
ATOM 3085 C C . GLU A 1 398 ? 5.735 63.203 0.754 1.00 15.79 420 GLU A C 1
ATOM 3086 O O . GLU A 1 398 ? 5.874 63.526 -0.415 1.00 15.70 420 GLU A O 1
ATOM 3092 N N . ALA A 1 399 ? 5.907 61.953 1.170 1.00 15.55 421 ALA A N 1
ATOM 3093 C CA . ALA A 1 399 ? 6.290 60.900 0.221 1.00 15.01 421 ALA A CA 1
ATOM 3094 C C . ALA A 1 399 ? 5.184 60.682 -0.794 1.00 15.77 421 ALA A C 1
ATOM 3095 O O . ALA A 1 399 ? 5.456 60.498 -1.975 1.00 15.61 421 ALA A O 1
ATOM 3097 N N . GLN A 1 400 ? 3.941 60.702 -0.340 1.00 16.18 422 GLN A N 1
ATOM 3098 C CA . GLN A 1 400 ? 2.833 60.527 -1.263 1.00 16.96 422 GLN A CA 1
ATOM 3099 C C . GLN A 1 400 ? 2.661 61.699 -2.197 1.00 16.91 422 GLN A C 1
ATOM 3100 O O . GLN A 1 400 ? 2.330 61.492 -3.366 1.00 17.46 422 GLN A O 1
ATOM 3106 N N . LYS A 1 401 ? 2.910 62.917 -1.728 1.00 16.41 423 LYS A N 1
ATOM 3107 C CA . LYS A 1 401 ? 2.909 64.056 -2.648 1.00 17.01 423 LYS A CA 1
ATOM 3108 C C . LYS A 1 401 ? 3.955 63.848 -3.733 1.00 17.16 423 LYS A C 1
ATOM 3109 O O . LYS A 1 401 ? 3.715 64.121 -4.902 1.00 17.39 423 LYS A O 1
ATOM 3115 N N . ALA A 1 402 ? 5.121 63.357 -3.344 1.00 16.31 424 ALA A N 1
ATOM 3116 C CA . ALA A 1 402 ? 6.161 63.071 -4.327 1.00 16.26 424 ALA A CA 1
ATOM 3117 C C . ALA A 1 402 ? 5.662 62.014 -5.298 1.00 16.17 424 ALA A C 1
ATOM 3118 O O . ALA A 1 402 ? 5.874 62.137 -6.491 1.00 16.08 424 ALA A O 1
ATOM 3120 N N . ARG A 1 403 ? 5.003 60.976 -4.798 1.00 15.62 425 ARG A N 1
ATOM 3121 C CA . ARG A 1 403 ? 4.600 59.876 -5.673 1.00 15.68 425 ARG A CA 1
ATOM 3122 C C . ARG A 1 403 ? 3.513 60.281 -6.644 1.00 16.24 425 ARG A C 1
ATOM 3123 O O . ARG A 1 403 ? 3.521 59.823 -7.787 1.00 16.17 425 ARG A O 1
ATOM 3131 N N . ILE A 1 404 ? 2.579 61.129 -6.207 1.00 16.21 426 ILE A N 1
ATOM 3132 C CA . ILE A 1 404 ? 1.572 61.659 -7.117 1.00 17.09 426 ILE A CA 1
ATOM 3133 C C . ILE A 1 404 ? 2.242 62.433 -8.236 1.00 17.09 426 ILE A C 1
ATOM 3134 O O . ILE A 1 404 ? 1.875 62.276 -9.396 1.00 17.86 426 ILE A O 1
ATOM 3139 N N . LYS A 1 405 ? 3.220 63.261 -7.893 1.00 16.92 427 LYS A N 1
ATOM 3140 C CA . LYS A 1 405 ? 3.944 64.020 -8.909 1.00 17.15 427 LYS A CA 1
ATOM 3141 C C . LYS A 1 405 ? 4.758 63.091 -9.796 1.00 16.69 427 LYS A C 1
ATOM 3142 O O . LYS A 1 405 ? 4.871 63.318 -11.010 1.00 17.12 427 LYS A O 1
ATOM 3148 N N . LEU A 1 406 ? 5.295 62.021 -9.215 1.00 16.38 428 LEU A N 1
ATOM 3149 C CA . LEU A 1 406 ? 6.081 61.070 -9.983 1.00 16.69 428 LEU A CA 1
ATOM 3150 C C . LEU A 1 406 ? 5.251 60.355 -11.031 1.00 16.98 428 LEU A C 1
ATOM 3151 O O . LEU A 1 406 ? 5.772 60.056 -12.099 1.00 16.90 428 LEU A O 1
ATOM 3156 N N . VAL A 1 407 ? 3.971 60.101 -10.761 1.00 17.02 429 VAL A N 1
ATOM 3157 C CA . VAL A 1 407 ? 3.164 59.399 -11.764 1.00 17.89 429 VAL A CA 1
ATOM 3158 C C . VAL A 1 407 ? 3.149 60.226 -13.029 1.00 18.30 429 VAL A C 1
ATOM 3159 O O . VAL A 1 407 ? 3.245 59.695 -14.132 1.00 18.20 429 VAL A O 1
ATOM 3163 N N . LYS A 1 408 ? 3.063 61.535 -12.864 1.00 17.95 430 LYS A N 1
ATOM 3164 C CA . LYS A 1 408 ? 3.002 62.435 -14.016 1.00 18.87 430 LYS A CA 1
ATOM 3165 C C . LYS A 1 408 ? 4.310 62.489 -14.765 1.00 18.54 430 LYS A C 1
ATOM 3166 O O . LYS A 1 408 ? 4.305 62.511 -15.982 1.00 18.26 430 LYS A O 1
ATOM 3172 N N . VAL A 1 409 ? 5.427 62.478 -14.052 1.00 17.41 431 VAL A N 1
ATOM 3173 C CA . VAL A 1 409 ? 6.718 62.469 -14.714 1.00 17.32 431 VAL A CA 1
ATOM 3174 C C . VAL A 1 409 ? 6.890 61.141 -15.438 1.00 17.02 431 VAL A C 1
ATOM 3175 O O . VAL A 1 409 ? 7.286 61.120 -16.603 1.00 17.40 431 VAL A O 1
ATOM 3179 N N . LEU A 1 410 ? 6.573 60.036 -14.773 1.00 16.71 432 LEU A N 1
ATOM 3180 C CA . LEU A 1 410 ? 6.662 58.741 -15.432 1.00 16.78 432 LEU A CA 1
ATOM 3181 C C . LEU A 1 410 ? 5.785 58.694 -16.667 1.00 16.37 432 LEU A C 1
ATOM 3182 O O . LEU A 1 410 ? 6.204 58.192 -17.707 1.00 17.14 432 LEU A O 1
ATOM 3187 N N . ALA A 1 411 ? 4.581 59.225 -16.569 1.00 17.59 433 ALA A N 1
ATOM 3188 C CA . ALA A 1 411 ? 3.680 59.244 -17.718 1.00 17.29 433 ALA A CA 1
ATOM 3189 C C . ALA A 1 411 ? 4.270 60.042 -18.867 1.00 18.51 433 ALA A C 1
ATOM 3190 O O . ALA A 1 411 ? 4.179 59.635 -20.025 1.00 18.73 433 ALA A O 1
ATOM 3192 N N . LYS A 1 412 ? 4.891 61.170 -18.551 1.00 18.65 434 LYS A N 1
ATOM 3193 C CA . LYS A 1 412 ? 5.495 61.992 -19.584 1.00 19.24 434 LYS A CA 1
ATOM 3194 C C . LYS A 1 412 ? 6.525 61.191 -20.368 1.00 19.49 434 LYS A C 1
ATOM 3195 O O . LYS A 1 412 ? 6.673 61.383 -21.580 1.00 20.05 434 LYS A O 1
ATOM 3201 N N . TYR A 1 413 ? 7.218 60.289 -19.677 1.00 19.20 435 TYR A N 1
ATOM 3202 C CA . TYR A 1 413 ? 8.278 59.488 -20.281 1.00 19.91 435 TYR A CA 1
ATOM 3203 C C . TYR A 1 413 ? 7.839 58.081 -20.670 1.00 19.99 435 TYR A C 1
ATOM 3204 O O . TYR A 1 413 ? 8.670 57.215 -20.964 1.00 21.50 435 TYR A O 1
ATOM 3213 N N . GLY A 1 414 ? 6.525 57.884 -20.718 1.00 19.66 436 GLY A N 1
ATOM 3214 C CA . GLY A 1 414 ? 5.947 56.677 -21.288 1.00 20.29 436 GLY A CA 1
ATOM 3215 C C . GLY A 1 414 ? 5.967 55.483 -20.369 1.00 20.32 436 GLY A C 1
ATOM 3216 O O . GLY A 1 414 ? 5.876 54.340 -20.829 1.00 21.60 436 GLY A O 1
ATOM 3217 N N . ALA A 1 415 ? 6.036 55.730 -19.062 1.00 19.15 437 ALA A N 1
ATOM 3218 C CA . ALA A 1 415 ? 6.156 54.636 -18.101 1.00 18.92 437 ALA A CA 1
ATOM 3219 C C . ALA A 1 415 ? 5.141 54.754 -16.980 1.00 18.18 437 ALA A C 1
ATOM 3220 O O . ALA A 1 415 ? 5.454 54.453 -15.834 1.00 18.06 437 ALA A O 1
ATOM 3222 N N . ILE A 1 416 ? 3.921 55.139 -17.313 1.00 17.68 438 ILE A N 1
ATOM 3223 C CA . ILE A 1 416 ? 2.927 55.375 -16.269 1.00 18.18 438 ILE A CA 1
ATOM 3224 C C . ILE A 1 416 ? 2.607 54.107 -15.492 1.00 19.01 438 ILE A C 1
ATOM 3225 O O . ILE A 1 416 ? 2.243 54.185 -14.317 1.00 20.47 438 ILE A O 1
ATOM 3230 N N . ASP A 1 417 ? 2.776 52.951 -16.136 1.00 19.74 439 ASP A N 1
ATOM 3231 C CA . ASP A 1 417 ? 2.441 51.672 -15.523 1.00 21.81 439 ASP A CA 1
ATOM 3232 C C . ASP A 1 417 ? 3.636 51.026 -14.817 1.00 21.33 439 ASP A C 1
ATOM 3233 O O . ASP A 1 417 ? 3.580 49.855 -14.416 1.00 22.98 439 ASP A O 1
ATOM 3238 N N . TYR A 1 418 ? 4.712 51.783 -14.652 1.00 20.23 440 TYR A N 1
ATOM 3239 C CA . TYR A 1 418 ? 5.874 51.281 -13.939 1.00 19.41 440 TYR A CA 1
ATOM 3240 C C . TYR A 1 418 ? 5.516 50.898 -12.524 1.00 18.26 440 TYR A C 1
ATOM 3241 O O . TYR A 1 418 ? 4.837 51.649 -11.809 1.00 19.20 440 TYR A O 1
ATOM 3250 N N . VAL A 1 419 ? 6.017 49.741 -12.111 1.00 17.72 441 VAL A N 1
ATOM 3251 C CA . VAL A 1 419 ? 5.852 49.274 -10.755 1.00 17.16 441 VAL A CA 1
ATOM 3252 C C . VAL A 1 419 ? 7.239 49.221 -10.116 1.00 17.25 441 VAL A C 1
ATOM 3253 O O . VAL A 1 419 ? 8.103 48.479 -10.562 1.00 17.39 441 VAL A O 1
ATOM 3257 N N . ALA A 1 420 ? 7.466 50.035 -9.084 1.00 16.39 442 ALA A N 1
ATOM 3258 C CA . ALA A 1 420 ? 8.768 50.053 -8.429 1.00 17.01 442 ALA A CA 1
ATOM 3259 C C . ALA A 1 420 ? 9.067 48.655 -7.910 1.00 16.78 442 ALA A C 1
ATOM 3260 O O . ALA A 1 420 ? 8.165 47.986 -7.406 1.00 16.36 442 ALA A O 1
ATOM 3262 N N . PRO A 1 421 ? 10.332 48.218 -8.020 1.00 17.07 443 PRO A N 1
ATOM 3263 C CA . PRO A 1 421 ? 10.643 46.868 -7.547 1.00 17.24 443 PRO A CA 1
ATOM 3264 C C . PRO A 1 421 ? 10.418 46.712 -6.061 1.00 16.82 443 PRO A C 1
ATOM 3265 O O . PRO A 1 421 ? 10.365 47.702 -5.304 1.00 17.21 443 PRO A O 1
ATOM 3269 N N . ASP A 1 422 ? 10.251 45.463 -5.658 1.00 17.06 444 ASP A N 1
ATOM 3270 C CA . ASP A 1 422 ? 10.042 45.146 -4.268 1.00 17.04 444 ASP A CA 1
ATOM 3271 C C . ASP A 1 422 ? 11.364 45.126 -3.548 1.00 17.02 444 ASP A C 1
ATOM 3272 O O . ASP A 1 422 ? 12.422 44.864 -4.132 1.00 18.34 444 ASP A O 1
ATOM 3277 N N . PHE A 1 423 ? 11.294 45.444 -2.263 1.00 16.91 445 PHE A N 1
ATOM 3278 C CA . PHE A 1 423 ? 12.486 45.538 -1.445 1.00 17.19 445 PHE A CA 1
ATOM 3279 C C . PHE A 1 423 ? 12.188 44.980 -0.062 1.00 18.04 445 PHE A C 1
ATOM 3280 O O . PHE A 1 423 ? 12.550 45.559 0.967 1.00 18.99 445 PHE A O 1
ATOM 3288 N N . GLU A 1 424 ? 11.579 43.798 -0.064 1.00 17.88 446 GLU A N 1
ATOM 3289 C CA . GLU A 1 424 ? 11.047 43.237 1.161 1.00 18.58 446 GLU A CA 1
ATOM 3290 C C . GLU A 1 424 ? 12.038 42.377 1.924 1.00 17.85 446 GLU A C 1
ATOM 3291 O O . GLU A 1 424 ? 11.725 41.945 3.015 1.00 18.04 446 GLU A O 1
ATOM 3297 N N . THR A 1 425 ? 13.211 42.138 1.344 1.00 17.82 447 THR A N 1
ATOM 3298 C CA . THR A 1 425 ? 14.286 41.514 2.079 1.00 17.70 447 THR A CA 1
ATOM 3299 C C . THR A 1 425 ? 15.512 42.382 1.974 1.00 17.44 447 THR A C 1
ATOM 3300 O O . THR A 1 425 ? 15.673 43.150 1.017 1.00 16.82 447 THR A O 1
ATOM 3304 N N . LYS A 1 426 ? 16.391 42.251 2.960 1.00 16.41 448 LYS A N 1
ATOM 3305 C CA . LYS A 1 426 ? 17.620 43.014 2.983 1.00 16.89 448 LYS A CA 1
ATOM 3306 C C . LYS A 1 426 ? 18.431 42.751 1.726 1.00 17.20 448 LYS A C 1
ATOM 3307 O O . LYS A 1 426 ? 18.971 43.665 1.126 1.00 16.92 448 LYS A O 1
ATOM 3313 N N . GLU A 1 427 ? 18.474 41.493 1.302 1.00 17.53 449 GLU A N 1
ATOM 3314 C CA . GLU A 1 427 ? 19.239 41.137 0.122 1.00 18.83 449 GLU A CA 1
ATOM 3315 C C . GLU A 1 427 ? 18.706 41.826 -1.130 1.00 18.55 449 GLU A C 1
ATOM 3316 O O . GLU A 1 427 ? 19.469 42.393 -1.927 1.00 18.13 449 GLU A O 1
ATOM 3322 N N . LYS A 1 428 ? 17.391 41.797 -1.297 1.00 17.91 450 LYS A N 1
ATOM 3323 C CA . LYS A 1 428 ? 16.792 42.429 -2.465 1.00 18.28 450 LYS A CA 1
ATOM 3324 C C . LYS A 1 428 ? 16.999 43.938 -2.398 1.00 17.32 450 LYS A C 1
ATOM 3325 O O . LYS A 1 428 ? 17.346 44.579 -3.398 1.00 17.44 450 LYS A O 1
ATOM 3331 N N . ALA A 1 429 ? 16.817 44.515 -1.209 1.00 16.44 451 ALA A N 1
ATOM 3332 C CA . ALA A 1 429 ? 17.017 45.954 -1.059 1.00 16.21 451 ALA A CA 1
ATOM 3333 C C . ALA A 1 429 ? 18.461 46.366 -1.312 1.00 16.11 451 ALA A C 1
ATOM 3334 O O . ALA A 1 429 ? 18.721 47.403 -1.944 1.00 15.92 451 ALA A O 1
ATOM 3336 N N . GLN A 1 430 ? 19.411 45.579 -0.803 1.00 16.07 452 GLN A N 1
ATOM 3337 C CA . GLN A 1 430 ? 20.809 45.910 -0.991 1.00 16.90 452 GLN A CA 1
ATOM 3338 C C . GLN A 1 430 ? 21.228 45.794 -2.436 1.00 16.97 452 GLN A C 1
ATOM 3339 O O . GLN A 1 430 ? 22.104 46.518 -2.876 1.00 17.85 452 GLN A O 1
ATOM 3345 N N . LYS A 1 431 ? 20.604 44.878 -3.173 1.00 18.16 453 LYS A N 1
ATOM 3346 C CA . LYS A 1 431 ? 20.843 44.823 -4.614 1.00 18.92 453 LYS A CA 1
ATOM 3347 C C . LYS A 1 431 ? 20.378 46.106 -5.295 1.00 18.89 453 LYS A C 1
ATOM 3348 O O . LYS A 1 431 ? 21.096 46.672 -6.118 1.00 18.83 453 LYS A O 1
ATOM 3354 N N . LEU A 1 432 ? 19.185 46.579 -4.944 1.00 18.34 454 LEU A N 1
ATOM 3355 C CA . LEU A 1 432 ? 18.705 47.837 -5.510 1.00 18.00 454 LEU A CA 1
ATOM 3356 C C . LEU A 1 432 ? 19.584 49.003 -5.141 1.00 18.78 454 LEU A C 1
ATOM 3357 O O . LEU A 1 432 ? 19.731 49.932 -5.921 1.00 19.09 454 LEU A O 1
ATOM 3362 N N . ALA A 1 433 ? 20.161 48.952 -3.943 1.00 18.43 455 ALA A N 1
ATOM 3363 C CA . ALA A 1 433 ? 21.025 50.022 -3.464 1.00 18.88 455 ALA A CA 1
ATOM 3364 C C . ALA A 1 433 ? 22.466 49.829 -3.905 1.00 19.51 455 ALA A C 1
ATOM 3365 O O . ALA A 1 433 ? 23.315 50.654 -3.584 1.00 19.86 455 ALA A O 1
ATOM 3367 N N . LYS A 1 434 ? 22.725 48.743 -4.643 1.00 19.12 456 LYS A N 1
ATOM 3368 C CA . LYS A 1 434 ? 24.064 48.405 -5.158 1.00 20.39 456 LYS A CA 1
ATOM 3369 C C . LYS A 1 434 ? 25.097 48.313 -4.048 1.00 19.94 456 LYS A C 1
ATOM 3370 O O . LYS A 1 434 ? 26.209 48.854 -4.155 1.00 20.63 456 LYS A O 1
ATOM 3376 N N . VAL A 1 435 ? 24.725 47.622 -2.980 1.00 18.95 457 VAL A N 1
ATOM 3377 C CA . VAL A 1 435 ? 25.634 47.402 -1.871 1.00 19.97 457 VAL A CA 1
ATOM 3378 C C . VAL A 1 435 ? 26.194 45.991 -1.958 1.00 20.84 457 VAL A C 1
ATOM 3379 O O . VAL A 1 435 ? 25.459 45.015 -1.812 1.00 21.68 457 VAL A O 1
ATOM 3383 N N . ASP A 1 436 ? 27.498 45.905 -2.200 1.00 21.94 458 ASP A N 1
ATOM 3384 C CA . ASP A 1 436 ? 28.186 44.618 -2.260 1.00 23.45 458 ASP A CA 1
ATOM 3385 C C . ASP A 1 436 ? 28.649 44.292 -0.854 1.00 22.98 458 ASP A C 1
ATOM 3386 O O . ASP A 1 436 ? 29.815 44.485 -0.487 1.00 22.31 458 ASP A O 1
ATOM 3391 N N . MET A 1 437 ? 27.713 43.809 -0.059 1.00 23.50 459 MET A N 1
ATOM 3392 C CA . MET A 1 437 ? 27.953 43.665 1.372 1.00 24.35 459 MET A CA 1
ATOM 3393 C C . MET A 1 437 ? 29.028 42.586 1.591 1.00 25.56 459 MET A C 1
ATOM 3394 O O . MET A 1 437 ? 29.899 42.733 2.458 1.00 25.85 459 MET A O 1
ATOM 3399 N N . GLU A 1 438 ? 29.017 41.536 0.772 1.00 26.26 460 GLU A N 1
ATOM 3400 C CA . GLU A 1 438 ? 30.052 40.495 0.839 1.00 26.74 460 GLU A CA 1
ATOM 3401 C C . GLU A 1 438 ? 31.466 41.059 0.723 1.00 25.30 460 GLU A C 1
ATOM 3402 O O . GLU A 1 438 ? 32.354 40.676 1.490 1.00 24.80 460 GLU A O 1
ATOM 3408 N N . ALA A 1 439 ? 31.681 41.966 -0.227 1.00 23.27 461 ALA A N 1
ATOM 3409 C CA . ALA A 1 439 ? 32.981 42.605 -0.400 1.00 21.81 461 ALA A CA 1
ATOM 3410 C C . ALA A 1 439 ? 33.325 43.465 0.804 1.00 20.78 461 ALA A C 1
ATOM 3411 O O . ALA A 1 439 ? 34.459 43.466 1.281 1.00 20.93 461 ALA A O 1
ATOM 3413 N N . PHE A 1 440 ? 32.341 44.209 1.293 1.00 18.98 462 PHE A N 1
ATOM 3414 C CA . PHE A 1 440 ? 32.583 45.042 2.473 1.00 18.01 462 PHE A CA 1
ATOM 3415 C C . PHE A 1 440 ? 32.947 44.210 3.685 1.00 18.11 462 PHE A C 1
ATOM 3416 O O . PHE A 1 440 ? 33.854 44.574 4.438 1.00 17.32 462 PHE A O 1
ATOM 3424 N N . ILE A 1 441 ? 32.244 43.102 3.872 1.00 17.88 463 ILE A N 1
ATOM 3425 C CA . ILE A 1 441 ? 32.532 42.204 4.980 1.00 18.52 463 ILE A CA 1
ATOM 3426 C C . ILE A 1 441 ? 33.943 41.630 4.859 1.00 18.56 463 ILE A C 1
ATOM 3427 O O . ILE A 1 441 ? 34.694 41.600 5.830 1.00 19.47 463 ILE A O 1
ATOM 3432 N N . ALA A 1 442 ? 34.305 41.167 3.673 1.00 19.39 464 ALA A N 1
ATOM 3433 C CA . ALA A 1 442 ? 35.618 40.568 3.504 1.00 19.59 464 ALA A CA 1
ATOM 3434 C C . ALA A 1 442 ? 36.726 41.558 3.870 1.00 19.84 464 ALA A C 1
ATOM 3435 O O . ALA A 1 442 ? 37.677 41.227 4.580 1.00 19.55 464 ALA A O 1
ATOM 3437 N N . GLU A 1 443 ? 36.589 42.787 3.389 1.00 19.76 465 GLU A N 1
ATOM 3438 C CA . GLU A 1 443 ? 37.521 43.869 3.660 1.00 21.12 465 GLU A CA 1
ATOM 3439 C C . GLU A 1 443 ? 37.560 44.173 5.158 1.00 19.87 465 GLU A C 1
ATOM 3440 O O . GLU A 1 443 ? 38.630 44.387 5.740 1.00 18.98 465 GLU A O 1
ATOM 3446 N N . LYS A 1 444 ? 36.382 44.206 5.768 1.00 19.00 466 LYS A N 1
ATOM 3447 C CA . LYS A 1 444 ? 36.276 44.515 7.182 1.00 18.28 466 LYS A CA 1
ATOM 3448 C C . LYS A 1 444 ? 36.994 43.465 8.011 1.00 18.07 466 LYS A C 1
ATOM 3449 O O . LYS A 1 444 ? 37.734 43.794 8.940 1.00 17.59 466 LYS A O 1
ATOM 3455 N N . LEU A 1 445 ? 36.792 42.197 7.673 1.00 18.07 467 LEU A N 1
ATOM 3456 C CA . LEU A 1 445 ? 37.425 41.123 8.443 1.00 18.59 467 LEU A CA 1
ATOM 3457 C C . LEU A 1 445 ? 38.931 41.234 8.375 1.00 19.40 467 LEU A C 1
ATOM 3458 O O . LEU A 1 445 ? 39.597 41.072 9.383 1.00 19.41 467 LEU A O 1
ATOM 3463 N N . LYS A 1 446 ? 39.458 41.553 7.196 1.00 19.76 468 LYS A N 1
ATOM 3464 C CA . LYS A 1 446 ? 40.896 41.740 7.038 1.00 20.50 468 LYS A CA 1
ATOM 3465 C C . LYS A 1 446 ? 41.393 42.859 7.943 1.00 20.07 468 LYS A C 1
ATOM 3466 O O . LYS A 1 446 ? 42.420 42.714 8.608 1.00 20.42 468 LYS A O 1
ATOM 3472 N N . PHE A 1 447 ? 40.655 43.969 7.980 1.00 19.55 469 PHE A N 1
ATOM 3473 C CA . PHE A 1 447 ? 40.986 45.072 8.890 1.00 18.80 469 PHE A CA 1
ATOM 3474 C C . PHE A 1 447 ? 40.984 44.628 10.347 1.00 19.18 469 PHE A C 1
ATOM 3475 O O . PHE A 1 447 ? 41.918 44.925 11.105 1.00 18.64 469 PHE A O 1
ATOM 3483 N N . LYS A 1 448 ? 39.953 43.895 10.730 1.00 18.68 470 LYS A N 1
ATOM 3484 C CA . LYS A 1 448 ? 39.816 43.481 12.115 1.00 19.79 470 LYS A CA 1
ATOM 3485 C C . LYS A 1 448 ? 40.933 42.553 12.510 1.00 20.07 470 LYS A C 1
ATOM 3486 O O . LYS A 1 448 ? 41.400 42.580 13.644 1.00 20.54 470 LYS A O 1
ATOM 3492 N N . GLN A 1 449 ? 41.360 41.712 11.567 1.00 20.82 471 GLN A N 1
ATOM 3493 C CA . GLN A 1 449 ? 42.336 40.678 11.860 1.00 22.34 471 GLN A CA 1
ATOM 3494 C C . GLN A 1 449 ? 43.737 41.250 11.909 1.00 22.30 471 GLN A C 1
ATOM 3495 O O . GLN A 1 449 ? 44.640 40.616 12.462 1.00 23.88 471 GLN A O 1
ATOM 3501 N N . THR A 1 450 ? 43.917 42.444 11.349 1.00 21.79 472 THR A N 1
ATOM 3502 C CA . THR A 1 450 ? 45.229 43.056 11.224 1.00 21.98 472 THR A CA 1
ATOM 3503 C C . THR A 1 450 ? 45.283 44.361 12.010 1.00 21.44 472 THR A C 1
ATOM 3504 O O . THR A 1 450 ? 45.659 44.368 13.195 1.00 21.85 472 THR A O 1
ATOM 3508 N N . LEU A 1 451 ? 44.876 45.461 11.381 1.00 20.38 473 LEU A N 1
ATOM 3509 C CA . LEU A 1 451 ? 45.040 46.769 11.995 1.00 20.04 473 LEU A CA 1
ATOM 3510 C C . LEU A 1 451 ? 44.319 46.904 13.328 1.00 19.53 473 LEU A C 1
ATOM 3511 O O . LEU A 1 451 ? 44.876 47.465 14.266 1.00 19.48 473 LEU A O 1
ATOM 3516 N N . GLU A 1 452 ? 43.094 46.414 13.427 1.00 18.23 474 GLU A N 1
ATOM 3517 C CA . GLU A 1 452 ? 42.391 46.526 14.695 1.00 18.16 474 GLU A CA 1
ATOM 3518 C C . GLU A 1 452 ? 43.179 45.866 15.812 1.00 18.94 474 GLU A C 1
ATOM 3519 O O . GLU A 1 452 ? 43.254 46.378 16.918 1.00 18.03 474 GLU A O 1
ATOM 3525 N N . GLN A 1 453 ? 43.756 44.703 15.532 1.00 18.89 475 GLN A N 1
ATOM 3526 C CA . GLN A 1 453 ? 44.459 43.995 16.594 1.00 19.41 475 GLN A CA 1
ATOM 3527 C C . GLN A 1 453 ? 45.727 44.741 16.945 1.00 19.43 475 GLN A C 1
ATOM 3528 O O . GLN A 1 453 ? 46.131 44.732 18.100 1.00 19.62 475 GLN A O 1
ATOM 3534 N N . GLU A 1 454 ? 46.334 45.408 15.967 1.00 19.84 476 GLU A N 1
ATOM 3535 C CA . GLU A 1 454 ? 47.487 46.248 16.241 1.00 20.48 476 GLU A CA 1
ATOM 3536 C C . GLU A 1 454 ? 47.099 47.429 17.109 1.00 19.55 476 GLU A C 1
ATOM 3537 O O . GLU A 1 454 ? 47.822 47.781 18.036 1.00 19.65 476 GLU A O 1
ATOM 3543 N N . TRP A 1 455 ? 45.942 48.027 16.838 1.00 18.68 477 TRP A N 1
ATOM 3544 C CA . TRP A 1 455 ? 45.454 49.123 17.665 1.00 18.17 477 TRP A CA 1
ATOM 3545 C C . TRP A 1 455 ? 45.331 48.695 19.122 1.00 18.05 477 TRP A C 1
ATOM 3546 O O . TRP A 1 455 ? 45.791 49.384 20.028 1.00 18.03 477 TRP A O 1
ATOM 3557 N N . LYS A 1 456 ? 44.673 47.567 19.345 1.00 17.84 478 LYS A N 1
ATOM 3558 C CA . LYS A 1 456 ? 44.460 47.081 20.695 1.00 17.59 478 LYS A CA 1
ATOM 3559 C C . LYS A 1 456 ? 45.779 46.700 21.349 1.00 18.07 478 LYS A C 1
ATOM 3560 O O . LYS A 1 456 ? 45.995 47.037 22.502 1.00 18.03 478 LYS A O 1
ATOM 3566 N N . LYS A 1 457 ? 46.672 46.045 20.604 1.00 18.69 479 LYS A N 1
ATOM 3567 C CA A LYS A 1 457 ? 47.968 45.689 21.165 0.50 19.32 479 LYS A CA 1
ATOM 3568 C CA B LYS A 1 457 ? 47.992 45.683 21.106 0.50 19.38 479 LYS A CA 1
ATOM 3569 C C . LYS A 1 457 ? 48.746 46.930 21.574 1.00 19.12 479 LYS A C 1
ATOM 3570 O O . LYS A 1 457 ? 49.336 46.958 22.675 1.00 18.97 479 LYS A O 1
ATOM 3581 N N . GLN A 1 458 ? 48.744 47.957 20.733 1.00 19.02 480 GLN A N 1
ATOM 3582 C CA . GLN A 1 458 ? 49.475 49.182 21.033 1.00 20.10 480 GLN A CA 1
ATOM 3583 C C . GLN A 1 458 ? 48.869 49.924 22.210 1.00 19.24 480 GLN A C 1
ATOM 3584 O O . GLN A 1 458 ? 49.577 50.418 23.068 1.00 19.53 480 GLN A O 1
ATOM 3590 N N . ALA A 1 459 ? 47.549 50.008 22.248 1.00 17.95 481 ALA A N 1
ATOM 3591 C CA . ALA A 1 459 ? 46.860 50.660 23.356 1.00 17.65 481 ALA A CA 1
ATOM 3592 C C . ALA A 1 459 ? 47.108 49.954 24.693 1.00 17.82 481 ALA A C 1
ATOM 3593 O O . ALA A 1 459 ? 47.259 50.611 25.725 1.00 17.76 481 ALA A O 1
ATOM 3595 N N . ILE A 1 460 ? 47.147 48.627 24.673 1.00 17.82 482 ILE A N 1
ATOM 3596 C CA . ILE A 1 460 ? 47.475 47.850 25.873 1.00 17.90 482 ILE A CA 1
ATOM 3597 C C . ILE A 1 460 ? 48.915 48.107 26.271 1.00 18.28 482 ILE A C 1
ATOM 3598 O O . ILE A 1 460 ? 49.202 48.348 27.446 1.00 18.48 482 ILE A O 1
ATOM 3603 N N . ALA A 1 461 ? 49.817 48.092 25.303 1.00 18.71 483 ALA A N 1
ATOM 3604 C CA . ALA A 1 461 ? 51.227 48.311 25.616 1.00 19.08 483 ALA A CA 1
ATOM 3605 C C . ALA A 1 461 ? 51.442 49.692 26.245 1.00 19.52 483 ALA A C 1
ATOM 3606 O O . ALA A 1 461 ? 52.200 49.848 27.206 1.00 19.96 483 ALA A O 1
ATOM 3608 N N . LYS A 1 462 ? 50.754 50.699 25.723 1.00 19.32 484 LYS A N 1
ATOM 3609 C CA . LYS A 1 462 ? 50.877 52.067 26.216 1.00 20.62 484 LYS A CA 1
ATOM 3610 C C . LYS A 1 462 ? 50.158 52.292 27.530 1.00 20.94 484 LYS A C 1
ATOM 3611 O O . LYS A 1 462 ? 50.354 53.329 28.164 1.00 21.79 484 LYS A O 1
ATOM 3617 N N . GLY A 1 463 ? 49.328 51.341 27.938 1.00 20.73 485 GLY A N 1
ATOM 3618 C CA . GLY A 1 463 ? 48.537 51.494 29.162 1.00 21.32 485 GLY A CA 1
ATOM 3619 C C . GLY A 1 463 ? 47.269 52.318 29.006 1.00 20.87 485 GLY A C 1
ATOM 3620 O O . GLY A 1 463 ? 46.725 52.814 29.990 1.00 21.82 485 GLY A O 1
ATOM 3621 N N . ARG A 1 464 ? 46.782 52.449 27.779 1.00 19.97 486 ARG A N 1
ATOM 3622 C CA . ARG A 1 464 ? 45.530 53.160 27.520 1.00 19.23 486 ARG A CA 1
ATOM 3623 C C . ARG A 1 464 ? 44.336 52.238 27.614 1.00 18.67 486 ARG A C 1
ATOM 3624 O O . ARG A 1 464 ? 43.208 52.705 27.774 1.00 18.06 486 ARG A O 1
ATOM 3632 N N . LEU A 1 465 ? 44.583 50.936 27.495 1.00 18.72 487 LEU A N 1
ATOM 3633 C CA . LEU A 1 465 ? 43.542 49.935 27.413 1.00 18.64 487 LEU A CA 1
ATOM 3634 C C . LEU A 1 465 ? 43.902 48.804 28.350 1.00 19.78 487 LEU A C 1
ATOM 3635 O O . LEU A 1 465 ? 45.039 48.334 28.349 1.00 20.05 487 LEU A O 1
ATOM 3640 N N . ASN A 1 466 ? 42.921 48.390 29.142 1.00 20.58 488 ASN A N 1
ATOM 3641 C CA . ASN A 1 466 ? 43.022 47.239 30.027 1.00 22.01 488 ASN A CA 1
ATOM 3642 C C . ASN A 1 466 ? 42.336 46.074 29.318 1.00 22.19 488 ASN A C 1
ATOM 3643 O O . ASN A 1 466 ? 41.151 46.178 28.980 1.00 21.89 488 ASN A O 1
ATOM 3648 N N . PRO A 1 467 ? 43.056 44.959 29.074 1.00 22.18 489 PRO A N 1
ATOM 3649 C CA . PRO A 1 467 ? 42.413 43.860 28.350 1.00 22.47 489 PRO A CA 1
ATOM 3650 C C . PRO A 1 467 ? 41.172 43.321 29.040 1.00 22.04 489 PRO A C 1
ATOM 3651 O O . PRO A 1 467 ? 40.359 42.662 28.400 1.00 21.81 489 PRO A O 1
ATOM 3655 N N . GLU A 1 468 ? 41.018 43.591 30.334 1.00 22.58 490 GLU A N 1
ATOM 3656 C CA . GLU A 1 468 ? 39.821 43.164 31.046 1.00 23.09 490 GLU A CA 1
ATOM 3657 C C . GLU A 1 468 ? 38.563 43.734 30.391 1.00 21.69 490 GLU A C 1
ATOM 3658 O O . GLU A 1 468 ? 37.527 43.078 30.337 1.00 21.88 490 GLU A O 1
ATOM 3664 N N . SER A 1 469 ? 38.678 44.940 29.846 1.00 21.24 491 SER A N 1
ATOM 3665 C CA . SER A 1 469 ? 37.525 45.591 29.245 1.00 20.80 491 SER A CA 1
ATOM 3666 C C . SER A 1 469 ? 37.077 44.909 27.951 1.00 20.59 491 SER A C 1
ATOM 3667 O O . SER A 1 469 ? 35.981 45.167 27.466 1.00 20.78 491 SER A O 1
ATOM 3670 N N . LEU A 1 470 ? 37.923 44.050 27.390 1.00 19.80 492 LEU A N 1
ATOM 3671 C CA . LEU A 1 470 ? 37.638 43.426 26.103 1.00 19.83 492 LEU A CA 1
ATOM 3672 C C . LEU A 1 470 ? 36.877 42.125 26.244 1.00 19.93 492 LEU A C 1
ATOM 3673 O O . LEU A 1 470 ? 36.510 41.510 25.242 1.00 20.38 492 LEU A O 1
ATOM 3678 N N . LYS A 1 471 ? 36.668 41.680 27.479 1.00 20.46 493 LYS A N 1
ATOM 3679 C CA . LYS A 1 471 ? 36.030 40.389 27.675 1.00 21.09 493 LYS A CA 1
ATOM 3680 C C . LYS A 1 471 ? 34.670 40.339 27.007 1.00 20.79 493 LYS A C 1
ATOM 3681 O O . LYS A 1 471 ? 33.786 41.131 27.331 1.00 20.65 493 LYS A O 1
ATOM 3687 N N . GLY A 1 472 ? 34.525 39.421 26.056 1.00 20.54 494 GLY A N 1
ATOM 3688 C CA . GLY A 1 472 ? 33.248 39.190 25.394 1.00 20.08 494 GLY A CA 1
ATOM 3689 C C . GLY A 1 472 ? 32.789 40.346 24.531 1.00 19.64 494 GLY A C 1
ATOM 3690 O O . GLY A 1 472 ? 31.668 40.338 24.039 1.00 20.93 494 GLY A O 1
ATOM 3691 N N . VAL A 1 473 ? 33.658 41.322 24.316 1.00 18.87 495 VAL A N 1
ATOM 3692 C CA . VAL A 1 473 ? 33.225 42.551 23.657 1.00 18.56 495 VAL A CA 1
ATOM 3693 C C . VAL A 1 473 ? 33.094 42.376 22.159 1.00 19.05 495 VAL A C 1
ATOM 3694 O O . VAL A 1 473 ? 32.334 43.104 21.527 1.00 18.62 495 VAL A O 1
ATOM 3698 N N . ASP A 1 474 ? 33.806 41.403 21.585 1.00 19.27 496 ASP A N 1
ATOM 3699 C CA . ASP A 1 474 ? 33.848 41.252 20.133 1.00 19.58 496 ASP A CA 1
ATOM 3700 C C . ASP A 1 474 ? 33.387 39.887 19.655 1.00 19.94 496 ASP A C 1
ATOM 3701 O O . ASP A 1 474 ? 33.985 39.293 18.746 1.00 21.19 496 ASP A O 1
ATOM 3706 N N . GLU A 1 475 ? 32.302 39.417 20.242 1.00 20.13 497 GLU A N 1
ATOM 3707 C CA . GLU A 1 475 ? 31.724 38.146 19.843 1.00 21.49 497 GLU A CA 1
ATOM 3708 C C . GLU A 1 475 ? 30.692 38.269 18.727 1.00 21.40 497 GLU A C 1
ATOM 3709 O O . GLU A 1 475 ? 30.454 37.308 18.000 1.00 21.65 497 GLU A O 1
ATOM 3715 N N . LYS A 1 476 ? 30.112 39.451 18.556 1.00 21.14 498 LYS A N 1
ATOM 3716 C CA . LYS A 1 476 ? 28.978 39.571 17.651 1.00 21.42 498 LYS A CA 1
ATOM 3717 C C . LYS A 1 476 ? 29.031 40.861 16.875 1.00 20.73 498 LYS A C 1
ATOM 3718 O O . LYS A 1 476 ? 29.398 41.900 17.414 1.00 21.61 498 LYS A O 1
ATOM 3724 N N . SER A 1 477 ? 28.567 40.791 15.634 1.00 19.05 499 SER A N 1
ATOM 3725 C CA . SER A 1 477 ? 28.307 41.973 14.826 1.00 18.57 499 SER A CA 1
ATOM 3726 C C . SER A 1 477 ? 27.115 41.574 13.981 1.00 18.64 499 SER A C 1
ATOM 3727 O O . SER A 1 477 ? 26.528 40.520 14.222 1.00 18.64 499 SER A O 1
ATOM 3730 N N . SER A 1 478 ? 26.743 42.378 12.986 1.00 17.98 500 SER A N 1
ATOM 3731 C CA . SER A 1 478 ? 25.683 41.944 12.083 1.00 18.28 500 SER A CA 1
ATOM 3732 C C . SER A 1 478 ? 26.168 40.861 11.121 1.00 18.40 500 SER A C 1
ATOM 3733 O O . SER A 1 478 ? 25.342 40.243 10.454 1.00 18.88 500 SER A O 1
ATOM 3736 N N . TYR A 1 479 ? 27.486 40.632 11.049 1.00 17.72 501 TYR A N 1
ATOM 3737 C CA . TYR A 1 479 ? 28.045 39.719 10.030 1.00 18.81 501 TYR A CA 1
ATOM 3738 C C . TYR A 1 479 ? 28.842 38.556 10.620 1.00 19.47 501 TYR A C 1
ATOM 3739 O O . TYR A 1 479 ? 29.338 37.708 9.876 1.00 20.08 501 TYR A O 1
ATOM 3748 N N . TYR A 1 480 ? 28.942 38.491 11.939 1.00 19.49 502 TYR A N 1
ATOM 3749 C CA . TYR A 1 480 ? 29.426 37.268 12.583 1.00 20.09 502 TYR A CA 1
ATOM 3750 C C . TYR A 1 480 ? 28.827 37.148 13.961 1.00 20.88 502 TYR A C 1
ATOM 3751 O O . TYR A 1 480 ? 28.380 38.120 14.562 1.00 19.68 502 TYR A O 1
ATOM 3760 N N . ASP A 1 481 ? 28.832 35.931 14.473 1.00 22.14 503 ASP A N 1
ATOM 3761 C CA . ASP A 1 481 ? 28.353 35.680 15.810 1.00 24.22 503 ASP A CA 1
ATOM 3762 C C . ASP A 1 481 ? 29.101 34.455 16.285 1.00 25.69 503 ASP A C 1
ATOM 3763 O O . ASP A 1 481 ? 28.811 33.337 15.855 1.00 26.19 503 ASP A O 1
ATOM 3768 N N . LYS A 1 482 ? 30.080 34.685 17.153 1.00 27.41 504 LYS A N 1
ATOM 3769 C CA . LYS A 1 482 ? 30.910 33.607 17.706 1.00 29.88 504 LYS A CA 1
ATOM 3770 C C . LYS A 1 482 ? 30.121 32.788 18.725 1.00 32.27 504 LYS A C 1
ATOM 3771 O O . LYS A 1 482 ? 30.594 31.743 19.206 1.00 32.70 504 LYS A O 1
ATOM 3777 N N . THR A 1 483 ? 28.932 33.307 19.044 1.00 34.96 505 THR A N 1
ATOM 3778 C CA . THR A 1 483 ? 27.807 32.632 19.723 1.00 38.14 505 THR A CA 1
ATOM 3779 C C . THR A 1 483 ? 27.850 32.688 21.250 1.00 39.99 505 THR A C 1
ATOM 3780 O O . THR A 1 483 ? 27.123 31.951 21.928 1.00 40.93 505 THR A O 1
ATOM 3784 N N . LYS A 1 484 ? 28.653 33.602 21.793 1.00 41.85 506 LYS A N 1
ATOM 3785 C CA . LYS A 1 484 ? 29.003 33.539 23.219 1.00 43.16 506 LYS A CA 1
ATOM 3786 C C . LYS A 1 484 ? 28.620 34.752 24.067 1.00 43.61 506 LYS A C 1
ATOM 3787 O O . LYS A 1 484 ? 28.468 34.638 25.290 1.00 44.10 506 LYS A O 1
ATOM 3793 N N . LYS A 1 485 ? 28.450 35.898 23.408 1.00 43.89 507 LYS A N 1
ATOM 3794 C CA . LYS A 1 485 ? 28.501 37.222 24.054 1.00 43.76 507 LYS A CA 1
ATOM 3795 C C . LYS A 1 485 ? 27.858 37.334 25.440 1.00 44.37 507 LYS A C 1
ATOM 3796 O O . LYS A 1 485 ? 28.493 37.827 26.379 1.00 44.68 507 LYS A O 1
#

Solvent-accessible surface area: 21345 Å² total; per-residue (Å²): 220,29,87,6,34,160,22,14,167,31,64,3,30,3,48,68,6,26,195,66,60,88,99,46,34,75,16,42,63,91,3,67,113,35,18,106,41,54,15,20,0,126,85,22,16,18,2,0,0,0,2,0,51,35,34,20,2,25,2,23,34,22,91,30,5,43,13,0,14,10,3,37,12,4,2,19,2,55,2,6,17,2,114,63,30,175,48,19,70,34,23,0,4,24,0,3,26,58,0,0,1,0,0,23,5,16,104,122,56,31,34,64,34,0,1,17,38,70,2,4,66,11,2,32,36,0,11,6,20,30,4,21,8,14,34,38,29,17,109,51,26,80,31,70,26,28,9,48,2,0,48,118,3,1,63,48,27,71,74,92,28,12,86,113,12,73,116,68,59,38,16,4,6,15,37,0,5,33,72,2,0,39,9,42,100,136,31,117,41,136,26,157,179,32,76,122,57,54,0,64,14,5,19,7,0,0,62,81,13,19,30,1,61,70,0,12,45,27,0,47,116,83,133,42,38,39,20,86,0,28,22,0,92,0,59,0,0,4,0,16,60,0,20,8,0,3,21,60,53,3,106,50,6,129,155,38,37,2,24,6,46,28,51,36,9,78,39,110,80,69,110,73,110,53,25,44,33,50,40,25,79,26,51,117,54,5,95,85,11,20,37,132,106,76,220,100,48,74,105,117,27,79,61,70,10,119,85,45,78,82,104,21,33,129,41,6,70,64,0,3,55,13,0,0,65,0,0,11,12,0,15,52,0,48,143,62,44,12,67,105,88,51,0,147,110,3,19,58,26,0,15,25,0,0,0,35,0,1,0,1,17,7,3,65,20,0,30,60,39,2,24,144,34,0,40,106,0,0,53,24,0,25,90,18,0,56,81,0,53,107,71,0,68,131,18,5,41,142,60,73,15,99,126,61,124,9,49,97,16,106,52,8,113,94,0,9,167,46,13,181,20,86,42,148,52,66,33,62,84,0,60,144,5,13,124,75,32,0,62,81,12,20,123,77,0,66,90,99,42,80,6,54,76,70,30,47,109,20,8,26,32,28,11,26,39,40,81,131,100,146,41

Radius of gyration: 22.72 Å; Cα contacts (8 Å, |Δi|>4): 856; chains: 1; bounding box: 54×47×76 Å